Protein AF-A0A6S7JZL9-F1 (afdb_monomer)

Foldseek 3Di:
DCCLLVVLVVVPPAVVVVVVCVCVVVVVVCVVVPPDDDDDDPDDDALLRVLLVLLVCVLVVLVVLLVLLCCCVVLPLVLLVVPCVLDDPVLSCLQCPCSVLVSVLSVVLSVVQVVQCVVCVVDVLSHRLSLQSLLVCLVVLLSVLRLLVSLVRNLVVVVVQCVDPVVVVVNVVSCVVVVHDPDDPNRSSCSSVSVLSCQLVSLVSSLVSDDPPRPSNVSSVSSNVSSVVSNVLSVVLVLLLVQLLLLLLVQVQAPPDDDDRPLQQFRAWQDKDWWWKQDPNDTAIWIWTDTQQKIWIWHQDPVNNQYTYTDDMDRLVQWDKADDDQQDQPPNRDGADLKIKTAGPPDRDIIIIHDPDVVVSVVVVVSVVVSVVCNVPDDPVSDDDSVSSVVSNVVSVVVVVVVVVVVVVCVVDPDDPPPVPPPPDDPDDDDPDPPNSDNDPRDDPVVCVVVVVVVVVVVVVVPPDPPDDDDDDDDDDDD

InterPro domains:
  IPR000219 Dbl homology domain [PF00621] (54-235)
  IPR000219 Dbl homology domain [PS50010] (50-237)
  IPR000219 Dbl homology domain [SM00325] (54-236)
  IPR000219 Dbl homology domain [cd00160] (51-235)
  IPR001331 Guanine-nucleotide dissociation stimulator, CDC24, conserved site [PS00741] (185-210)
  IPR001849 Pleckstrin homology domain [PS50003] (268-373)
  IPR001849 Pleckstrin homology domain [SM00233] (269-375)
  IPR011993 PH-like domain superfamily [G3DSA:2.30.29.30] (260-411)
  IPR035899 Dbl homology (DH) domain superfamily [G3DSA:1.20.900.10] (24-259)
  IPR035899 Dbl homology (DH) domain superfamily [SSF48065] (46-258)
  IPR055251 SOS1/NGEF-like, PH domain [PF22697] (265-366)

Mean predicted aligned error: 15.06 Å

Nearest PDB structures (foldseek):
  2dfk-assembly2_C  TM=8.227E-01  e=1.086E-29  Rattus norvegicus
  4mt6-assembly1_A  TM=6.413E-01  e=4.878E-29  Rattus norvegicus
  2dx1-assembly1_A  TM=5.972E-01  e=2.735E-26  Homo sapiens
  5fi0-assembly3_E  TM=6.428E-01  e=2.958E-22  Homo sapiens
  4yon-assembly1_A  TM=5.814E-01  e=4.370E-23  Homo sapiens

Solvent-accessible surface area (backbone atoms only — not comparable to full-atom values): 27352 Å² total; per-residue (Å²): 96,72,67,51,52,51,46,44,57,69,68,40,79,54,74,67,52,52,54,51,48,49,54,54,55,46,55,53,53,48,63,73,64,58,87,76,70,97,73,95,67,89,82,75,78,52,55,64,58,52,30,52,51,49,46,50,48,54,55,50,59,45,52,55,47,44,49,54,39,44,46,46,42,64,35,44,49,52,53,43,71,73,32,64,94,80,39,50,70,68,55,48,46,45,60,52,51,59,51,64,59,52,36,56,49,41,55,54,50,49,54,53,42,49,50,33,49,60,52,14,81,78,37,83,88,52,55,52,49,50,21,55,57,46,52,78,42,51,75,64,57,56,60,52,40,61,39,60,68,42,41,68,57,16,53,54,52,47,57,58,47,55,72,38,64,73,52,41,53,50,53,50,50,32,37,60,76,64,74,50,71,100,63,55,72,71,60,59,71,42,46,63,65,49,50,58,64,42,51,35,56,54,32,49,55,42,46,76,41,43,53,86,87,40,86,43,33,64,33,24,52,51,23,27,51,48,38,45,50,51,51,49,50,44,54,46,56,53,49,44,58,58,33,38,38,34,49,34,46,42,56,73,62,37,40,78,73,77,83,79,65,65,57,77,78,27,67,49,57,51,42,71,48,75,33,35,38,48,54,96,78,40,80,39,74,29,37,39,39,35,32,33,63,32,36,39,36,26,33,71,39,86,82,50,80,86,41,37,34,53,73,52,72,43,57,47,88,52,37,44,83,41,84,51,61,71,67,43,66,43,100,68,74,48,68,37,51,34,29,37,35,38,34,40,76,86,49,102,50,69,48,36,38,28,31,96,38,59,68,54,32,54,48,51,53,51,49,55,54,48,33,54,48,50,57,69,69,50,41,88,87,74,46,82,54,65,67,61,39,49,49,28,40,50,52,36,54,50,54,52,51,53,54,53,49,53,55,52,51,55,69,71,55,72,87,69,100,75,63,90,80,81,70,89,86,70,96,71,80,96,67,96,62,85,70,79,73,67,59,61,76,48,67,59,67,72,76,47,58,57,54,54,50,54,51,54,51,50,60,66,71,66,70,80,72,83,80,79,79,82,80,86,80,87,80,84,82,84,134

Structure (mmCIF, N/CA/C/O backbone):
data_AF-A0A6S7JZL9-F1
#
_entry.id   AF-A0A6S7JZL9-F1
#
loop_
_atom_site.group_PDB
_atom_site.id
_atom_site.type_symbol
_atom_site.label_atom_id
_atom_site.label_alt_id
_atom_site.label_comp_id
_atom_site.label_asym_id
_atom_site.label_entity_id
_atom_site.label_seq_id
_atom_site.pdbx_PDB_ins_code
_atom_site.Cartn_x
_atom_site.Cartn_y
_atom_site.Cartn_z
_atom_site.occupancy
_atom_site.B_iso_or_equiv
_atom_site.auth_seq_id
_atom_site.auth_comp_id
_atom_site.auth_asym_id
_atom_site.auth_atom_id
_atom_site.pdbx_PDB_model_num
ATOM 1 N N . MET A 1 1 ? 6.982 -6.381 5.697 1.00 40.19 1 MET A N 1
ATOM 2 C 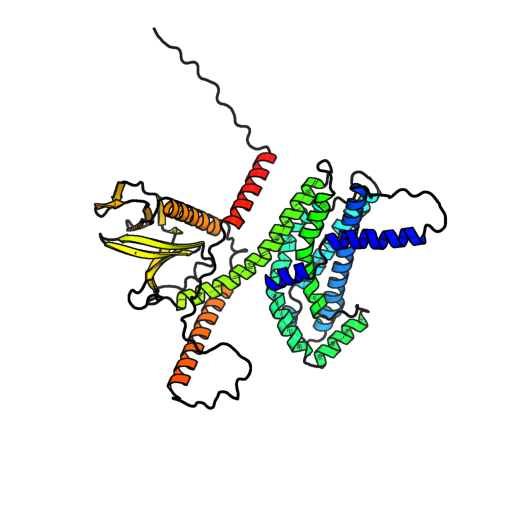CA . MET A 1 1 ? 7.280 -5.506 4.542 1.00 40.19 1 MET A CA 1
ATOM 3 C C . MET A 1 1 ? 8.010 -4.249 4.964 1.00 40.19 1 MET A C 1
ATOM 5 O O . MET A 1 1 ? 8.934 -3.948 4.258 1.00 40.19 1 MET A O 1
ATOM 9 N N . LEU A 1 2 ? 7.764 -3.617 6.121 1.00 34.31 2 LEU A N 1
ATOM 10 C CA . LEU A 1 2 ? 8.740 -2.670 6.703 1.00 34.31 2 LEU A CA 1
ATOM 11 C C . LEU A 1 2 ? 10.130 -3.304 6.828 1.00 34.31 2 LEU A C 1
ATOM 13 O O . LEU A 1 2 ? 11.086 -2.725 6.360 1.00 34.31 2 LEU A O 1
ATOM 17 N N . ALA A 1 3 ? 10.229 -4.552 7.295 1.00 35.72 3 ALA A N 1
ATOM 18 C CA . ALA A 1 3 ? 11.487 -5.297 7.249 1.00 35.72 3 ALA A CA 1
ATOM 19 C C . ALA A 1 3 ? 11.974 -5.605 5.822 1.00 35.72 3 ALA A C 1
ATOM 21 O O . ALA A 1 3 ? 13.165 -5.666 5.634 1.00 35.72 3 ALA A O 1
ATOM 22 N N . ILE A 1 4 ? 11.107 -5.759 4.811 1.00 43.84 4 ILE A N 1
ATOM 23 C CA . ILE A 1 4 ? 11.527 -6.026 3.416 1.00 43.84 4 ILE A CA 1
ATOM 24 C C . ILE A 1 4 ? 11.916 -4.729 2.706 1.00 43.84 4 ILE A C 1
ATOM 26 O O . ILE A 1 4 ? 12.874 -4.739 1.969 1.00 43.84 4 ILE A O 1
ATOM 30 N N . PHE A 1 5 ? 11.232 -3.615 2.953 1.00 46.59 5 PHE A N 1
ATOM 31 C CA . PHE A 1 5 ? 11.576 -2.270 2.512 1.00 46.59 5 PHE A CA 1
ATOM 32 C C . PHE A 1 5 ? 12.851 -1.808 3.209 1.00 46.59 5 PHE A C 1
ATOM 34 O O . PHE A 1 5 ? 13.736 -1.321 2.538 1.00 46.59 5 PHE A O 1
ATOM 41 N N . VAL A 1 6 ? 12.997 -2.025 4.518 1.00 41.16 6 VAL A N 1
ATOM 42 C CA . VAL A 1 6 ? 14.234 -1.752 5.267 1.00 41.16 6 VAL A CA 1
ATOM 43 C C . VAL A 1 6 ? 15.352 -2.698 4.829 1.00 41.16 6 VAL A C 1
ATOM 45 O O . VAL A 1 6 ? 16.457 -2.222 4.616 1.00 41.16 6 VAL A O 1
ATOM 48 N N . LEU A 1 7 ? 15.081 -3.993 4.605 1.00 40.75 7 LEU A N 1
ATOM 49 C CA . LEU A 1 7 ? 16.069 -4.937 4.066 1.00 40.75 7 LEU A CA 1
ATOM 50 C C . LEU A 1 7 ? 16.441 -4.599 2.618 1.00 40.75 7 LEU A C 1
ATOM 52 O O . LEU A 1 7 ? 17.616 -4.638 2.286 1.00 40.75 7 LEU A O 1
ATOM 56 N N . CYS A 1 8 ? 15.486 -4.198 1.776 1.00 46.50 8 CYS A N 1
ATOM 57 C CA . CYS A 1 8 ? 15.726 -3.749 0.404 1.00 46.50 8 CYS A CA 1
ATOM 58 C C . CYS A 1 8 ? 16.498 -2.431 0.405 1.00 46.50 8 CYS A C 1
ATOM 60 O O . CYS A 1 8 ? 17.469 -2.329 -0.320 1.00 46.50 8 CYS A O 1
ATOM 62 N N . ILE A 1 9 ? 16.149 -1.464 1.257 1.00 39.38 9 ILE A N 1
ATOM 63 C CA . ILE A 1 9 ? 16.909 -0.221 1.460 1.00 39.38 9 ILE A CA 1
ATOM 64 C C . ILE A 1 9 ? 18.321 -0.523 1.981 1.00 39.38 9 ILE A C 1
ATOM 66 O O . ILE A 1 9 ? 19.261 0.123 1.541 1.00 39.38 9 ILE A O 1
ATOM 70 N N . SER A 1 10 ? 18.504 -1.533 2.841 1.00 33.56 10 SER A N 1
ATOM 71 C CA . SER A 1 10 ? 19.830 -1.945 3.332 1.00 33.56 10 SER A CA 1
ATOM 72 C C . SER A 1 10 ? 20.636 -2.805 2.351 1.00 33.56 10 SER A C 1
ATOM 74 O O . SER A 1 10 ? 21.849 -2.903 2.491 1.00 33.56 10 SER A O 1
ATOM 76 N N . GLN A 1 11 ? 19.980 -3.444 1.376 1.00 37.91 11 GLN A N 1
ATOM 77 C CA . GLN A 1 11 ? 20.613 -4.197 0.284 1.00 37.91 11 GLN A CA 1
ATOM 78 C C . GLN A 1 11 ? 20.805 -3.341 -0.975 1.00 37.91 11 GLN A C 1
ATOM 80 O O . GLN A 1 11 ? 21.469 -3.769 -1.919 1.00 37.91 11 GLN A O 1
ATOM 85 N N . ILE A 1 12 ? 20.233 -2.135 -1.006 1.00 40.72 12 ILE A N 1
ATOM 86 C CA . ILE A 1 12 ? 20.536 -1.125 -2.011 1.00 40.72 12 ILE A CA 1
ATOM 87 C C . ILE A 1 12 ? 21.895 -0.525 -1.627 1.00 40.72 12 ILE A C 1
ATOM 89 O O . ILE A 1 12 ? 22.011 0.023 -0.530 1.00 40.72 12 ILE A O 1
ATOM 93 N N . PRO A 1 13 ? 22.928 -0.611 -2.488 1.00 36.69 13 PRO A N 1
ATOM 94 C CA . PRO A 1 13 ? 24.132 0.182 -2.281 1.00 36.69 13 PRO A CA 1
ATOM 95 C C . PRO A 1 13 ? 23.693 1.645 -2.180 1.00 36.69 13 PRO A C 1
ATOM 97 O O . PRO A 1 13 ? 23.060 2.175 -3.093 1.00 36.69 13 PRO A O 1
ATOM 100 N N . VAL A 1 14 ? 23.941 2.251 -1.018 1.00 37.59 14 VAL A N 1
ATOM 101 C CA . VAL A 1 14 ? 23.596 3.643 -0.704 1.00 37.59 14 VAL A CA 1
ATOM 102 C C . VAL A 1 14 ? 24.124 4.522 -1.840 1.00 37.59 14 VAL A C 1
ATOM 104 O O . VAL A 1 14 ? 25.230 4.280 -2.306 1.00 37.59 14 VAL A O 1
ATOM 107 N N . SER A 1 15 ? 23.395 5.549 -2.285 1.00 44.06 15 SER A N 1
ATOM 108 C CA . SER A 1 15 ? 23.799 6.411 -3.416 1.00 44.06 15 SER A CA 1
ATOM 109 C C . SER A 1 15 ? 25.227 6.995 -3.317 1.00 44.06 15 SER A C 1
ATOM 111 O O . SER A 1 15 ? 25.805 7.383 -4.327 1.00 44.06 15 SER A O 1
ATOM 113 N N . GLY A 1 16 ? 25.848 7.003 -2.129 1.00 39.81 16 GLY A N 1
ATOM 114 C CA . GLY A 1 16 ? 27.275 7.312 -1.946 1.00 39.81 16 GLY A CA 1
ATOM 115 C C . GLY A 1 16 ? 28.248 6.275 -2.536 1.00 39.81 16 GLY A C 1
ATOM 116 O O . GLY A 1 16 ? 29.321 6.647 -3.006 1.00 39.81 16 GLY A O 1
ATOM 117 N N . ASP A 1 17 ? 27.868 4.996 -2.602 1.00 47.16 17 ASP A N 1
ATOM 118 C CA . ASP A 1 17 ? 28.631 3.942 -3.284 1.00 47.16 17 ASP A CA 1
ATOM 119 C C . ASP A 1 17 ? 28.572 4.077 -4.804 1.00 47.16 17 ASP A C 1
ATOM 121 O O . ASP A 1 17 ? 29.486 3.616 -5.480 1.00 47.16 17 ASP A O 1
ATOM 125 N N . LEU A 1 18 ? 27.533 4.711 -5.359 1.00 44.25 18 LEU A N 1
ATOM 126 C CA . LEU A 1 18 ? 27.485 5.030 -6.785 1.00 44.25 18 LEU A CA 1
ATOM 127 C C . LEU A 1 18 ? 28.571 6.051 -7.117 1.00 44.25 18 LEU A C 1
ATOM 129 O O . LEU A 1 18 ? 29.410 5.764 -7.962 1.00 44.25 18 LEU A O 1
ATOM 133 N N . LEU A 1 19 ? 28.656 7.173 -6.391 1.00 40.94 19 LEU A N 1
ATOM 134 C CA . LEU A 1 19 ? 29.718 8.169 -6.587 1.00 40.94 19 LEU A CA 1
ATOM 135 C C . LEU A 1 19 ? 31.122 7.567 -6.389 1.00 40.94 19 LEU A C 1
ATOM 137 O O . LEU A 1 19 ? 31.997 7.792 -7.223 1.00 40.94 19 LEU A O 1
ATOM 141 N N . ASN A 1 20 ? 31.323 6.738 -5.357 1.00 43.03 20 ASN A N 1
ATOM 142 C CA . ASN A 1 20 ? 32.600 6.049 -5.132 1.00 43.03 20 ASN A CA 1
ATOM 143 C C . ASN A 1 20 ? 32.915 5.024 -6.231 1.00 43.03 20 ASN A C 1
ATOM 145 O O . ASN A 1 20 ? 34.058 4.943 -6.682 1.00 43.03 20 ASN A O 1
ATOM 149 N N . LYS A 1 21 ? 31.928 4.261 -6.720 1.00 46.53 21 LYS A N 1
ATOM 150 C CA . LYS A 1 21 ? 32.099 3.376 -7.885 1.00 46.53 21 LYS A CA 1
ATOM 151 C C . LYS A 1 21 ? 32.387 4.172 -9.155 1.00 46.53 21 LYS A C 1
ATOM 153 O O . LYS A 1 21 ? 33.223 3.730 -9.937 1.00 46.53 21 LYS A O 1
ATOM 158 N N . TYR A 1 22 ? 31.786 5.348 -9.340 1.00 43.59 22 TYR A N 1
ATOM 159 C CA . TYR A 1 22 ? 32.045 6.237 -10.473 1.00 43.59 22 TYR A CA 1
ATOM 160 C C . TYR A 1 22 ? 33.456 6.839 -10.413 1.00 43.59 22 TYR A C 1
ATOM 162 O O . TYR A 1 22 ? 34.194 6.708 -11.387 1.00 43.59 22 TYR A O 1
ATOM 170 N N . GLN A 1 23 ? 33.882 7.396 -9.275 1.00 40.81 23 GLN A N 1
ATOM 171 C CA . GLN A 1 23 ? 35.247 7.905 -9.069 1.00 40.81 23 GLN A CA 1
ATOM 172 C C . GLN A 1 23 ? 36.298 6.792 -9.228 1.00 40.81 23 GLN A C 1
ATOM 174 O O . GLN A 1 23 ? 37.316 6.983 -9.890 1.00 40.81 23 GLN A O 1
ATOM 179 N N . THR A 1 24 ? 36.027 5.588 -8.713 1.00 42.25 24 THR A N 1
ATOM 180 C CA . THR A 1 24 ? 36.975 4.460 -8.771 1.00 42.25 24 THR A CA 1
ATOM 181 C C . THR A 1 24 ? 37.019 3.781 -10.149 1.00 42.25 24 THR A C 1
ATOM 183 O O . THR A 1 24 ? 38.089 3.361 -10.594 1.00 42.25 24 THR A O 1
ATOM 186 N N . SER A 1 25 ? 35.882 3.658 -10.845 1.00 37.59 25 SER A N 1
ATOM 187 C CA . SER A 1 25 ? 35.794 3.016 -12.167 1.00 37.59 25 SER A CA 1
ATOM 188 C C . SER A 1 25 ? 36.281 3.925 -13.295 1.00 37.59 25 SER A C 1
ATOM 190 O O . SER A 1 25 ? 36.882 3.420 -14.242 1.00 37.59 25 SER A O 1
ATOM 192 N N . TYR A 1 26 ? 36.046 5.240 -13.216 1.00 37.94 26 TYR A N 1
ATOM 193 C CA . TYR A 1 26 ? 36.603 6.195 -14.180 1.00 37.94 26 TYR A CA 1
ATOM 194 C C . TYR A 1 26 ? 38.058 6.546 -13.866 1.00 37.94 26 TYR A C 1
ATOM 196 O O . TYR A 1 26 ? 38.849 6.616 -14.798 1.00 37.94 26 TYR A O 1
ATOM 204 N N . GLY A 1 27 ? 38.459 6.630 -12.590 1.00 36.88 27 GLY A N 1
ATOM 205 C CA . GLY A 1 27 ? 39.870 6.784 -12.215 1.00 36.88 27 GLY A CA 1
ATOM 206 C C . GLY A 1 27 ? 40.757 5.624 -12.692 1.00 36.88 27 GLY A C 1
ATOM 207 O O . GLY A 1 27 ? 41.928 5.827 -13.001 1.00 36.88 27 GLY A O 1
ATOM 208 N N . ARG A 1 28 ? 40.199 4.409 -12.831 1.00 37.41 28 ARG A N 1
ATOM 209 C CA . ARG A 1 28 ? 40.880 3.272 -13.481 1.00 37.41 28 ARG A CA 1
ATOM 210 C C . ARG A 1 28 ? 40.867 3.320 -15.011 1.00 37.41 28 ARG A C 1
ATOM 212 O O . ARG A 1 28 ? 41.819 2.842 -15.613 1.00 37.41 28 ARG A O 1
ATOM 219 N N . LYS A 1 29 ? 39.824 3.871 -15.644 1.00 35.69 29 LYS A N 1
ATOM 220 C CA . LYS A 1 29 ? 39.794 4.057 -17.108 1.00 35.69 29 LYS A CA 1
ATOM 221 C C . LYS A 1 29 ? 40.729 5.182 -17.567 1.00 35.69 29 LYS A C 1
ATOM 223 O O . LYS A 1 29 ? 41.372 4.998 -18.587 1.00 35.69 29 LYS A O 1
ATOM 228 N N . LEU A 1 30 ? 40.860 6.257 -16.784 1.00 35.69 30 LEU A N 1
ATOM 229 C CA . LEU A 1 30 ? 41.816 7.349 -17.014 1.00 35.69 30 LEU A CA 1
ATOM 230 C C . LEU A 1 30 ? 43.267 6.875 -16.832 1.00 35.69 30 LEU A C 1
ATOM 232 O O . LEU A 1 30 ? 44.083 7.053 -17.724 1.00 35.69 30 LEU A O 1
ATOM 236 N N . LYS A 1 31 ? 43.569 6.101 -15.776 1.00 37.84 31 LYS A N 1
ATOM 237 C CA . LYS A 1 31 ? 44.909 5.499 -15.606 1.00 37.84 31 LYS A CA 1
ATOM 238 C C . LYS A 1 31 ? 45.343 4.555 -16.733 1.00 37.84 31 LYS A C 1
ATOM 240 O O . LYS A 1 31 ? 46.538 4.387 -16.923 1.00 37.84 31 LYS A O 1
ATOM 245 N N . ASN A 1 32 ? 44.405 3.945 -17.459 1.00 35.88 32 ASN A N 1
ATOM 246 C CA . ASN A 1 32 ? 44.723 3.080 -18.600 1.00 35.88 32 ASN A CA 1
ATOM 247 C C . ASN A 1 32 ? 44.756 3.834 -19.943 1.00 35.88 32 ASN A C 1
ATOM 249 O O . ASN A 1 32 ? 45.194 3.254 -20.933 1.00 35.88 32 ASN A O 1
ATOM 253 N N . SER A 1 33 ? 44.289 5.087 -20.001 1.00 33.53 33 SER A N 1
ATOM 254 C CA . SER A 1 33 ? 44.451 5.970 -21.167 1.00 33.53 33 SER A CA 1
ATOM 255 C C . SER A 1 33 ? 45.625 6.947 -21.024 1.00 33.53 33 SER A C 1
ATOM 257 O O . SER A 1 33 ? 46.095 7.466 -22.032 1.00 33.53 33 SER A O 1
ATOM 259 N N . ASP A 1 34 ? 46.130 7.144 -19.803 1.00 35.28 34 ASP A N 1
ATOM 260 C CA . ASP A 1 34 ? 47.177 8.115 -19.457 1.00 35.28 34 ASP A CA 1
ATOM 261 C C . ASP A 1 34 ? 48.595 7.508 -19.406 1.00 35.28 34 ASP A C 1
ATOM 263 O O . ASP A 1 34 ? 49.424 7.921 -18.598 1.00 35.28 34 ASP A O 1
ATOM 267 N N . GLU A 1 35 ? 48.923 6.553 -20.284 1.00 40.00 35 GLU A N 1
ATOM 268 C CA . GLU A 1 35 ? 50.340 6.256 -20.580 1.00 40.00 35 GLU A CA 1
ATOM 269 C C . GLU A 1 35 ? 50.934 7.192 -21.647 1.00 40.00 35 GLU A C 1
ATOM 271 O O . GLU A 1 35 ? 52.113 7.081 -21.957 1.00 40.00 35 GLU A O 1
ATOM 276 N N . ASN A 1 36 ? 50.175 8.162 -22.176 1.00 39.19 36 ASN A N 1
ATOM 277 C CA . ASN A 1 36 ? 50.706 9.178 -23.092 1.00 39.19 36 ASN A CA 1
ATOM 278 C C . ASN A 1 36 ? 49.983 10.530 -22.954 1.00 39.19 36 ASN A C 1
ATOM 280 O O . ASN A 1 36 ? 49.184 10.879 -23.816 1.00 39.19 36 ASN A O 1
ATOM 284 N N . SER A 1 37 ? 50.253 11.292 -21.887 1.00 34.56 37 SER A N 1
ATOM 285 C CA . SER A 1 37 ? 50.255 12.772 -21.891 1.00 34.56 37 SER A CA 1
ATOM 286 C C . SER A 1 37 ? 50.440 13.317 -20.470 1.00 34.56 37 SER A C 1
ATOM 288 O O . SER A 1 37 ? 49.523 13.285 -19.651 1.00 34.56 37 SER A O 1
ATOM 290 N N . GLU A 1 38 ? 51.609 13.890 -20.189 1.00 40.47 38 GLU A N 1
ATOM 291 C CA . GLU A 1 38 ? 51.843 14.725 -19.010 1.00 40.47 38 GLU A CA 1
ATOM 292 C C . GLU A 1 38 ? 51.028 16.026 -19.107 1.00 40.47 38 GLU A C 1
ATOM 294 O O . GLU A 1 38 ? 51.322 16.885 -19.934 1.00 40.47 38 GLU A O 1
ATOM 299 N N . ASN A 1 39 ? 49.994 16.168 -18.271 1.00 38.00 39 ASN A N 1
ATOM 300 C CA . ASN A 1 39 ? 49.604 17.423 -17.611 1.00 38.00 39 ASN A CA 1
ATOM 301 C C . ASN A 1 39 ? 48.437 17.154 -16.649 1.00 38.00 39 ASN A C 1
ATOM 303 O O . ASN A 1 39 ? 47.273 17.075 -17.039 1.00 38.00 39 ASN A O 1
ATOM 307 N N . GLY A 1 40 ? 48.768 16.999 -15.365 1.00 40.62 40 GLY A N 1
ATOM 308 C CA . GLY A 1 40 ? 47.805 16.756 -14.298 1.00 40.62 40 GLY A CA 1
ATOM 309 C C . GLY A 1 40 ? 46.949 17.987 -14.003 1.00 40.62 40 GLY A C 1
ATOM 310 O O . GLY A 1 40 ? 47.411 18.939 -13.377 1.00 40.62 40 GLY A O 1
ATOM 311 N N . SER A 1 41 ? 45.680 17.927 -14.397 1.00 37.88 41 SER A N 1
ATOM 312 C CA . SER A 1 41 ? 44.603 18.686 -13.764 1.00 37.88 41 SER A CA 1
ATOM 313 C C . SER A 1 41 ? 43.594 17.684 -13.208 1.00 37.88 41 SER A C 1
ATOM 315 O O . SER A 1 41 ? 43.162 16.771 -13.906 1.00 37.88 41 SER A O 1
ATOM 317 N N . ASP A 1 42 ? 43.283 17.799 -11.921 1.00 40.84 42 ASP A N 1
ATOM 318 C CA . ASP A 1 42 ? 42.253 17.001 -11.255 1.00 40.84 42 ASP A CA 1
ATOM 319 C C . ASP A 1 42 ? 40.885 17.418 -11.826 1.00 40.84 42 ASP A C 1
ATOM 321 O O . ASP A 1 42 ? 40.335 18.462 -11.466 1.00 40.84 42 ASP A O 1
ATOM 325 N N . VAL A 1 43 ? 40.381 16.675 -12.820 1.00 49.47 43 VAL A N 1
ATOM 326 C CA . VAL A 1 43 ? 39.132 17.002 -13.526 1.00 49.47 43 VAL A CA 1
ATOM 327 C C . VAL A 1 43 ? 37.941 16.664 -12.627 1.00 49.47 43 VAL A C 1
ATOM 329 O O . VAL A 1 43 ? 37.384 15.565 -12.662 1.00 49.47 43 VAL A O 1
ATOM 332 N N . SER A 1 44 ? 37.534 17.629 -11.804 1.00 67.56 44 SER A N 1
ATOM 333 C CA . SER A 1 44 ? 36.250 17.598 -11.104 1.00 67.56 44 SER A CA 1
ATOM 334 C C . SER A 1 44 ? 35.112 17.704 -12.126 1.00 67.56 44 SER A C 1
ATOM 336 O O . SER A 1 44 ? 35.019 18.698 -12.844 1.00 67.56 44 SER A O 1
ATOM 338 N N . LEU A 1 45 ? 34.254 16.681 -12.202 1.00 73.94 45 LEU A N 1
ATOM 339 C CA . LEU A 1 45 ? 33.083 16.677 -13.088 1.00 73.94 45 LEU A CA 1
ATOM 340 C C . LEU A 1 45 ? 32.148 17.848 -12.755 1.00 73.94 45 LEU A C 1
ATOM 342 O O . LEU A 1 45 ? 31.828 18.096 -11.588 1.00 73.94 45 LEU A O 1
ATOM 346 N N . SER A 1 46 ? 31.661 18.524 -13.791 1.00 84.81 46 SER A N 1
ATOM 347 C CA . SER A 1 46 ? 30.620 19.545 -13.675 1.00 84.81 46 SER A CA 1
ATOM 348 C C . SER A 1 46 ? 29.300 18.942 -13.173 1.00 84.81 46 SER A C 1
ATOM 350 O O . SER A 1 46 ? 29.045 17.737 -13.283 1.00 84.81 46 SER A O 1
ATOM 352 N N . LYS A 1 47 ? 28.422 19.779 -12.606 1.00 82.19 47 LYS A N 1
ATOM 353 C CA . LYS A 1 47 ? 27.107 19.322 -12.119 1.00 82.19 47 LYS A CA 1
ATOM 354 C C . LYS A 1 47 ? 26.248 18.781 -13.262 1.00 82.19 47 LYS A C 1
ATOM 356 O O . LYS A 1 47 ? 25.504 17.825 -13.068 1.00 82.19 47 LYS A O 1
ATOM 361 N N . GLU A 1 48 ? 26.397 19.363 -14.442 1.00 82.00 48 GLU A N 1
ATOM 362 C CA . GLU A 1 48 ? 25.709 19.013 -15.676 1.00 82.00 48 GLU A CA 1
ATOM 363 C C . GLU A 1 48 ? 26.130 17.619 -16.171 1.00 82.00 48 GLU A C 1
ATOM 365 O O . GLU A 1 48 ? 25.276 16.797 -16.506 1.00 82.00 48 GLU A O 1
ATOM 370 N N . GLU A 1 49 ? 27.427 17.297 -16.124 1.00 83.06 49 GLU A N 1
ATOM 371 C CA . GLU A 1 49 ? 27.938 15.959 -16.460 1.00 83.06 49 GLU A CA 1
ATOM 372 C C . GLU A 1 49 ? 27.474 14.894 -15.462 1.00 83.06 49 GLU A C 1
ATOM 374 O O . GLU A 1 49 ? 27.139 13.773 -15.851 1.00 83.06 49 GLU A O 1
ATOM 379 N N . ILE A 1 50 ? 27.422 15.233 -14.169 1.00 85.94 50 ILE A N 1
ATOM 380 C CA . ILE A 1 50 ? 26.881 14.332 -13.143 1.00 85.94 50 ILE A CA 1
ATOM 381 C C . ILE A 1 50 ? 25.392 14.078 -13.402 1.00 85.94 50 ILE A C 1
ATOM 383 O O . ILE A 1 50 ? 24.957 12.926 -13.380 1.00 85.94 50 ILE A O 1
ATOM 387 N N . ARG A 1 51 ? 24.615 15.123 -13.710 1.00 88.19 51 ARG A N 1
ATOM 388 C CA . ARG A 1 51 ? 23.195 14.994 -14.060 1.00 88.19 51 ARG A CA 1
ATOM 389 C C . ARG A 1 51 ? 22.995 14.071 -15.264 1.00 88.19 51 ARG A C 1
ATOM 391 O O . ARG A 1 51 ? 22.159 13.172 -15.197 1.00 88.19 51 ARG A O 1
ATOM 398 N N . ALA A 1 52 ? 23.768 14.254 -16.336 1.00 86.12 52 ALA A N 1
ATOM 399 C CA . ALA A 1 52 ? 23.680 13.423 -17.538 1.00 86.12 52 ALA A CA 1
ATOM 400 C C . ALA A 1 52 ? 23.927 11.934 -17.233 1.00 86.12 52 ALA A C 1
ATOM 402 O O . ALA A 1 52 ? 23.166 11.081 -17.690 1.00 86.12 52 ALA A O 1
ATOM 403 N N . LYS A 1 53 ? 24.922 11.628 -16.390 1.00 86.38 53 LYS A N 1
ATOM 404 C CA . LYS A 1 53 ? 25.201 10.257 -15.930 1.00 86.38 53 LYS A CA 1
ATOM 405 C C . LYS A 1 53 ? 24.062 9.669 -15.099 1.00 86.38 53 LYS A C 1
ATOM 407 O O . LYS A 1 53 ? 23.720 8.506 -15.281 1.00 86.38 53 LYS A O 1
ATOM 412 N N . ILE A 1 54 ? 23.446 10.462 -14.218 1.00 89.62 54 ILE A N 1
ATOM 413 C CA . ILE A 1 54 ? 22.279 10.015 -13.437 1.00 89.62 54 ILE A CA 1
ATOM 414 C C . ILE A 1 54 ? 21.114 9.670 -14.372 1.00 89.62 54 ILE A C 1
ATOM 416 O O . ILE A 1 54 ? 20.467 8.640 -14.194 1.00 89.62 54 ILE A O 1
ATOM 420 N N . VAL A 1 55 ? 20.855 10.500 -15.388 1.00 90.81 55 VAL A N 1
ATOM 421 C CA . VAL A 1 55 ? 19.817 10.215 -16.389 1.00 90.81 55 VAL A CA 1
ATOM 422 C C . VAL A 1 55 ? 20.144 8.931 -17.154 1.00 90.81 55 VAL A C 1
ATOM 424 O O . VAL A 1 55 ? 19.281 8.063 -17.265 1.00 90.81 55 VAL A O 1
ATOM 427 N N . GLU A 1 56 ? 21.377 8.773 -17.638 1.00 90.00 56 GLU A N 1
ATOM 428 C CA . GLU A 1 56 ? 21.825 7.555 -18.322 1.00 90.00 56 GLU A CA 1
ATOM 429 C C . GLU A 1 56 ? 21.641 6.306 -17.446 1.00 90.00 56 GLU A C 1
ATOM 431 O O . GLU A 1 56 ? 21.130 5.292 -17.922 1.00 90.00 56 GLU A O 1
ATOM 436 N N . GLU A 1 57 ? 21.969 6.383 -16.154 1.00 90.56 57 GLU A N 1
ATOM 437 C CA . GLU A 1 57 ? 21.747 5.297 -15.197 1.00 90.56 57 GLU A CA 1
ATOM 438 C C . GLU A 1 57 ? 20.255 4.977 -15.032 1.00 90.56 57 GLU A C 1
ATOM 440 O O . GLU A 1 57 ? 19.872 3.804 -15.024 1.00 90.56 57 GLU A O 1
ATOM 445 N N . ILE A 1 58 ? 19.387 5.990 -14.931 1.00 92.50 58 ILE A N 1
ATOM 446 C CA . ILE A 1 58 ? 17.934 5.783 -14.858 1.00 92.50 58 ILE A CA 1
ATOM 447 C C . ILE A 1 58 ? 17.453 5.016 -16.094 1.00 92.50 58 ILE A C 1
ATOM 449 O O . ILE A 1 58 ? 16.751 4.018 -15.941 1.00 92.50 58 ILE A O 1
ATOM 453 N N . VAL A 1 59 ? 17.863 5.425 -17.300 1.00 92.56 59 VAL A N 1
ATOM 454 C CA . VAL A 1 59 ? 17.469 4.741 -18.544 1.00 92.56 59 VAL A CA 1
ATOM 455 C C . VAL A 1 59 ? 18.048 3.328 -18.608 1.00 92.56 59 VAL A C 1
ATOM 457 O O . VAL A 1 59 ? 17.325 2.378 -18.901 1.00 92.56 59 VAL A O 1
ATOM 460 N N . SER A 1 60 ? 19.335 3.166 -18.307 1.00 92.56 60 SER A N 1
ATOM 461 C CA . SER A 1 60 ? 20.030 1.876 -18.344 1.00 92.56 60 SER A CA 1
ATOM 462 C C . SER A 1 60 ? 19.401 0.869 -17.375 1.00 92.56 60 SER A C 1
ATOM 464 O O . SER A 1 60 ? 18.970 -0.212 -17.771 1.00 92.56 60 SER A O 1
ATOM 466 N N . THR A 1 61 ? 19.200 1.272 -16.118 1.00 93.94 61 THR A N 1
ATOM 467 C CA . THR A 1 61 ? 18.556 0.423 -15.104 1.00 93.94 61 THR A CA 1
ATOM 468 C C . THR A 1 61 ? 17.066 0.189 -15.364 1.00 93.94 61 THR A C 1
ATOM 470 O O . THR A 1 61 ? 16.470 -0.718 -14.778 1.00 93.94 61 THR A O 1
ATOM 473 N N . GLU A 1 62 ? 16.416 1.010 -16.190 1.00 96.44 62 GLU A N 1
ATOM 474 C CA . GLU A 1 62 ? 15.062 0.752 -16.681 1.00 96.44 62 GLU A CA 1
ATOM 475 C C . GLU A 1 62 ? 15.057 -0.320 -17.774 1.00 96.44 62 GLU A C 1
ATOM 477 O O . GLU A 1 62 ? 14.233 -1.230 -17.708 1.00 96.44 62 GLU A O 1
ATOM 482 N N . ARG A 1 63 ? 16.011 -0.283 -18.714 1.00 95.81 63 ARG A N 1
ATOM 483 C CA . ARG A 1 63 ? 16.187 -1.329 -19.739 1.00 95.81 63 ARG A CA 1
ATOM 484 C C . ARG A 1 63 ? 16.424 -2.694 -19.111 1.00 95.81 63 ARG A C 1
ATOM 486 O O . ARG A 1 63 ? 15.705 -3.638 -19.430 1.00 95.81 63 ARG A O 1
ATOM 493 N N . ASP A 1 64 ? 17.361 -2.773 -18.168 1.00 92.81 64 ASP A N 1
ATOM 494 C CA . ASP A 1 64 ? 17.659 -4.011 -17.442 1.00 92.81 64 ASP A CA 1
ATOM 495 C C . ASP A 1 64 ? 16.423 -4.532 -16.701 1.00 92.81 64 ASP A C 1
ATOM 497 O O . ASP A 1 64 ? 16.138 -5.729 -16.682 1.00 92.81 64 ASP A O 1
ATOM 501 N N . TYR A 1 65 ? 15.645 -3.628 -16.100 1.00 95.44 65 TYR A N 1
ATOM 502 C CA . TYR A 1 65 ? 14.426 -4.002 -15.396 1.00 95.44 65 TYR A CA 1
ATOM 503 C C . TYR A 1 65 ? 13.341 -4.534 -16.342 1.00 95.44 65 TYR A C 1
ATOM 505 O O . TYR A 1 65 ? 12.729 -5.562 -16.052 1.00 95.44 65 TYR A O 1
ATOM 513 N N . VAL A 1 66 ? 13.131 -3.888 -17.490 1.00 97.25 66 VAL A N 1
ATOM 514 C CA . VAL A 1 66 ? 12.187 -4.355 -18.516 1.00 97.25 66 VAL A CA 1
ATOM 515 C C . VAL A 1 66 ? 12.622 -5.703 -19.089 1.00 97.25 66 VAL A C 1
ATOM 517 O O . VAL A 1 66 ? 11.769 -6.562 -19.315 1.00 97.25 66 VAL A O 1
ATOM 520 N N . GLN A 1 67 ? 13.927 -5.924 -19.266 1.00 94.00 67 GLN A N 1
ATOM 521 C CA . GLN A 1 67 ? 14.461 -7.218 -19.682 1.00 94.00 67 GLN A CA 1
ATOM 522 C C . GLN A 1 67 ? 14.191 -8.300 -18.625 1.00 94.00 67 GLN A C 1
ATOM 524 O O . GLN A 1 67 ? 13.643 -9.345 -18.961 1.00 94.00 67 GLN A O 1
ATOM 529 N N . ASN A 1 68 ? 14.439 -8.022 -17.341 1.00 92.56 68 ASN A N 1
ATOM 530 C CA . ASN A 1 68 ? 14.106 -8.952 -16.256 1.00 92.56 68 ASN A CA 1
ATOM 531 C C . ASN A 1 68 ? 12.605 -9.293 -16.222 1.00 92.56 68 ASN A C 1
ATOM 533 O O . ASN A 1 68 ? 12.227 -10.447 -16.028 1.00 92.56 68 ASN A O 1
ATOM 537 N N . LEU A 1 69 ? 11.728 -8.303 -16.426 1.00 95.94 69 LEU A N 1
ATOM 538 C CA . LEU A 1 69 ? 10.282 -8.529 -16.509 1.00 95.94 69 LEU A CA 1
ATOM 539 C C . LEU A 1 69 ? 9.903 -9.385 -17.724 1.00 95.94 69 LEU A C 1
ATOM 541 O O . LEU A 1 69 ? 9.055 -10.272 -17.603 1.00 95.94 69 LEU A O 1
ATOM 545 N N . LYS A 1 70 ? 10.544 -9.152 -18.874 1.00 94.56 70 LYS A N 1
ATOM 546 C CA . LYS A 1 70 ? 10.365 -9.966 -20.080 1.00 94.56 70 LYS A CA 1
ATOM 547 C C . LYS A 1 70 ? 10.749 -11.418 -19.819 1.00 94.56 70 LYS A C 1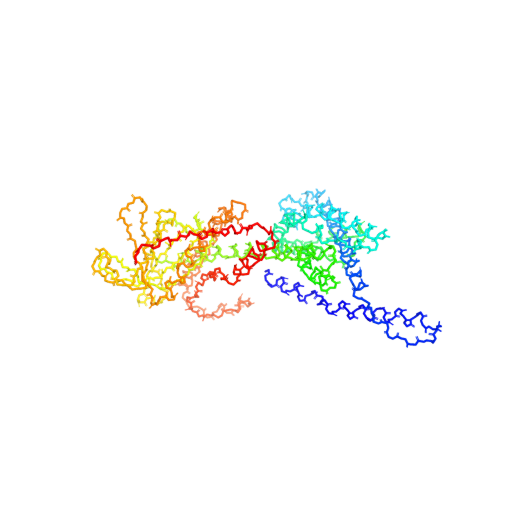
ATOM 549 O O . LYS A 1 70 ? 9.977 -12.310 -20.151 1.00 94.56 70 LYS A O 1
ATOM 554 N N . ASP A 1 71 ? 11.880 -11.655 -19.168 1.00 92.50 71 ASP A N 1
ATOM 555 C CA . ASP A 1 71 ? 12.355 -12.996 -18.827 1.00 92.50 71 ASP A CA 1
ATOM 556 C C . ASP A 1 71 ? 11.378 -13.719 -17.880 1.00 92.50 71 ASP A C 1
ATOM 558 O O . ASP A 1 71 ? 11.078 -14.902 -18.060 1.00 92.50 71 ASP A O 1
ATOM 562 N N . ILE A 1 72 ? 10.774 -12.998 -16.927 1.00 94.31 72 ILE A N 1
ATOM 563 C CA . ILE A 1 72 ? 9.700 -13.534 -16.073 1.00 94.31 72 ILE A CA 1
ATOM 564 C C . ILE A 1 72 ? 8.472 -13.930 -16.903 1.00 94.31 72 ILE A C 1
ATOM 566 O O . ILE A 1 72 ? 7.953 -15.041 -16.758 1.00 94.31 72 ILE A O 1
ATOM 570 N N . VAL A 1 73 ? 7.989 -13.032 -17.762 1.00 95.62 73 VAL A N 1
ATOM 571 C CA . VAL A 1 73 ? 6.729 -13.217 -18.496 1.00 95.62 73 VAL A CA 1
ATOM 572 C C . VAL A 1 73 ? 6.877 -14.230 -19.634 1.00 95.62 73 VAL A C 1
ATOM 574 O O . VAL A 1 73 ? 6.102 -15.185 -19.730 1.00 95.62 73 VAL A O 1
ATOM 577 N N . GLU A 1 74 ? 7.871 -14.051 -20.496 1.00 92.88 74 GLU A N 1
ATOM 578 C CA . GLU A 1 74 ? 8.095 -14.884 -21.677 1.00 92.88 74 GLU A CA 1
ATOM 579 C C . GLU A 1 74 ? 8.856 -16.171 -21.356 1.00 92.88 74 GLU A C 1
ATOM 581 O O . GLU A 1 74 ? 8.562 -17.209 -21.954 1.00 92.88 74 GLU A O 1
ATOM 586 N N . GLY A 1 75 ? 9.800 -16.113 -20.413 1.00 91.06 75 GLY A N 1
ATOM 587 C CA . GLY A 1 75 ? 10.668 -17.234 -20.062 1.00 91.06 75 GLY A CA 1
ATOM 588 C C . GLY A 1 75 ? 10.043 -18.211 -19.072 1.00 91.06 75 GLY A C 1
ATOM 589 O O . GLY A 1 75 ? 10.128 -19.422 -19.269 1.00 91.06 75 GLY A O 1
ATOM 590 N N . TYR A 1 76 ? 9.362 -17.711 -18.038 1.00 93.31 76 TYR A N 1
ATOM 591 C CA . TYR A 1 76 ? 8.764 -18.560 -17.002 1.00 93.31 76 TYR A CA 1
ATOM 592 C C . TYR A 1 76 ? 7.244 -18.676 -17.123 1.00 93.31 76 TYR A C 1
ATOM 594 O O . TYR A 1 76 ? 6.725 -19.779 -17.308 1.00 93.31 76 TYR A O 1
ATOM 602 N N . LEU A 1 77 ? 6.510 -17.560 -17.041 1.00 95.19 77 LEU A N 1
ATOM 603 C CA . LEU A 1 77 ? 5.043 -17.572 -16.976 1.00 95.19 77 LEU A CA 1
ATOM 604 C C . LEU A 1 77 ? 4.424 -18.210 -18.226 1.00 95.19 77 LEU A C 1
ATOM 606 O O . LEU A 1 77 ? 3.537 -19.058 -18.116 1.00 95.19 77 LEU A O 1
ATOM 610 N N . LYS A 1 78 ? 4.911 -17.858 -19.420 1.00 94.75 78 LYS A N 1
ATOM 611 C CA . LYS A 1 78 ? 4.419 -18.425 -20.683 1.00 94.75 78 LYS A CA 1
ATOM 612 C C . LYS A 1 78 ? 4.657 -19.931 -20.784 1.00 94.75 78 LYS A C 1
ATOM 614 O O . LYS A 1 78 ? 3.799 -20.635 -21.310 1.00 94.75 78 LYS A O 1
ATOM 619 N N . GLN A 1 79 ? 5.786 -20.439 -20.285 1.00 93.94 79 GLN A N 1
ATOM 620 C CA . GLN A 1 79 ? 6.049 -21.881 -20.272 1.00 93.94 79 GLN A CA 1
ATOM 621 C C . GLN A 1 79 ? 5.197 -22.588 -19.213 1.00 93.94 79 GLN A C 1
ATOM 623 O O . GLN A 1 79 ? 4.672 -23.667 -19.474 1.00 93.94 79 GLN A O 1
ATOM 628 N N . ALA A 1 80 ? 4.992 -21.966 -18.048 1.00 94.56 80 ALA A N 1
ATOM 629 C CA . ALA A 1 80 ? 4.155 -22.516 -16.985 1.00 94.56 80 ALA A CA 1
ATOM 630 C C . ALA A 1 80 ? 2.681 -22.628 -17.421 1.00 94.56 80 ALA A C 1
ATOM 632 O O . ALA A 1 80 ? 2.061 -23.667 -17.208 1.00 94.56 80 ALA A O 1
ATOM 633 N N . LYS A 1 81 ? 2.153 -21.625 -18.144 1.00 95.56 81 LYS A N 1
ATOM 634 C CA . LYS A 1 81 ? 0.809 -21.655 -18.762 1.00 95.56 81 LYS A CA 1
ATOM 635 C C . LYS A 1 81 ? 0.621 -22.825 -19.750 1.00 95.56 81 LYS A C 1
ATOM 637 O O . LYS A 1 81 ? -0.498 -23.288 -19.931 1.00 95.56 81 LYS A O 1
ATOM 642 N N . LYS A 1 82 ? 1.692 -23.332 -20.378 1.00 95.19 82 LYS A N 1
ATOM 643 C CA . LYS A 1 82 ? 1.639 -24.497 -21.291 1.00 95.19 82 LYS A CA 1
ATOM 644 C C . LYS A 1 82 ? 1.628 -25.848 -20.570 1.00 95.19 82 LYS A C 1
ATOM 646 O O . LYS A 1 82 ? 1.505 -26.877 -21.229 1.00 95.19 82 LYS A O 1
ATOM 651 N N . ARG A 1 83 ? 1.796 -25.867 -19.246 1.00 94.75 83 ARG A N 1
ATOM 652 C CA . ARG A 1 83 ? 1.869 -27.083 -18.425 1.00 94.75 83 ARG A CA 1
ATOM 653 C C . ARG A 1 83 ? 0.728 -27.120 -17.405 1.00 94.75 83 ARG A C 1
ATOM 655 O O . ARG A 1 83 ? 0.993 -27.034 -16.205 1.00 94.75 83 ARG A O 1
ATOM 662 N N . PRO A 1 84 ? -0.539 -27.258 -17.850 1.00 92.56 84 PRO A N 1
ATOM 663 C CA . PRO A 1 84 ? -1.693 -27.328 -16.948 1.00 92.56 84 PRO A CA 1
ATOM 664 C C . PRO A 1 84 ? -1.657 -28.559 -16.027 1.00 92.56 84 PRO A C 1
ATOM 666 O O . PRO A 1 84 ? -2.282 -28.567 -14.971 1.00 92.56 84 PRO A O 1
ATOM 669 N N . ASP A 1 85 ? -0.882 -29.584 -16.394 1.00 93.25 85 ASP A N 1
ATOM 670 C CA . ASP A 1 85 ? -0.576 -30.757 -15.570 1.00 93.25 85 ASP A CA 1
ATOM 671 C C . ASP A 1 85 ? 0.275 -30.420 -14.330 1.00 93.25 85 ASP A C 1
ATOM 673 O O . ASP A 1 85 ? 0.236 -31.134 -13.326 1.00 93.25 85 ASP A O 1
ATOM 677 N N . MET A 1 86 ? 1.041 -29.326 -14.385 1.00 93.19 86 MET A N 1
ATOM 678 C CA . MET A 1 86 ? 1.897 -28.855 -13.296 1.00 93.19 86 MET A CA 1
ATOM 679 C C . MET A 1 86 ? 1.348 -27.597 -12.622 1.00 93.19 86 MET A C 1
ATOM 681 O O . MET A 1 86 ? 1.457 -27.462 -11.407 1.00 93.19 86 MET A O 1
ATOM 685 N N . PHE A 1 87 ? 0.762 -26.676 -13.382 1.00 94.69 87 PHE A N 1
ATOM 686 C CA . PHE A 1 87 ? 0.325 -25.378 -12.885 1.00 94.69 87 PHE A CA 1
ATOM 687 C C . PHE A 1 87 ? -1.149 -25.151 -13.202 1.00 94.69 87 PHE A C 1
ATOM 689 O O . PHE A 1 87 ? -1.529 -25.008 -14.359 1.00 94.69 87 PHE A O 1
ATOM 696 N N . ASN A 1 88 ? -1.977 -25.060 -12.162 1.00 93.06 88 ASN A N 1
ATOM 697 C CA . ASN A 1 88 ? -3.345 -24.573 -12.315 1.00 93.06 88 ASN A CA 1
ATOM 698 C C . ASN A 1 88 ? -3.393 -23.037 -12.261 1.00 93.06 88 ASN A C 1
ATOM 700 O O . ASN A 1 88 ? -2.475 -22.390 -11.746 1.00 93.06 88 ASN A O 1
ATOM 704 N N . ASP A 1 89 ? -4.496 -22.457 -12.736 1.00 92.12 89 ASP A N 1
ATOM 705 C CA . ASP A 1 89 ? -4.670 -21.000 -12.823 1.00 92.12 89 ASP A CA 1
ATOM 706 C C . ASP A 1 89 ? -4.504 -20.299 -11.473 1.00 92.12 89 ASP A C 1
ATOM 708 O O . ASP A 1 89 ? -3.914 -19.223 -11.386 1.00 92.12 89 ASP A O 1
ATOM 712 N N . ARG A 1 90 ? -4.968 -20.935 -10.390 1.00 90.69 90 ARG A N 1
ATOM 713 C CA . ARG A 1 90 ? -4.848 -20.390 -9.033 1.00 90.69 90 ARG A CA 1
ATOM 714 C C . ARG A 1 90 ? -3.388 -20.289 -8.597 1.00 90.69 90 ARG A C 1
ATOM 716 O O . ARG A 1 90 ? -3.000 -19.286 -8.005 1.00 90.69 90 ARG A O 1
ATOM 723 N N . LEU A 1 91 ? -2.584 -21.312 -8.878 1.00 92.19 91 LEU A N 1
ATOM 724 C CA . LEU A 1 91 ? -1.162 -21.332 -8.555 1.00 92.19 91 LEU A CA 1
ATOM 725 C C . LEU A 1 91 ? -0.408 -20.287 -9.378 1.00 92.19 91 LEU A C 1
ATOM 727 O O . LEU A 1 91 ? 0.391 -19.543 -8.820 1.00 92.19 91 LEU A O 1
ATOM 731 N N . LEU A 1 92 ? -0.704 -20.180 -10.677 1.00 94.75 92 LEU A N 1
ATOM 732 C CA . LEU A 1 92 ? -0.114 -19.157 -11.544 1.00 94.75 92 LEU A CA 1
ATOM 733 C C . LEU A 1 92 ? -0.439 -17.743 -11.051 1.00 94.75 92 LEU A C 1
ATOM 735 O O . LEU A 1 92 ? 0.468 -16.920 -10.934 1.00 94.75 92 LEU A O 1
ATOM 739 N N . ALA A 1 93 ? -1.701 -17.487 -10.695 1.00 92.75 93 ALA A N 1
ATOM 740 C CA . ALA A 1 93 ? -2.140 -16.202 -10.159 1.00 92.75 93 ALA A CA 1
ATOM 741 C C . ALA A 1 93 ? -1.441 -15.850 -8.836 1.00 92.75 93 ALA A C 1
ATOM 743 O O . ALA A 1 93 ? -1.098 -14.693 -8.615 1.00 92.75 93 ALA A O 1
ATOM 744 N N . ILE A 1 94 ? -1.178 -16.835 -7.971 1.00 90.88 94 ILE A N 1
ATOM 745 C CA . ILE A 1 94 ? -0.444 -16.601 -6.721 1.00 90.88 94 ILE A CA 1
ATOM 746 C C . ILE A 1 94 ? 1.038 -16.331 -6.995 1.00 90.88 94 ILE A C 1
ATOM 748 O O . ILE A 1 94 ? 1.569 -15.351 -6.483 1.00 90.88 94 ILE A O 1
ATOM 752 N N . ILE A 1 95 ? 1.714 -17.175 -7.778 1.00 95.38 95 ILE A N 1
ATOM 753 C CA . ILE A 1 95 ? 3.173 -17.103 -7.957 1.00 95.38 95 ILE A CA 1
ATOM 754 C C . ILE A 1 95 ? 3.581 -15.883 -8.788 1.00 95.38 95 ILE A C 1
ATOM 756 O O . ILE A 1 95 ? 4.517 -15.177 -8.416 1.00 95.38 95 ILE A O 1
ATOM 760 N N . PHE A 1 96 ? 2.880 -15.619 -9.893 1.00 96.19 96 PHE A N 1
ATOM 761 C CA . PHE A 1 96 ? 3.244 -14.560 -10.838 1.00 96.19 96 PHE A CA 1
ATOM 762 C C . PHE A 1 96 ? 2.434 -13.272 -10.655 1.00 96.19 96 PHE A C 1
ATOM 764 O O . PHE A 1 96 ? 2.840 -12.226 -11.164 1.00 96.19 96 PHE A O 1
ATOM 771 N N . SER A 1 97 ? 1.339 -13.294 -9.885 1.00 95.94 97 SER A N 1
ATOM 772 C CA . SER A 1 97 ? 0.529 -12.102 -9.611 1.00 95.94 97 SER A CA 1
ATOM 773 C C . SER A 1 97 ? 0.114 -11.388 -10.911 1.00 95.94 97 SER A C 1
ATOM 775 O O . SER A 1 97 ? -0.111 -12.002 -11.953 1.00 95.94 97 SER A O 1
ATOM 777 N N . ASN A 1 98 ? 0.069 -10.062 -10.869 1.00 96.50 98 ASN A N 1
ATOM 778 C CA . ASN A 1 98 ? -0.103 -9.163 -11.998 1.00 96.50 98 ASN A CA 1
ATOM 779 C C . ASN A 1 98 ? 1.220 -8.756 -12.695 1.00 96.50 98 ASN A C 1
ATOM 781 O O . ASN A 1 98 ? 1.263 -7.691 -13.313 1.00 96.50 98 ASN A O 1
ATOM 785 N N . VAL A 1 99 ? 2.292 -9.568 -12.642 1.00 97.25 99 VAL A N 1
ATOM 786 C CA . VAL A 1 99 ? 3.601 -9.212 -13.247 1.00 97.25 99 VAL A CA 1
ATOM 787 C C . VAL A 1 99 ? 3.517 -8.924 -14.749 1.00 97.25 99 VAL A C 1
ATOM 789 O O . VAL A 1 99 ? 4.208 -8.044 -15.247 1.00 97.25 99 VAL A O 1
ATOM 792 N N . GLU A 1 100 ? 2.618 -9.603 -15.465 1.00 97.44 100 GLU A N 1
ATOM 793 C CA . GLU A 1 100 ? 2.368 -9.387 -16.897 1.00 97.44 100 GLU A CA 1
ATOM 794 C C . GLU A 1 100 ? 1.849 -7.962 -17.170 1.00 97.44 100 GLU A C 1
ATOM 796 O O . GLU A 1 100 ? 2.295 -7.303 -18.108 1.00 97.44 100 GLU A O 1
ATOM 801 N N . LYS A 1 101 ? 0.990 -7.421 -16.291 1.00 98.00 101 LYS A N 1
ATOM 802 C CA . LYS A 1 101 ? 0.525 -6.026 -16.382 1.00 98.00 101 LYS A CA 1
ATOM 803 C C . LYS A 1 101 ? 1.660 -5.038 -16.103 1.00 98.00 101 LYS A C 1
ATOM 805 O O . LYS A 1 101 ? 1.771 -4.033 -16.801 1.00 98.00 101 LYS A O 1
ATOM 810 N N . ILE A 1 102 ? 2.506 -5.332 -15.110 1.00 98.19 102 ILE A N 1
ATOM 811 C CA . ILE A 1 102 ? 3.691 -4.519 -14.791 1.00 98.19 102 ILE A CA 1
ATOM 812 C C . ILE A 1 102 ? 4.648 -4.498 -15.987 1.00 98.19 102 ILE A C 1
ATOM 814 O O . ILE A 1 102 ? 5.100 -3.428 -16.378 1.00 98.19 102 ILE A O 1
ATOM 818 N N . TYR A 1 103 ? 4.901 -5.643 -16.620 1.00 98.38 103 TYR A N 1
ATOM 819 C CA . TYR A 1 103 ? 5.736 -5.731 -17.817 1.00 98.38 103 TYR A CA 1
ATOM 820 C C . TYR A 1 103 ? 5.237 -4.838 -18.954 1.00 98.38 103 TYR A C 1
ATOM 822 O O . TYR A 1 103 ? 5.998 -4.014 -19.461 1.00 98.38 103 TYR A O 1
ATOM 830 N N . HIS A 1 104 ? 3.957 -4.934 -19.318 1.00 98.00 104 HIS A N 1
ATOM 831 C CA . HIS A 1 104 ? 3.395 -4.094 -20.377 1.00 98.00 104 HIS A CA 1
ATOM 832 C C . HIS A 1 104 ? 3.437 -2.602 -20.036 1.00 98.00 104 HIS A C 1
ATOM 834 O O . HIS A 1 104 ? 3.779 -1.789 -20.893 1.00 98.00 104 HIS A O 1
ATOM 840 N N . PHE A 1 105 ? 3.171 -2.242 -18.778 1.00 98.06 105 PHE A N 1
ATOM 841 C CA . PHE A 1 105 ? 3.348 -0.869 -18.317 1.00 98.06 105 PHE A CA 1
ATOM 842 C C . PHE A 1 105 ? 4.799 -0.392 -18.496 1.00 98.06 105 PHE A C 1
ATOM 844 O O . PHE A 1 105 ? 5.022 0.679 -19.057 1.00 98.06 105 PHE A O 1
ATOM 851 N N . HIS A 1 106 ? 5.781 -1.187 -18.069 1.00 98.12 106 HIS A N 1
ATOM 852 C CA . HIS A 1 106 ? 7.190 -0.806 -18.155 1.00 98.12 106 HIS A CA 1
ATOM 853 C C . HIS A 1 106 ? 7.726 -0.779 -19.590 1.00 98.12 106 HIS A C 1
ATOM 855 O O . HIS A 1 106 ? 8.579 0.049 -19.894 1.00 98.12 106 HIS A O 1
ATOM 861 N N . LEU A 1 107 ? 7.180 -1.587 -20.505 1.00 97.31 107 LEU A N 1
ATOM 862 C CA . LEU A 1 107 ? 7.451 -1.454 -21.941 1.00 97.31 107 LEU A CA 1
ATOM 863 C C . LEU A 1 107 ? 7.027 -0.082 -22.486 1.00 97.31 107 LEU A C 1
ATOM 865 O O . LEU A 1 107 ? 7.752 0.524 -23.274 1.00 97.31 107 LEU A O 1
ATOM 869 N N . ASP A 1 108 ? 5.854 0.418 -22.097 1.00 97.06 108 ASP A N 1
ATOM 870 C CA . ASP A 1 108 ? 5.389 1.754 -22.492 1.00 97.06 108 ASP A CA 1
ATOM 871 C C . ASP A 1 108 ? 6.219 2.851 -21.825 1.00 97.06 108 ASP A C 1
ATOM 873 O O . ASP A 1 108 ? 6.632 3.814 -22.472 1.00 97.06 108 ASP A O 1
ATOM 877 N N . PHE A 1 109 ? 6.483 2.685 -20.530 1.00 96.94 109 PHE A N 1
ATOM 878 C CA . PHE A 1 109 ? 7.234 3.635 -19.722 1.00 96.94 109 PHE A CA 1
ATOM 879 C C . PHE A 1 109 ? 8.668 3.815 -20.234 1.00 96.94 109 PHE A C 1
ATOM 881 O O . PHE A 1 109 ? 9.090 4.949 -20.465 1.00 96.94 109 PHE A O 1
ATOM 888 N N . LEU A 1 110 ? 9.378 2.713 -20.510 1.00 96.69 110 LEU A N 1
ATOM 889 C CA . LEU A 1 110 ? 10.715 2.737 -21.100 1.00 96.69 110 LEU A CA 1
ATOM 890 C C . LEU A 1 110 ? 10.702 3.450 -22.454 1.00 96.69 110 LEU A C 1
ATOM 892 O O . LEU A 1 110 ? 11.522 4.334 -22.677 1.00 96.69 110 LEU A O 1
ATOM 896 N N . ARG A 1 111 ? 9.729 3.151 -23.328 1.00 94.94 111 ARG A N 1
ATOM 897 C CA . ARG A 1 111 ? 9.599 3.835 -24.626 1.00 94.94 111 ARG A CA 1
ATOM 898 C C . ARG A 1 111 ? 9.437 5.348 -24.472 1.00 94.94 111 ARG A C 1
ATOM 900 O O . ARG A 1 111 ? 9.978 6.099 -25.281 1.00 94.94 111 ARG A O 1
ATOM 907 N N . CYS A 1 112 ? 8.702 5.811 -23.464 1.00 93.06 112 CYS A N 1
ATOM 908 C CA . CYS A 1 112 ? 8.563 7.239 -23.178 1.00 93.06 112 CYS A CA 1
ATOM 909 C C . CYS A 1 112 ? 9.869 7.853 -22.651 1.00 93.06 112 CYS A C 1
ATOM 911 O O . CYS A 1 112 ? 10.263 8.914 -23.134 1.00 93.06 112 CYS A O 1
ATOM 913 N N . ILE A 1 113 ? 10.560 7.182 -21.722 1.00 91.56 113 ILE A N 1
ATOM 914 C CA . ILE A 1 113 ? 11.859 7.631 -21.195 1.00 91.56 113 ILE A CA 1
ATOM 915 C C . ILE A 1 113 ? 12.907 7.706 -22.308 1.00 91.56 113 ILE A C 1
ATOM 917 O O . ILE A 1 113 ? 13.603 8.710 -22.432 1.00 91.56 113 ILE A O 1
ATOM 921 N N . GLU A 1 114 ? 13.005 6.680 -23.151 1.00 91.31 114 GLU A N 1
ATOM 922 C CA . GLU A 1 114 ? 13.980 6.634 -24.241 1.00 91.31 114 GLU A CA 1
ATOM 923 C C . GLU A 1 114 ? 13.724 7.704 -25.298 1.00 91.31 114 GLU A C 1
ATOM 925 O O . GLU A 1 114 ? 14.674 8.236 -25.864 1.00 91.31 114 GLU A O 1
ATOM 930 N N . ARG A 1 115 ? 12.462 8.067 -25.559 1.00 88.62 115 ARG A N 1
ATOM 931 C CA . ARG A 1 115 ? 12.150 9.195 -26.450 1.00 88.62 115 ARG A CA 1
ATOM 932 C C . ARG A 1 115 ? 12.718 10.503 -25.911 1.00 88.62 115 ARG A C 1
ATOM 934 O O . ARG A 1 115 ? 13.386 11.196 -26.671 1.00 88.62 115 ARG A O 1
ATOM 941 N N . GLN A 1 116 ? 12.509 10.796 -24.627 1.00 85.44 116 GLN A N 1
ATOM 942 C CA . GLN A 1 116 ? 13.062 11.999 -23.990 1.00 85.44 116 GLN A CA 1
ATOM 943 C C . GLN A 1 116 ? 14.595 11.958 -23.961 1.00 85.44 116 GLN A C 1
ATOM 945 O O . GLN A 1 116 ? 15.264 12.922 -24.328 1.00 85.44 116 GLN A O 1
ATOM 950 N N . TYR A 1 117 ? 15.166 10.800 -23.623 1.00 84.19 117 TYR A N 1
ATOM 951 C CA . TYR A 1 117 ? 16.612 10.597 -23.608 1.00 84.19 117 TYR A CA 1
ATOM 952 C C . TYR A 1 117 ? 17.257 10.727 -24.993 1.00 84.19 117 TYR A C 1
ATOM 954 O O . TYR A 1 117 ? 18.348 11.264 -25.105 1.00 84.19 117 TYR A O 1
ATOM 962 N N . ASN A 1 118 ? 16.609 10.272 -26.065 1.00 77.75 118 ASN A N 1
ATOM 963 C CA . ASN A 1 118 ? 17.166 10.352 -27.418 1.00 77.75 118 ASN A CA 1
ATOM 964 C C . ASN A 1 118 ? 16.955 11.734 -28.064 1.00 77.75 118 ASN A C 1
ATOM 966 O O . ASN A 1 118 ? 17.732 12.128 -28.933 1.00 77.75 118 ASN A O 1
ATOM 970 N N . GLN A 1 119 ? 15.920 12.477 -27.657 1.00 70.38 119 GLN A N 1
ATOM 971 C CA . GLN A 1 119 ? 15.693 13.865 -28.084 1.00 70.38 119 GLN A CA 1
ATOM 972 C C . GLN A 1 119 ? 16.729 14.825 -27.483 1.00 70.38 119 GLN A C 1
ATOM 974 O O . GLN A 1 119 ? 17.172 15.739 -28.175 1.00 70.38 119 GLN A O 1
ATOM 979 N N . ALA A 1 120 ? 17.194 14.538 -26.265 1.00 58.72 120 ALA A N 1
ATOM 980 C CA . ALA A 1 120 ? 18.283 15.234 -25.582 1.00 58.72 120 ALA A CA 1
ATOM 981 C C . ALA A 1 120 ? 19.543 15.439 -26.441 1.00 58.72 120 ALA A C 1
ATOM 983 O O . ALA A 1 120 ? 20.179 16.483 -26.388 1.00 58.72 120 ALA A O 1
ATOM 984 N N . TRP A 1 121 ? 19.907 14.456 -27.266 1.00 56.78 121 TRP A N 1
ATOM 985 C CA . TRP A 1 121 ? 21.123 14.512 -28.084 1.00 56.78 121 TRP A CA 1
ATOM 986 C C . TRP A 1 121 ? 21.028 15.485 -29.272 1.00 56.78 121 TRP A C 1
ATOM 988 O O . TRP A 1 121 ? 22.015 15.678 -29.977 1.00 56.78 121 TRP A O 1
ATOM 998 N N . LYS A 1 122 ? 19.852 16.081 -29.517 1.00 53.41 122 LYS A N 1
ATOM 999 C CA . LYS A 1 122 ? 19.618 17.044 -30.606 1.00 53.41 122 LYS A CA 1
ATOM 1000 C C . LYS A 1 122 ? 19.587 18.500 -30.138 1.00 53.41 122 LYS A C 1
ATOM 1002 O O . LYS A 1 122 ? 19.868 19.378 -30.946 1.00 53.41 122 LYS A O 1
ATOM 1007 N N . ASP A 1 123 ? 19.262 18.748 -28.872 1.00 55.16 123 ASP A N 1
ATOM 1008 C CA . ASP A 1 123 ? 19.208 20.083 -28.274 1.00 55.16 123 ASP A CA 1
ATOM 1009 C C . ASP A 1 123 ? 19.740 20.010 -26.836 1.00 55.16 123 ASP A C 1
ATOM 1011 O O . ASP A 1 123 ? 19.122 19.399 -25.963 1.00 55.16 123 ASP A O 1
ATOM 1015 N N . VAL A 1 124 ? 20.895 20.640 -26.597 1.00 56.16 124 VAL A N 1
ATOM 1016 C CA . VAL A 1 124 ? 21.608 20.635 -25.305 1.00 56.16 124 VAL A CA 1
ATOM 1017 C C . VAL A 1 124 ? 20.736 21.200 -24.171 1.00 56.16 124 VAL A C 1
ATOM 1019 O O . VAL A 1 124 ? 20.926 20.833 -23.013 1.00 56.16 124 VAL A O 1
ATOM 1022 N N . SER A 1 125 ? 19.749 22.048 -24.490 1.00 54.56 125 SER A N 1
ATOM 1023 C CA . SER A 1 125 ? 18.828 22.635 -23.508 1.00 54.56 125 SER A CA 1
ATOM 1024 C C . SER A 1 125 ? 17.735 21.674 -23.020 1.00 54.56 125 SER A C 1
ATOM 1026 O O . SER A 1 125 ? 17.198 21.873 -21.936 1.00 54.56 125 SER A O 1
ATOM 1028 N N . SER A 1 126 ? 17.434 20.618 -23.785 1.00 55.75 126 SER A N 1
ATOM 1029 C CA . SER A 1 126 ? 16.365 19.642 -23.503 1.00 55.75 126 SER A CA 1
ATOM 1030 C C . SER A 1 126 ? 16.918 18.309 -22.979 1.00 55.75 126 SER A C 1
ATOM 1032 O O . SER A 1 126 ? 16.279 17.257 -23.085 1.00 55.75 126 SER A O 1
ATOM 1034 N N . VAL A 1 127 ? 18.160 18.304 -22.480 1.00 60.38 127 VAL A N 1
ATOM 1035 C CA . VAL A 1 127 ? 18.859 17.053 -22.186 1.00 60.38 127 VAL A CA 1
ATOM 1036 C C . VAL A 1 127 ? 18.256 16.343 -20.979 1.00 60.38 127 VAL A C 1
ATOM 1038 O O . VAL A 1 127 ? 18.418 16.759 -19.834 1.00 60.38 127 VAL A O 1
ATOM 1041 N N . GLY A 1 128 ? 17.625 15.195 -21.224 1.00 66.50 128 GLY A N 1
ATOM 1042 C CA . GLY A 1 128 ? 17.232 14.265 -20.170 1.00 66.50 128 GLY A CA 1
ATOM 1043 C C . GLY A 1 128 ? 16.068 14.763 -19.320 1.00 66.50 128 GLY A C 1
ATOM 1044 O O . GLY A 1 128 ? 16.135 14.653 -18.096 1.00 66.50 128 GLY A O 1
ATOM 1045 N N . GLU A 1 129 ? 15.023 15.306 -19.952 1.00 84.38 129 GLU A N 1
ATOM 1046 C CA . GLU A 1 129 ? 13.759 15.675 -19.298 1.00 84.38 129 GLU A CA 1
ATOM 1047 C C . GLU A 1 129 ? 12.915 14.436 -18.947 1.00 84.38 129 GLU A C 1
ATOM 1049 O O . GLU A 1 129 ? 11.857 14.157 -19.517 1.00 84.38 129 GLU A O 1
ATOM 1054 N N . VAL A 1 130 ? 13.431 13.606 -18.043 1.00 90.56 130 VAL A N 1
ATOM 1055 C CA . VAL A 1 130 ? 12.787 12.343 -17.663 1.00 90.56 130 VAL A CA 1
ATOM 1056 C C . VAL A 1 130 ? 11.725 12.535 -16.581 1.00 90.56 130 VAL A C 1
ATOM 1058 O O . VAL A 1 130 ? 10.853 11.674 -16.449 1.00 90.56 130 VAL A O 1
ATOM 1061 N N . GLY A 1 131 ? 11.745 13.653 -15.839 1.00 92.25 131 GLY A N 1
ATOM 1062 C CA . GLY A 1 131 ? 10.802 13.928 -14.751 1.00 92.25 131 GLY A CA 1
ATOM 1063 C C . GLY A 1 131 ? 9.342 13.883 -15.207 1.00 92.25 131 GLY A C 1
ATOM 1064 O O . GLY A 1 131 ? 8.510 13.210 -14.591 1.00 92.25 131 GLY A O 1
ATOM 1065 N N . ALA A 1 132 ? 9.037 14.502 -16.351 1.00 91.31 132 ALA A N 1
ATOM 1066 C CA . ALA A 1 132 ? 7.679 14.552 -16.897 1.00 91.31 132 ALA A CA 1
ATOM 1067 C C . ALA A 1 132 ? 7.085 13.153 -17.154 1.00 91.31 132 ALA A C 1
ATOM 1069 O O . ALA A 1 132 ? 5.888 12.930 -16.950 1.00 91.31 132 ALA A O 1
ATOM 1070 N N . VAL A 1 133 ? 7.917 12.183 -17.553 1.00 94.44 133 VAL A N 1
ATOM 1071 C CA . VAL A 1 133 ? 7.475 10.811 -17.849 1.00 94.44 133 VAL A CA 1
ATOM 1072 C C . VAL A 1 133 ? 6.966 10.106 -16.590 1.00 94.44 133 VAL A C 1
ATOM 1074 O O . VAL A 1 133 ? 5.963 9.389 -16.651 1.00 94.44 133 VAL A O 1
ATOM 1077 N N . PHE A 1 134 ? 7.600 10.340 -15.437 1.00 96.12 134 PHE A N 1
ATOM 1078 C CA . PHE A 1 134 ? 7.140 9.815 -14.148 1.00 96.12 134 PHE A CA 1
ATOM 1079 C C . PHE A 1 134 ? 5.797 10.419 -13.743 1.00 96.12 134 PHE A C 1
ATOM 1081 O O . PHE A 1 134 ? 4.871 9.682 -13.405 1.00 96.12 134 PHE A O 1
ATOM 1088 N N . VAL A 1 135 ? 5.664 11.745 -13.834 1.00 93.75 135 VAL A N 1
ATOM 1089 C CA . VAL A 1 135 ? 4.436 12.457 -13.446 1.00 93.75 135 VAL A CA 1
ATOM 1090 C C . VAL A 1 135 ? 3.239 11.988 -14.278 1.00 93.75 135 VAL A C 1
ATOM 1092 O O . VAL A 1 135 ? 2.188 11.668 -13.720 1.00 93.75 135 VAL A O 1
ATOM 1095 N N . GLN A 1 136 ? 3.408 11.865 -15.599 1.00 93.25 136 GLN A N 1
ATOM 1096 C CA . GLN A 1 136 ? 2.355 11.411 -16.519 1.00 93.25 136 GLN A CA 1
ATOM 1097 C C . GLN A 1 136 ? 1.890 9.973 -16.254 1.00 93.25 136 GLN A C 1
ATOM 1099 O O . GLN A 1 136 ? 0.760 9.618 -16.583 1.00 93.25 136 GLN A O 1
ATOM 1104 N N . ASN A 1 137 ? 2.749 9.134 -15.671 1.00 94.19 137 ASN A N 1
ATOM 1105 C CA . ASN A 1 137 ? 2.455 7.724 -15.421 1.00 94.19 137 ASN A CA 1
ATOM 1106 C C . ASN A 1 137 ? 2.205 7.405 -13.939 1.00 94.19 137 ASN A C 1
ATOM 1108 O O . ASN A 1 137 ? 2.038 6.231 -13.608 1.00 94.19 137 ASN A O 1
ATOM 1112 N N . LYS A 1 138 ? 2.125 8.413 -13.056 1.00 90.62 138 LYS A N 1
ATOM 1113 C CA . LYS A 1 138 ? 2.005 8.228 -11.598 1.00 90.62 138 LYS A CA 1
ATOM 1114 C C . LYS A 1 138 ? 0.897 7.248 -11.188 1.00 90.62 138 LYS A C 1
ATOM 1116 O O . LYS A 1 138 ? 1.118 6.388 -10.346 1.00 90.62 138 LYS A O 1
ATOM 1121 N N . GLU A 1 139 ? -0.269 7.329 -11.831 1.00 90.00 139 GLU A N 1
ATOM 1122 C CA . GLU A 1 139 ? -1.438 6.499 -11.507 1.00 90.00 139 GLU A CA 1
ATOM 1123 C C . GLU A 1 139 ? -1.232 5.032 -11.900 1.00 90.00 139 GLU A C 1
ATOM 1125 O O . GLU A 1 139 ? -1.741 4.130 -11.242 1.00 90.00 139 GLU A O 1
ATOM 1130 N N . LYS A 1 140 ? -0.434 4.762 -12.941 1.00 93.75 140 LYS A N 1
ATOM 1131 C CA . LYS A 1 140 ? -0.155 3.390 -13.390 1.00 93.75 140 LYS A CA 1
ATOM 1132 C C . LYS A 1 140 ? 0.754 2.637 -12.422 1.00 93.75 140 LYS A C 1
ATOM 1134 O O . LYS A 1 140 ? 0.681 1.410 -12.358 1.00 93.75 140 LYS A O 1
ATOM 1139 N N . PHE A 1 141 ? 1.564 3.339 -11.624 1.00 93.69 141 PHE A N 1
ATOM 1140 C CA . PHE A 1 141 ? 2.371 2.696 -10.586 1.00 93.69 141 PHE A CA 1
ATOM 1141 C C . PHE A 1 141 ? 1.523 2.077 -9.459 1.00 93.69 141 PHE A C 1
ATOM 1143 O O . PHE A 1 141 ? 2.039 1.254 -8.704 1.00 93.69 141 PHE A O 1
ATOM 1150 N N . GLU A 1 142 ? 0.216 2.358 -9.392 1.00 88.50 142 GLU A N 1
ATOM 1151 C CA . GLU A 1 142 ? -0.727 1.689 -8.483 1.00 88.50 142 GLU A CA 1
ATOM 1152 C C . GLU A 1 142 ? -0.753 0.157 -8.679 1.00 88.50 142 GLU A C 1
ATOM 1154 O O . GLU A 1 142 ? -1.018 -0.587 -7.732 1.00 88.50 142 GLU A O 1
ATOM 1159 N N . LEU A 1 143 ? -0.381 -0.346 -9.869 1.00 92.62 143 LEU A N 1
ATOM 1160 C CA . LEU A 1 143 ? -0.209 -1.782 -10.154 1.00 92.62 143 LEU A CA 1
ATOM 1161 C C . LEU A 1 143 ? 0.724 -2.484 -9.150 1.00 92.62 143 LEU A C 1
ATOM 1163 O O . LEU A 1 143 ? 0.531 -3.663 -8.833 1.00 92.62 143 LEU A O 1
ATOM 1167 N N . TYR A 1 144 ? 1.714 -1.763 -8.615 1.00 92.81 144 TYR A N 1
ATOM 1168 C CA . TYR A 1 144 ? 2.646 -2.296 -7.622 1.00 92.81 144 TYR A CA 1
ATOM 1169 C C . TYR A 1 144 ? 1.986 -2.570 -6.272 1.00 92.81 144 TYR A C 1
ATOM 1171 O O . TYR A 1 144 ? 2.499 -3.391 -5.513 1.00 92.81 144 TYR A O 1
ATOM 1179 N N . SER A 1 145 ? 0.849 -1.942 -5.960 1.00 85.94 145 SER A N 1
ATOM 1180 C CA . SER A 1 145 ? 0.106 -2.241 -4.736 1.00 85.94 145 SER A CA 1
ATOM 1181 C C . SER A 1 145 ? -0.359 -3.694 -4.709 1.00 85.94 145 SER A C 1
ATOM 1183 O O . SER A 1 145 ? -0.157 -4.375 -3.706 1.00 85.94 145 SER A O 1
ATOM 1185 N N . GLU A 1 146 ? -0.976 -4.170 -5.790 1.00 87.56 146 GLU A N 1
ATOM 1186 C CA . GLU A 1 146 ? -1.441 -5.556 -5.911 1.00 87.56 146 GLU A CA 1
ATOM 1187 C C . GLU A 1 146 ? -0.251 -6.526 -5.834 1.00 87.56 146 GLU A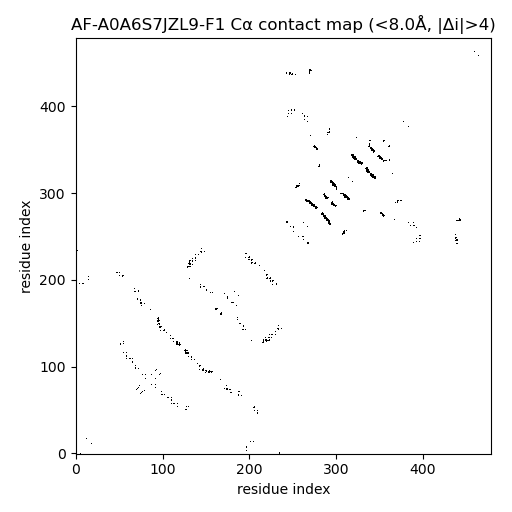 C 1
ATOM 1189 O O . GLU A 1 146 ? -0.260 -7.468 -5.037 1.00 87.56 146 GLU A O 1
ATOM 1194 N N . TYR A 1 147 ? 0.823 -6.234 -6.576 1.00 92.62 147 TYR A N 1
ATOM 1195 C CA . TYR A 1 147 ? 2.023 -7.070 -6.610 1.00 92.62 147 TYR A CA 1
ATOM 1196 C C . TYR A 1 147 ? 2.694 -7.200 -5.237 1.00 92.62 147 TYR A C 1
ATOM 1198 O O . TYR A 1 147 ? 2.928 -8.307 -4.750 1.00 92.62 147 TYR A O 1
ATOM 1206 N N . CYS A 1 148 ? 2.966 -6.075 -4.571 1.00 88.94 148 CYS A N 1
ATOM 1207 C CA . CYS A 1 148 ? 3.632 -6.047 -3.269 1.00 88.94 148 CYS A CA 1
ATOM 1208 C C . CYS A 1 148 ? 2.788 -6.692 -2.159 1.00 88.94 148 CYS A C 1
ATOM 1210 O O . CYS A 1 148 ? 3.346 -7.283 -1.230 1.00 88.94 148 CYS A O 1
ATOM 1212 N N . ASN A 1 149 ? 1.456 -6.608 -2.248 1.00 82.94 149 ASN A N 1
ATOM 1213 C CA . ASN A 1 149 ? 0.554 -7.256 -1.295 1.00 82.94 149 ASN A CA 1
ATOM 1214 C C . ASN A 1 149 ? 0.551 -8.782 -1.453 1.00 82.94 149 ASN A C 1
ATOM 1216 O O . ASN A 1 149 ? 0.554 -9.494 -0.446 1.00 82.94 149 ASN A O 1
ATOM 1220 N N . ASN A 1 150 ? 0.610 -9.287 -2.689 1.00 87.75 150 ASN A N 1
ATOM 1221 C CA . ASN A 1 150 ? 0.644 -10.722 -2.971 1.00 87.75 150 ASN A CA 1
ATOM 1222 C C . ASN A 1 150 ? 2.045 -11.352 -2.787 1.00 87.75 150 ASN A C 1
ATOM 1224 O O . ASN A 1 150 ? 2.154 -12.516 -2.395 1.00 87.75 150 ASN A O 1
ATOM 1228 N N . HIS A 1 151 ? 3.126 -10.590 -2.987 1.00 89.38 151 HIS A N 1
ATOM 1229 C CA . HIS A 1 151 ? 4.502 -11.105 -3.004 1.00 89.38 151 HIS A CA 1
ATOM 1230 C C . HIS A 1 151 ? 4.914 -11.975 -1.789 1.00 89.38 151 HIS A C 1
ATOM 1232 O O . HIS A 1 151 ? 5.547 -13.010 -2.003 1.00 89.38 151 HIS A O 1
ATOM 1238 N N . PRO A 1 152 ? 4.551 -11.663 -0.522 1.00 85.31 152 PRO A N 1
ATOM 1239 C CA . PRO A 1 152 ? 4.880 -12.534 0.611 1.00 85.31 152 PRO A CA 1
ATOM 1240 C C . PRO A 1 152 ? 4.293 -13.945 0.489 1.00 85.31 152 PRO A C 1
ATOM 1242 O O . PRO A 1 152 ? 4.950 -14.921 0.848 1.00 85.31 152 PRO A O 1
ATOM 1245 N N . ARG A 1 153 ? 3.065 -14.054 -0.033 1.00 85.69 153 ARG A N 1
ATOM 1246 C CA . ARG A 1 153 ? 2.411 -15.340 -0.283 1.00 85.69 153 ARG A CA 1
ATOM 1247 C C . ARG A 1 153 ? 3.080 -16.058 -1.449 1.00 85.69 153 ARG A C 1
ATOM 1249 O O . ARG A 1 153 ? 3.441 -17.219 -1.303 1.00 85.69 153 ARG A O 1
ATOM 1256 N N . ALA A 1 154 ? 3.307 -15.346 -2.554 1.00 91.31 154 ALA A N 1
ATOM 1257 C CA . ALA A 1 154 ? 3.999 -15.873 -3.727 1.00 91.31 154 ALA A CA 1
ATOM 1258 C C . ALA A 1 154 ? 5.367 -16.477 -3.363 1.00 91.31 154 ALA A C 1
ATOM 1260 O O . ALA A 1 154 ? 5.672 -17.599 -3.753 1.00 91.31 154 ALA A O 1
ATOM 1261 N N . SER A 1 155 ? 6.160 -15.767 -2.555 1.00 89.38 155 SER A N 1
ATOM 1262 C CA . SER A 1 155 ? 7.480 -16.213 -2.094 1.00 89.38 155 SER A CA 1
ATOM 1263 C C . SER A 1 155 ? 7.404 -17.480 -1.229 1.00 89.38 155 SER A C 1
ATOM 1265 O O . SER A 1 155 ? 8.178 -18.416 -1.433 1.00 89.38 155 SER A O 1
ATOM 1267 N N . SER A 1 156 ? 6.444 -17.542 -0.299 1.00 88.69 156 SER A N 1
ATOM 1268 C CA . SER A 1 156 ? 6.213 -18.725 0.541 1.00 88.69 156 SER A CA 1
ATOM 1269 C C . SER A 1 156 ? 5.817 -19.947 -0.291 1.00 88.69 156 SER A C 1
ATOM 1271 O O . SER A 1 156 ? 6.418 -21.015 -0.154 1.00 88.69 156 SER A O 1
ATOM 1273 N N . ASP A 1 157 ? 4.837 -19.784 -1.180 1.00 91.75 157 ASP A N 1
ATOM 1274 C CA . ASP A 1 157 ? 4.318 -20.877 -2.001 1.00 91.75 157 ASP A CA 1
ATOM 1275 C C . ASP A 1 157 ? 5.376 -21.343 -3.010 1.00 91.75 157 ASP A C 1
ATOM 1277 O O . ASP A 1 157 ? 5.597 -22.546 -3.152 1.00 91.75 157 ASP A O 1
ATOM 1281 N N . LEU A 1 158 ? 6.118 -20.419 -3.633 1.00 93.94 158 LEU A N 1
ATOM 1282 C CA . LEU A 1 158 ? 7.229 -20.754 -4.526 1.00 93.94 158 LEU A CA 1
ATOM 1283 C C . LEU A 1 158 ? 8.303 -21.567 -3.801 1.00 93.94 158 LEU A C 1
ATOM 1285 O O . LEU A 1 158 ? 8.759 -22.581 -4.326 1.00 93.94 158 LEU A O 1
ATOM 1289 N N . LYS A 1 159 ? 8.678 -21.171 -2.579 1.00 91.88 159 LYS A N 1
ATOM 1290 C CA . LYS A 1 159 ? 9.658 -21.911 -1.776 1.00 91.88 159 LYS A CA 1
ATOM 1291 C C . LYS A 1 159 ? 9.205 -23.347 -1.512 1.00 91.88 159 LYS A C 1
ATOM 1293 O O . LYS A 1 159 ? 10.029 -24.254 -1.578 1.00 91.88 159 LYS A O 1
ATOM 1298 N N . HIS A 1 160 ? 7.917 -23.562 -1.247 1.00 91.94 160 HIS A N 1
ATOM 1299 C CA . HIS A 1 160 ? 7.356 -24.903 -1.084 1.00 91.94 160 HIS A CA 1
ATOM 1300 C C . HIS A 1 160 ? 7.343 -25.690 -2.407 1.00 91.94 160 HIS A C 1
ATOM 1302 O O . HIS A 1 160 ? 7.706 -26.863 -2.427 1.00 91.94 160 HIS A O 1
ATOM 1308 N N . LEU A 1 161 ? 6.987 -25.060 -3.533 1.00 92.19 161 LEU A N 1
ATOM 1309 C CA . LEU A 1 161 ? 7.034 -25.710 -4.851 1.00 92.19 161 LEU A CA 1
ATOM 1310 C C . LEU A 1 161 ? 8.449 -26.168 -5.215 1.00 92.19 161 LEU A C 1
ATOM 1312 O O . LEU A 1 161 ? 8.627 -27.285 -5.693 1.00 92.19 161 LEU A O 1
ATOM 1316 N N . LEU A 1 162 ? 9.454 -25.331 -4.955 1.00 91.31 162 LEU A N 1
ATOM 1317 C CA . LEU A 1 162 ? 10.856 -25.615 -5.269 1.00 91.31 162 LEU A CA 1
ATOM 1318 C C . LEU A 1 162 ? 11.460 -26.759 -4.435 1.00 91.31 162 LEU A C 1
ATOM 1320 O O . LEU A 1 162 ? 12.537 -27.241 -4.779 1.00 91.31 162 LEU A O 1
ATOM 1324 N N . GLN A 1 163 ? 10.775 -27.234 -3.388 1.00 92.94 163 GLN A N 1
ATOM 1325 C CA . GLN A 1 163 ? 11.149 -28.470 -2.684 1.00 92.94 163 GLN A CA 1
ATOM 1326 C C . GLN A 1 163 ? 10.813 -29.731 -3.489 1.00 92.94 163 GLN A C 1
ATOM 1328 O O . GLN A 1 163 ? 11.325 -30.804 -3.184 1.00 92.94 163 GLN A O 1
ATOM 1333 N N . GLN A 1 164 ? 9.957 -29.625 -4.507 1.00 94.38 164 GLN A N 1
ATOM 1334 C CA . GLN A 1 164 ? 9.603 -30.745 -5.368 1.00 94.38 164 GLN A CA 1
ATOM 1335 C C . GLN A 1 164 ? 10.438 -30.706 -6.650 1.00 94.38 164 GLN A C 1
ATOM 1337 O O . GLN A 1 164 ? 10.404 -29.732 -7.409 1.00 94.38 164 GLN A O 1
ATOM 1342 N N . ASP A 1 165 ? 11.125 -31.811 -6.934 1.00 93.94 165 ASP A N 1
ATOM 1343 C CA . ASP A 1 165 ? 12.055 -31.927 -8.061 1.00 93.94 165 ASP A CA 1
ATOM 1344 C C . ASP A 1 165 ? 11.440 -31.545 -9.409 1.00 93.94 165 ASP A C 1
ATOM 1346 O O . ASP A 1 165 ? 12.076 -30.851 -10.200 1.00 93.94 165 ASP A O 1
ATOM 1350 N N . LYS A 1 166 ? 10.174 -31.909 -9.651 1.00 94.44 166 LYS A N 1
ATOM 1351 C CA . LYS A 1 166 ? 9.482 -31.575 -10.904 1.00 94.44 166 LYS A CA 1
ATOM 1352 C C . LYS A 1 166 ? 9.463 -30.068 -11.191 1.00 94.44 166 LYS A C 1
ATOM 1354 O O . LYS A 1 166 ? 9.719 -29.670 -12.323 1.00 94.44 166 LYS A O 1
ATOM 1359 N N . TYR A 1 167 ? 9.199 -29.227 -10.187 1.00 94.00 167 TYR A N 1
ATOM 1360 C CA . TYR A 1 167 ? 9.161 -27.771 -10.368 1.00 94.00 167 TYR A CA 1
ATOM 1361 C C . TYR A 1 167 ? 10.568 -27.192 -10.444 1.00 94.00 167 TYR A C 1
ATOM 1363 O O . TYR A 1 167 ? 10.817 -26.303 -11.255 1.00 94.00 167 TYR A O 1
ATOM 1371 N N . ARG A 1 168 ? 11.501 -27.726 -9.648 1.00 92.69 168 ARG A N 1
ATOM 1372 C CA . ARG A 1 168 ? 12.909 -27.323 -9.684 1.00 92.69 168 ARG A CA 1
ATOM 1373 C C . ARG A 1 168 ? 13.517 -27.533 -11.073 1.00 92.69 168 ARG A C 1
ATOM 1375 O O . ARG A 1 168 ? 14.075 -26.596 -11.633 1.00 92.69 168 ARG A O 1
ATOM 1382 N N . TYR A 1 169 ? 13.353 -28.723 -11.653 1.00 93.56 169 TYR A N 1
ATOM 1383 C CA . TYR A 1 169 ? 13.842 -29.023 -13.000 1.00 93.56 169 TYR A CA 1
ATOM 1384 C C . TYR A 1 169 ? 13.111 -28.223 -14.075 1.00 93.56 169 TYR A C 1
ATOM 1386 O O . TYR A 1 169 ? 13.746 -27.748 -15.011 1.00 93.56 169 TYR A O 1
ATOM 1394 N N . PHE A 1 170 ? 11.797 -28.025 -13.934 1.00 94.38 170 PHE A N 1
ATOM 1395 C CA . PHE A 1 170 ? 11.027 -27.209 -14.869 1.00 94.38 170 PHE A CA 1
ATOM 1396 C C . PHE A 1 170 ? 11.543 -25.765 -14.936 1.00 94.38 170 PHE A C 1
ATOM 1398 O O . PHE A 1 170 ? 11.795 -25.254 -16.027 1.00 94.38 170 PHE A O 1
ATOM 1405 N N . PHE A 1 171 ? 11.734 -25.111 -13.787 1.00 92.31 171 PHE A N 1
ATOM 1406 C CA . PHE A 1 171 ? 12.217 -23.731 -13.760 1.00 92.31 171 PHE A CA 1
ATOM 1407 C C . PHE A 1 171 ? 13.679 -23.620 -14.205 1.00 92.31 171 PHE A C 1
ATOM 1409 O O . PHE A 1 171 ? 14.005 -22.689 -14.936 1.00 92.31 171 PHE A O 1
ATOM 1416 N N . GLU A 1 172 ? 14.540 -24.582 -13.868 1.00 90.25 172 GLU A N 1
ATOM 1417 C CA . GLU A 1 172 ? 15.920 -24.586 -14.374 1.00 90.25 172 GLU A 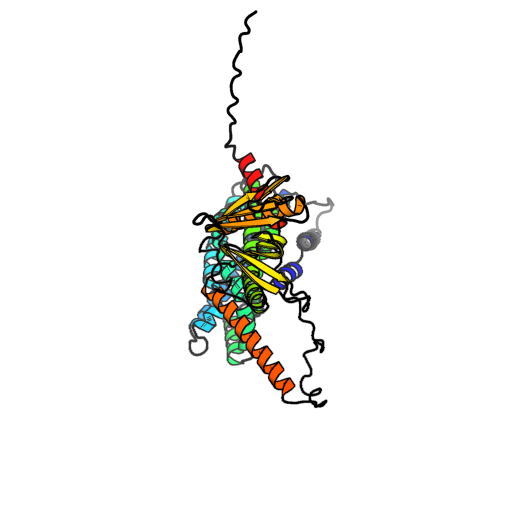CA 1
ATOM 1418 C C . GLU A 1 172 ? 15.970 -24.781 -15.899 1.00 90.25 172 GLU A C 1
ATOM 1420 O O . GLU A 1 172 ? 16.718 -24.086 -16.584 1.00 90.25 172 GLU A O 1
ATOM 1425 N N . ALA A 1 173 ? 15.116 -25.644 -16.459 1.00 91.38 173 ALA A N 1
ATOM 1426 C CA . ALA A 1 173 ? 14.994 -25.805 -17.907 1.00 91.38 173 ALA A CA 1
ATOM 1427 C C . ALA A 1 173 ? 14.511 -24.514 -18.589 1.00 91.38 173 ALA A C 1
ATOM 1429 O O . ALA A 1 173 ? 15.043 -24.140 -19.633 1.00 91.38 173 ALA A O 1
ATOM 1430 N N . CYS A 1 174 ? 13.553 -23.797 -17.986 1.00 90.12 174 CYS A N 1
ATOM 1431 C CA . CYS A 1 174 ? 13.124 -22.484 -18.478 1.00 90.12 174 CYS A CA 1
ATOM 1432 C C . CYS A 1 174 ? 14.286 -21.481 -18.468 1.00 90.12 174 CYS A C 1
ATOM 1434 O O . CYS A 1 174 ? 14.510 -20.806 -19.473 1.00 90.12 174 CYS A O 1
ATOM 1436 N N . ARG A 1 175 ? 15.053 -21.428 -17.365 1.00 89.06 175 ARG A N 1
ATOM 1437 C CA . ARG A 1 175 ? 16.240 -20.571 -17.212 1.00 89.06 175 ARG A CA 1
ATOM 1438 C C . ARG A 1 175 ? 17.255 -20.806 -18.330 1.00 89.06 175 ARG A C 1
ATOM 1440 O O . ARG A 1 175 ? 17.724 -19.851 -18.939 1.00 89.06 175 ARG A O 1
ATOM 1447 N N . MET A 1 176 ? 17.568 -22.074 -18.603 1.00 87.38 176 MET A N 1
ATOM 1448 C CA . MET A 1 176 ? 18.528 -22.467 -19.638 1.00 87.38 176 MET A CA 1
ATOM 1449 C C . MET A 1 176 ? 18.021 -22.179 -21.055 1.00 87.38 176 MET A C 1
ATOM 1451 O O . MET A 1 176 ? 18.792 -21.713 -21.886 1.00 87.38 176 MET A O 1
ATOM 1455 N N . LEU A 1 177 ? 16.737 -22.426 -21.334 1.00 85.62 177 LEU A N 1
ATOM 1456 C CA . LEU A 1 177 ? 16.153 -22.232 -22.666 1.00 85.62 177 LEU A CA 1
ATOM 1457 C C . LEU A 1 177 ? 16.203 -20.771 -23.132 1.00 85.62 177 LEU A C 1
ATOM 1459 O O . LEU A 1 177 ? 16.324 -20.511 -24.325 1.00 85.62 177 LEU A O 1
ATOM 1463 N N . HIS A 1 178 ? 16.088 -19.831 -22.198 1.00 77.56 178 HIS A N 1
ATOM 1464 C CA . HIS A 1 178 ? 16.057 -18.397 -22.484 1.00 77.56 178 HIS A CA 1
ATOM 1465 C C . HIS A 1 178 ? 17.383 -17.687 -22.168 1.00 77.56 178 HIS A C 1
ATOM 1467 O O . HIS A 1 178 ? 17.404 -16.463 -22.122 1.00 77.56 178 HIS A O 1
ATOM 1473 N N . ASP A 1 179 ? 18.464 -18.446 -21.943 1.00 80.50 179 ASP A N 1
ATOM 1474 C CA . ASP A 1 179 ? 19.806 -17.934 -21.615 1.00 80.50 179 ASP A CA 1
ATOM 1475 C C . ASP A 1 179 ? 19.807 -16.892 -20.479 1.00 80.50 179 ASP A C 1
ATOM 1477 O O . ASP A 1 179 ? 20.500 -15.876 -20.496 1.00 80.50 179 ASP A O 1
ATOM 1481 N N . MET A 1 180 ? 18.968 -17.135 -19.467 1.00 77.62 180 MET A N 1
ATOM 1482 C CA . MET A 1 180 ? 18.807 -16.218 -18.347 1.00 77.62 180 MET A CA 1
ATOM 1483 C C . MET A 1 180 ? 19.987 -16.325 -17.378 1.00 77.62 180 MET A C 1
ATOM 1485 O O . MET A 1 180 ? 20.454 -17.426 -17.042 1.00 77.62 180 MET A O 1
ATOM 1489 N N . ILE A 1 181 ? 20.404 -15.175 -16.836 1.00 73.88 181 ILE A N 1
ATOM 1490 C CA . ILE A 1 181 ? 21.419 -15.094 -15.779 1.00 73.88 181 ILE A CA 1
ATOM 1491 C C . ILE A 1 181 ? 21.089 -16.037 -14.615 1.00 73.88 181 ILE A C 1
ATOM 1493 O O . ILE A 1 181 ? 19.928 -16.342 -14.334 1.00 73.88 181 ILE A O 1
ATOM 1497 N N . LYS A 1 182 ? 22.124 -16.516 -13.915 1.00 70.94 182 LYS A N 1
ATOM 1498 C CA . LYS A 1 182 ? 22.005 -17.503 -12.829 1.00 70.94 182 LYS A CA 1
ATOM 1499 C C . LYS A 1 182 ? 21.484 -16.880 -11.522 1.00 70.94 182 LYS A C 1
ATOM 1501 O O . LYS A 1 182 ? 22.087 -17.030 -10.464 1.00 70.94 182 LYS A O 1
ATOM 1506 N N . ILE A 1 183 ? 20.368 -16.165 -11.618 1.00 73.56 183 ILE A N 1
ATOM 1507 C CA . ILE A 1 183 ? 19.558 -15.687 -10.501 1.00 73.56 183 ILE A CA 1
ATOM 1508 C C . ILE A 1 183 ? 18.345 -16.609 -10.393 1.00 73.56 183 ILE A C 1
ATOM 1510 O O . ILE A 1 183 ? 17.766 -17.032 -11.393 1.00 73.56 183 ILE A O 1
ATOM 1514 N N . SER A 1 184 ? 17.980 -16.959 -9.167 1.00 80.44 184 SER A N 1
ATOM 1515 C CA . SER A 1 184 ? 16.821 -17.799 -8.897 1.00 80.44 184 SER A CA 1
ATOM 1516 C C . SER A 1 184 ? 15.507 -17.059 -9.187 1.00 80.44 184 SER A C 1
ATOM 1518 O O . SER A 1 184 ? 15.435 -15.830 -9.123 1.00 80.44 184 SER A O 1
ATOM 1520 N N . LEU A 1 185 ? 14.441 -17.802 -9.507 1.00 87.00 185 LEU A N 1
ATOM 1521 C CA . LEU A 1 185 ? 13.136 -17.215 -9.842 1.00 87.00 185 LEU A CA 1
ATOM 1522 C C . LEU A 1 185 ? 12.580 -16.328 -8.712 1.00 87.00 185 LEU A C 1
ATOM 1524 O O . LEU A 1 185 ? 11.973 -15.297 -8.987 1.00 87.00 185 LEU A O 1
ATOM 1528 N N . ASP A 1 186 ? 12.822 -16.675 -7.445 1.00 87.31 186 ASP A N 1
ATOM 1529 C CA . ASP A 1 186 ? 12.453 -15.828 -6.303 1.00 87.31 186 ASP A CA 1
ATOM 1530 C C . ASP A 1 186 ? 13.183 -14.475 -6.323 1.00 87.31 186 ASP A C 1
ATOM 1532 O O . ASP A 1 186 ? 12.569 -13.449 -6.027 1.00 87.31 186 ASP A O 1
ATOM 1536 N N . GLY A 1 187 ? 14.450 -14.455 -6.750 1.00 86.94 187 GLY A N 1
ATOM 1537 C CA . GLY A 1 187 ? 15.222 -13.230 -6.952 1.00 86.94 187 GLY A CA 1
ATOM 1538 C C . GLY A 1 187 ? 14.628 -12.353 -8.054 1.00 86.94 187 GLY A C 1
ATOM 1539 O O . GLY A 1 187 ? 14.416 -11.161 -7.839 1.00 86.94 187 GLY A O 1
ATOM 1540 N N . PHE A 1 188 ? 14.271 -12.946 -9.198 1.00 89.00 188 PHE A N 1
ATOM 1541 C CA . PHE A 1 188 ? 13.579 -12.241 -10.283 1.00 89.00 188 PHE A CA 1
ATOM 1542 C C . PHE A 1 188 ? 12.240 -11.646 -9.822 1.00 89.00 188 PHE A C 1
ATOM 1544 O O . PHE A 1 188 ? 11.980 -10.462 -10.043 1.00 89.00 188 PHE A O 1
ATOM 1551 N N . LEU A 1 189 ? 11.415 -12.422 -9.113 1.00 92.88 189 LEU A N 1
ATOM 1552 C CA . LEU A 1 189 ? 10.107 -11.972 -8.622 1.00 92.88 189 LEU A CA 1
ATOM 1553 C C . LEU A 1 189 ? 10.202 -10.905 -7.519 1.00 92.88 189 LEU A C 1
ATOM 1555 O O . LEU A 1 189 ? 9.211 -10.221 -7.253 1.00 92.88 189 LEU A O 1
ATOM 1559 N N . LEU A 1 190 ? 11.364 -10.731 -6.884 1.00 90.81 190 LEU A N 1
ATOM 1560 C CA . LEU A 1 190 ? 11.613 -9.649 -5.929 1.00 90.81 190 LEU A CA 1
ATOM 1561 C C . LEU A 1 190 ? 11.956 -8.317 -6.622 1.00 90.81 190 LEU A C 1
ATOM 1563 O O . LEU A 1 190 ? 11.756 -7.252 -6.031 1.00 90.81 190 LEU A O 1
ATOM 1567 N N . THR A 1 191 ? 12.423 -8.345 -7.876 1.00 91.44 191 THR A N 1
ATOM 1568 C CA . THR A 1 191 ? 12.875 -7.135 -8.588 1.00 91.44 191 THR A CA 1
ATOM 1569 C C . THR A 1 191 ? 11.821 -6.024 -8.688 1.00 91.44 191 THR A C 1
ATOM 1571 O O . THR A 1 191 ? 12.211 -4.871 -8.490 1.00 91.44 191 THR A O 1
ATOM 1574 N N . PRO A 1 192 ? 10.502 -6.276 -8.864 1.00 94.44 192 PRO A N 1
ATOM 1575 C CA . PRO A 1 192 ? 9.514 -5.194 -8.874 1.00 94.44 192 PRO A CA 1
ATOM 1576 C C . PRO A 1 192 ? 9.376 -4.504 -7.512 1.00 94.44 192 PRO A C 1
ATOM 1578 O O . PRO A 1 192 ? 9.310 -3.276 -7.430 1.00 94.44 192 PRO A O 1
ATOM 1581 N N . VAL A 1 193 ? 9.417 -5.277 -6.420 1.00 90.06 193 VAL A N 1
ATOM 1582 C CA . VAL A 1 193 ? 9.382 -4.733 -5.050 1.00 90.06 193 VAL A CA 1
ATOM 1583 C C . VAL A 1 193 ? 10.601 -3.843 -4.799 1.00 90.06 193 VAL A C 1
ATOM 1585 O O . VAL A 1 193 ? 10.491 -2.792 -4.176 1.00 90.06 193 VAL A O 1
ATOM 1588 N N . GLN A 1 194 ? 11.768 -4.224 -5.321 1.00 87.00 194 GLN A N 1
ATOM 1589 C CA . GLN A 1 194 ? 12.978 -3.408 -5.226 1.00 87.00 194 GLN A CA 1
ATOM 1590 C C . GLN A 1 194 ? 12.898 -2.158 -6.106 1.00 87.00 194 GLN A C 1
ATOM 1592 O O . GLN A 1 194 ? 13.260 -1.071 -5.655 1.00 87.00 194 GLN A O 1
ATOM 1597 N N . LYS A 1 195 ? 12.430 -2.290 -7.352 1.00 93.00 195 LYS A N 1
ATOM 1598 C CA . LYS A 1 195 ? 12.400 -1.196 -8.329 1.00 93.00 195 LYS A CA 1
ATOM 1599 C C . LYS A 1 195 ? 11.536 -0.036 -7.845 1.00 93.00 195 LYS A C 1
ATOM 1601 O O . LYS A 1 195 ? 11.998 1.103 -7.872 1.00 93.00 195 LYS A O 1
ATOM 1606 N N . ILE A 1 196 ? 10.346 -0.318 -7.306 1.00 90.62 196 ILE A N 1
ATOM 1607 C CA . ILE A 1 196 ? 9.450 0.735 -6.809 1.00 90.62 196 ILE A CA 1
ATOM 1608 C C . ILE A 1 196 ? 10.059 1.538 -5.645 1.00 90.62 196 ILE A C 1
ATOM 1610 O O . ILE A 1 196 ? 9.780 2.725 -5.497 1.00 90.62 196 ILE A O 1
ATOM 1614 N N . CYS A 1 197 ? 10.955 0.925 -4.864 1.00 85.50 197 CYS A N 1
ATOM 1615 C CA . CYS A 1 197 ? 11.688 1.593 -3.785 1.00 85.50 197 CYS A CA 1
ATOM 1616 C C . CYS A 1 197 ? 12.878 2.430 -4.278 1.00 85.50 197 CYS A C 1
ATOM 1618 O O . CYS A 1 197 ? 13.323 3.330 -3.567 1.00 85.50 197 CYS A O 1
ATOM 1620 N N . LYS A 1 198 ? 13.423 2.127 -5.463 1.00 87.56 198 LYS A N 1
ATOM 1621 C CA . LYS A 1 198 ? 14.609 2.802 -6.014 1.00 87.56 198 LYS A CA 1
ATOM 1622 C C . LYS A 1 198 ? 14.274 4.143 -6.663 1.00 87.56 198 LYS A C 1
ATOM 1624 O O . LYS A 1 198 ? 15.081 5.063 -6.558 1.00 87.56 198 LYS A O 1
ATOM 1629 N N . TYR A 1 199 ? 13.092 4.291 -7.266 1.00 94.00 199 TYR A N 1
ATOM 1630 C CA . TYR A 1 199 ? 12.729 5.522 -7.976 1.00 94.00 199 TYR A CA 1
ATOM 1631 C C . TYR A 1 199 ? 12.829 6.801 -7.124 1.00 94.00 199 TYR A C 1
ATOM 1633 O O . TYR A 1 199 ? 13.446 7.753 -7.599 1.00 94.00 199 TYR A O 1
ATOM 1641 N N . PRO A 1 200 ? 12.334 6.859 -5.867 1.00 89.12 200 PRO A N 1
ATOM 1642 C CA . PRO A 1 200 ? 12.524 8.046 -5.032 1.00 89.12 200 PRO A CA 1
ATOM 1643 C C . PRO A 1 200 ? 13.998 8.400 -4.791 1.00 89.12 200 PRO A C 1
ATOM 1645 O O . PRO A 1 200 ? 14.335 9.575 -4.711 1.00 89.12 200 PRO A O 1
ATOM 1648 N N . LEU A 1 201 ? 14.882 7.402 -4.681 1.00 88.31 201 LEU A N 1
ATOM 1649 C CA . LEU A 1 201 ? 16.314 7.622 -4.454 1.00 88.31 201 LEU A CA 1
ATOM 1650 C C . LEU A 1 201 ? 16.991 8.175 -5.714 1.00 88.31 201 LEU A C 1
ATOM 1652 O O . LEU A 1 201 ? 17.738 9.145 -5.633 1.00 88.31 201 LEU A O 1
ATOM 1656 N N . GLN A 1 202 ? 16.682 7.590 -6.875 1.00 89.75 202 GLN A N 1
ATOM 1657 C CA . GLN A 1 202 ? 17.210 8.027 -8.170 1.00 89.75 202 GLN A CA 1
ATOM 1658 C C . GLN A 1 202 ? 16.749 9.452 -8.514 1.00 89.75 202 GLN A C 1
ATOM 1660 O O . GLN A 1 202 ? 17.561 10.284 -8.909 1.00 89.75 202 GLN A O 1
ATOM 1665 N N . LEU A 1 203 ? 15.466 9.762 -8.297 1.00 93.94 203 LEU A N 1
ATOM 1666 C CA . LEU A 1 203 ? 14.902 11.094 -8.546 1.00 93.94 203 LEU A CA 1
ATOM 1667 C C . LEU A 1 203 ? 15.418 12.145 -7.557 1.00 93.94 203 LEU A C 1
ATOM 1669 O O . LEU A 1 203 ? 15.624 13.295 -7.933 1.00 93.94 203 LEU A O 1
ATOM 1673 N N . GLN A 1 204 ? 15.666 11.763 -6.301 1.00 92.06 204 GLN A N 1
ATOM 1674 C CA . GLN A 1 204 ? 16.284 12.656 -5.324 1.00 92.06 204 GLN A CA 1
ATOM 1675 C C . GLN A 1 204 ? 17.724 13.011 -5.710 1.00 92.06 204 GLN A C 1
ATOM 1677 O O . GLN A 1 204 ? 18.111 14.174 -5.585 1.00 92.06 204 GLN A O 1
ATOM 1682 N N . GLU A 1 205 ? 18.503 12.038 -6.191 1.00 90.31 205 GLU A N 1
ATOM 1683 C CA . GLU A 1 205 ? 19.858 12.310 -6.679 1.00 90.31 205 GLU A CA 1
ATOM 1684 C C . GLU A 1 205 ? 19.819 13.164 -7.954 1.00 90.31 205 GLU A C 1
ATOM 1686 O O . GLU A 1 205 ? 20.569 14.130 -8.059 1.00 90.31 205 GLU A O 1
ATOM 1691 N N . LEU A 1 206 ? 18.886 12.899 -8.877 1.00 92.12 206 LEU A N 1
ATOM 1692 C CA . LEU A 1 206 ? 18.690 13.727 -10.071 1.00 92.12 206 LEU A CA 1
ATOM 1693 C C . LEU A 1 206 ? 18.362 15.184 -9.709 1.00 92.12 206 LEU A C 1
ATOM 1695 O O . LEU A 1 206 ? 18.968 16.106 -10.255 1.00 92.12 206 LEU A O 1
ATOM 1699 N N . LEU A 1 207 ? 17.451 15.405 -8.755 1.00 93.50 207 LEU A N 1
ATOM 1700 C CA . LEU A 1 207 ? 17.051 16.745 -8.317 1.00 93.50 207 LEU A CA 1
ATOM 1701 C C . LEU A 1 207 ? 18.230 17.537 -7.735 1.00 93.50 207 LEU A C 1
ATOM 1703 O O . LEU A 1 207 ? 18.370 18.724 -8.007 1.00 93.50 207 LEU A O 1
ATOM 1707 N N . LYS A 1 208 ? 19.110 16.877 -6.972 1.00 92.56 208 LYS A N 1
ATOM 1708 C CA . LYS A 1 208 ? 20.300 17.491 -6.355 1.00 92.56 208 LYS A CA 1
ATOM 1709 C C . LYS A 1 208 ? 21.261 18.104 -7.383 1.00 92.56 208 LYS A C 1
ATOM 1711 O O . LYS A 1 208 ? 21.928 19.090 -7.069 1.00 92.56 208 LYS A O 1
ATOM 1716 N N . TYR A 1 209 ? 21.329 17.529 -8.583 1.00 89.81 209 TYR A N 1
ATOM 1717 C CA . TYR A 1 209 ? 22.177 17.999 -9.685 1.00 89.81 209 TYR A CA 1
ATOM 1718 C C . TYR A 1 209 ? 21.385 18.667 -10.817 1.00 89.81 209 TYR A C 1
ATOM 1720 O O . TYR A 1 209 ? 21.944 18.947 -11.873 1.00 89.81 209 TYR A O 1
ATOM 1728 N N . THR A 1 210 ? 20.102 18.963 -10.606 1.00 89.50 210 THR A N 1
ATOM 1729 C CA . THR A 1 210 ? 19.293 19.730 -11.558 1.00 89.50 210 THR A CA 1
ATOM 1730 C C . THR A 1 210 ? 19.243 21.190 -11.108 1.00 89.50 210 THR A C 1
ATOM 1732 O O . THR A 1 210 ? 18.874 21.485 -9.973 1.00 89.50 210 THR A O 1
ATOM 1735 N N . ASN A 1 211 ? 19.657 22.111 -11.981 1.00 89.38 211 ASN A N 1
ATOM 1736 C CA . ASN A 1 211 ? 19.595 23.550 -11.715 1.00 89.38 211 ASN A CA 1
ATOM 1737 C C . ASN A 1 211 ? 18.121 23.981 -11.533 1.00 89.38 211 ASN A C 1
ATOM 1739 O O . ASN A 1 211 ? 17.302 23.557 -12.342 1.00 89.38 211 ASN A O 1
ATOM 1743 N N . PRO A 1 212 ? 17.761 24.804 -10.529 1.00 92.00 212 PRO A N 1
ATOM 1744 C CA . PRO A 1 212 ? 16.405 25.345 -10.384 1.00 92.00 212 PRO A CA 1
ATOM 1745 C C . PRO A 1 212 ? 15.831 26.037 -11.629 1.00 92.00 212 PRO A C 1
ATOM 1747 O O . PRO A 1 212 ? 14.623 26.013 -11.821 1.00 92.00 212 PRO A O 1
ATOM 1750 N N . GLU A 1 213 ? 16.684 26.609 -12.483 1.00 89.44 213 GLU A N 1
ATOM 1751 C CA . GLU A 1 213 ? 16.275 27.243 -13.748 1.00 89.44 213 GLU A CA 1
ATOM 1752 C C . GLU A 1 213 ? 16.163 26.244 -14.920 1.00 89.44 213 GLU A C 1
ATOM 1754 O O . GLU A 1 213 ? 15.829 26.620 -16.041 1.00 89.44 213 GLU A O 1
ATOM 1759 N N . HIS A 1 214 ? 16.477 24.964 -14.695 1.00 88.38 214 HIS A N 1
ATOM 1760 C CA . HIS A 1 214 ? 16.345 23.912 -15.701 1.00 88.38 214 HIS A CA 1
ATOM 1761 C C . HIS A 1 214 ? 14.862 23.586 -15.927 1.00 88.38 214 HIS A C 1
ATOM 1763 O O . HIS A 1 214 ? 14.112 23.390 -14.973 1.00 88.38 214 HIS A O 1
ATOM 1769 N N . SER A 1 215 ? 14.460 23.420 -17.187 1.00 88.81 215 SER A N 1
ATOM 1770 C CA . SER A 1 215 ? 13.086 23.089 -17.611 1.00 88.81 215 SER A CA 1
ATOM 1771 C C . SER A 1 215 ? 12.463 21.902 -16.855 1.00 88.81 215 SER A C 1
ATOM 1773 O O . SER A 1 215 ? 11.323 21.967 -16.408 1.00 88.81 215 SER A O 1
ATOM 1775 N N . ASP A 1 216 ? 13.221 20.817 -16.680 1.00 90.44 216 ASP A N 1
ATOM 1776 C CA . ASP A 1 216 ? 12.791 19.615 -15.948 1.00 90.44 216 ASP A CA 1
ATOM 1777 C C . ASP A 1 216 ? 12.810 19.728 -14.407 1.00 90.44 216 ASP A C 1
ATOM 1779 O O . ASP A 1 216 ? 12.408 18.779 -13.739 1.00 90.44 216 ASP A O 1
ATOM 1783 N N . TYR A 1 217 ? 13.274 20.827 -13.796 1.00 93.31 217 TYR A N 1
ATOM 1784 C CA . TYR A 1 217 ? 13.449 20.898 -12.333 1.00 93.31 217 TYR A CA 1
ATOM 1785 C C . TYR A 1 217 ? 12.146 20.638 -11.560 1.00 93.31 217 TYR A C 1
ATOM 1787 O O . TYR A 1 217 ? 12.105 19.773 -10.677 1.00 93.31 217 TYR A O 1
ATOM 1795 N N . ASP A 1 218 ? 11.068 21.340 -11.919 1.00 95.25 218 ASP A N 1
ATOM 1796 C CA . ASP A 1 218 ? 9.761 21.166 -11.278 1.00 95.25 218 ASP A CA 1
ATOM 1797 C C . ASP A 1 218 ? 9.176 19.776 -11.559 1.00 95.25 218 ASP A C 1
ATOM 1799 O O . ASP A 1 218 ? 8.661 19.125 -10.652 1.00 95.25 218 ASP A O 1
ATOM 1803 N N . ASN A 1 219 ? 9.353 19.256 -12.776 1.00 95.69 219 ASN A N 1
ATOM 1804 C CA . ASN A 1 219 ? 8.914 17.906 -13.131 1.00 95.69 219 ASN A CA 1
ATOM 1805 C C . ASN A 1 219 ? 9.648 16.820 -12.326 1.00 95.69 219 ASN A C 1
ATOM 1807 O O . ASN A 1 219 ? 9.019 15.860 -11.886 1.00 95.69 219 ASN A O 1
ATOM 1811 N N . VAL A 1 220 ? 10.963 16.945 -12.107 1.00 95.75 220 VAL A N 1
ATOM 1812 C CA . VAL A 1 220 ? 11.742 16.002 -11.281 1.00 95.75 220 VAL A CA 1
ATOM 1813 C C . VAL A 1 220 ? 11.305 16.076 -9.821 1.00 95.75 220 VAL A C 1
ATOM 1815 O O . VAL A 1 220 ? 11.194 15.045 -9.151 1.00 95.75 220 VAL A O 1
ATOM 1818 N N . LYS A 1 221 ? 11.028 17.281 -9.317 1.00 96.44 221 LYS A N 1
ATOM 1819 C CA . LYS A 1 221 ? 10.517 17.485 -7.959 1.00 96.44 221 LYS A CA 1
ATOM 1820 C C . LYS A 1 221 ? 9.138 16.843 -7.773 1.00 96.44 221 LYS A C 1
ATOM 1822 O O . LYS A 1 221 ? 8.949 16.097 -6.811 1.00 96.44 221 LYS A O 1
ATOM 1827 N N . ASP A 1 222 ? 8.221 17.066 -8.708 1.00 96.00 222 ASP A N 1
ATOM 1828 C CA . ASP A 1 222 ? 6.881 16.477 -8.694 1.00 96.00 222 ASP A CA 1
ATOM 1829 C C . ASP A 1 222 ? 6.936 14.952 -8.871 1.00 96.00 222 ASP A C 1
ATOM 1831 O O . ASP A 1 222 ? 6.222 14.214 -8.189 1.00 96.00 222 ASP A O 1
ATOM 1835 N N . ALA A 1 223 ? 7.834 14.452 -9.725 1.00 96.44 223 ALA A N 1
ATOM 1836 C CA . ALA A 1 223 ? 8.093 13.024 -9.884 1.00 96.44 223 ALA A CA 1
ATOM 1837 C C . ALA A 1 223 ? 8.586 12.389 -8.577 1.00 96.44 223 ALA A C 1
ATOM 1839 O O . ALA A 1 223 ? 8.108 11.323 -8.186 1.00 96.44 223 ALA A O 1
ATOM 1840 N N . LEU A 1 224 ? 9.526 13.035 -7.879 1.00 94.81 224 LEU A N 1
ATOM 1841 C CA . LEU A 1 224 ? 10.026 12.566 -6.588 1.00 94.81 224 LEU A CA 1
ATOM 1842 C C . LEU A 1 224 ? 8.895 12.474 -5.558 1.00 94.81 224 LEU A C 1
ATOM 1844 O O . LEU A 1 224 ? 8.798 11.474 -4.841 1.00 94.81 224 LEU A O 1
ATOM 1848 N N . GLU A 1 225 ? 8.048 13.499 -5.472 1.00 93.38 225 GLU A N 1
ATOM 1849 C CA . GLU A 1 225 ? 6.911 13.500 -4.553 1.00 93.38 225 GLU A CA 1
ATOM 1850 C C . GLU A 1 225 ? 5.907 12.397 -4.914 1.00 93.38 225 GLU A C 1
ATOM 1852 O O . GLU A 1 225 ? 5.565 11.587 -4.052 1.00 93.38 225 GLU A O 1
ATOM 1857 N N . ALA A 1 226 ? 5.548 12.262 -6.194 1.00 91.38 226 ALA A N 1
ATOM 1858 C CA . ALA A 1 226 ? 4.663 11.205 -6.678 1.00 91.38 226 ALA A CA 1
ATOM 1859 C C . ALA A 1 226 ? 5.197 9.801 -6.347 1.00 91.38 226 ALA A C 1
ATOM 1861 O O . ALA A 1 226 ? 4.465 8.964 -5.819 1.00 91.38 226 ALA A O 1
ATOM 1862 N N . MET A 1 227 ? 6.484 9.531 -6.582 1.00 92.12 227 MET A N 1
ATOM 1863 C CA . MET A 1 227 ? 7.061 8.214 -6.289 1.00 92.12 227 MET A CA 1
ATOM 1864 C C . MET A 1 227 ? 7.176 7.936 -4.785 1.00 92.12 227 MET A C 1
ATOM 1866 O O . MET A 1 227 ? 7.036 6.785 -4.360 1.00 92.12 227 MET A O 1
ATOM 1870 N N . ARG A 1 228 ? 7.373 8.971 -3.954 1.00 88.06 228 ARG A N 1
ATOM 1871 C CA . ARG A 1 228 ? 7.277 8.847 -2.488 1.00 88.06 228 ARG A CA 1
ATOM 1872 C C . ARG A 1 228 ? 5.853 8.521 -2.048 1.00 88.06 228 ARG A C 1
ATOM 1874 O O . ARG A 1 228 ? 5.677 7.665 -1.180 1.00 88.06 228 ARG A O 1
ATOM 1881 N N . GLU A 1 229 ? 4.849 9.160 -2.644 1.00 85.00 229 GLU A N 1
ATOM 1882 C CA . GLU A 1 229 ? 3.442 8.862 -2.369 1.00 85.00 229 GLU A CA 1
ATOM 1883 C C . GLU A 1 229 ? 3.081 7.427 -2.758 1.00 85.00 229 GLU A C 1
ATOM 1885 O O . GLU A 1 229 ? 2.478 6.722 -1.949 1.00 85.00 229 GLU A O 1
ATOM 1890 N N . VAL A 1 230 ? 3.517 6.955 -3.931 1.00 86.31 230 VAL A N 1
ATOM 1891 C CA . VAL A 1 230 ? 3.308 5.565 -4.365 1.00 86.31 230 VAL A CA 1
ATOM 1892 C C . VAL A 1 230 ? 3.927 4.590 -3.362 1.00 86.31 230 VAL A C 1
ATOM 1894 O O . VAL A 1 230 ? 3.228 3.718 -2.845 1.00 86.31 230 VAL A O 1
ATOM 1897 N N . ALA A 1 231 ? 5.203 4.760 -3.004 1.00 79.69 231 ALA A N 1
ATOM 1898 C CA . ALA A 1 231 ? 5.865 3.887 -2.031 1.00 79.69 231 ALA A CA 1
ATOM 1899 C C . ALA A 1 231 ? 5.158 3.898 -0.660 1.00 79.69 231 ALA A C 1
ATOM 1901 O O . ALA A 1 231 ? 4.975 2.851 -0.032 1.00 79.69 231 ALA A O 1
ATOM 1902 N N . SER A 1 232 ? 4.712 5.076 -0.213 1.00 77.50 232 SER A N 1
ATOM 1903 C CA . SER A 1 232 ? 3.960 5.237 1.033 1.00 77.50 232 SER A CA 1
ATOM 1904 C C . SER A 1 232 ? 2.595 4.543 0.977 1.00 77.50 232 SER A C 1
ATOM 1906 O O . SER A 1 232 ? 2.231 3.836 1.916 1.00 77.50 232 SER A O 1
ATOM 1908 N N . SER A 1 233 ? 1.867 4.665 -0.137 1.00 76.94 233 SER A N 1
ATOM 1909 C CA . SER A 1 233 ? 0.538 4.067 -0.328 1.00 76.94 233 SER A CA 1
ATOM 1910 C C . SER A 1 233 ? 0.566 2.534 -0.289 1.00 76.94 233 SER A C 1
ATOM 1912 O O . SER A 1 233 ? -0.280 1.912 0.357 1.00 76.94 233 SER A O 1
ATOM 1914 N N . ILE A 1 234 ? 1.593 1.917 -0.884 1.00 76.38 234 ILE A N 1
ATOM 1915 C CA . ILE A 1 234 ? 1.800 0.463 -0.857 1.00 76.38 234 ILE A CA 1
ATOM 1916 C C . ILE A 1 234 ? 2.034 -0.010 0.584 1.00 76.38 234 ILE A C 1
ATOM 1918 O O . ILE A 1 234 ? 1.459 -1.006 1.030 1.00 76.38 234 ILE A O 1
ATOM 1922 N N . ASN A 1 235 ? 2.858 0.720 1.341 1.00 72.69 235 ASN A N 1
ATOM 1923 C CA . ASN A 1 235 ? 3.113 0.410 2.746 1.00 72.69 235 ASN A CA 1
ATOM 1924 C C . ASN A 1 235 ? 1.864 0.630 3.623 1.00 72.69 235 ASN A C 1
ATOM 1926 O O . ASN A 1 235 ? 1.606 -0.150 4.544 1.00 72.69 235 ASN A O 1
ATOM 1930 N N . GLU A 1 236 ? 1.071 1.661 3.323 1.00 73.69 236 GLU A N 1
ATOM 1931 C CA . GLU A 1 236 ? -0.173 1.973 4.023 1.00 73.69 236 GLU A CA 1
ATOM 1932 C C . GLU A 1 236 ? -1.201 0.850 3.890 1.00 73.69 236 GLU A C 1
ATOM 1934 O O . GLU A 1 236 ? -1.713 0.386 4.905 1.00 73.69 236 GLU A O 1
ATOM 1939 N N . LYS A 1 237 ? -1.453 0.356 2.672 1.00 70.75 237 LYS A N 1
ATOM 1940 C CA . LYS A 1 237 ? -2.438 -0.710 2.427 1.00 70.75 237 LYS A CA 1
ATOM 1941 C C . LYS A 1 237 ? -2.136 -1.980 3.214 1.00 70.75 237 LYS A C 1
ATOM 1943 O O . LYS A 1 237 ? -3.025 -2.564 3.830 1.00 70.75 237 LYS A O 1
ATOM 1948 N N . LYS A 1 238 ? -0.867 -2.384 3.297 1.00 70.12 238 LYS A N 1
ATOM 1949 C CA . LYS A 1 238 ? -0.498 -3.521 4.149 1.00 70.12 238 LYS A CA 1
ATOM 1950 C C . LYS A 1 238 ? -0.727 -3.224 5.629 1.00 70.12 238 LYS A C 1
ATOM 1952 O O . LYS A 1 238 ? -1.238 -4.081 6.350 1.00 70.12 238 LYS A O 1
ATOM 1957 N N . ARG A 1 239 ? -0.354 -2.025 6.088 1.00 76.88 239 ARG A N 1
ATOM 1958 C CA . ARG A 1 239 ? -0.598 -1.614 7.475 1.00 76.88 239 ARG A CA 1
ATOM 1959 C C . ARG A 1 239 ? -2.091 -1.657 7.794 1.00 76.88 239 ARG A C 1
ATOM 1961 O O . ARG A 1 239 ? -2.456 -2.134 8.858 1.00 76.88 239 ARG A O 1
ATOM 1968 N N . GLN A 1 240 ? -2.944 -1.222 6.874 1.00 78.06 240 GLN A N 1
ATOM 1969 C CA . GLN A 1 240 ? -4.397 -1.296 6.999 1.00 78.06 240 GLN A CA 1
ATOM 1970 C C . GLN A 1 240 ? -4.886 -2.747 7.161 1.00 78.06 240 GLN A C 1
ATOM 1972 O O . GLN A 1 240 ? -5.638 -3.023 8.095 1.00 78.06 240 GLN A O 1
ATOM 1977 N N . VAL A 1 241 ? -4.388 -3.692 6.352 1.00 77.25 241 VAL A N 1
ATOM 1978 C CA . VAL A 1 241 ? -4.713 -5.129 6.487 1.00 77.25 241 VAL A CA 1
ATOM 1979 C C . VAL A 1 241 ? -4.249 -5.700 7.837 1.00 77.25 241 VAL A C 1
ATOM 1981 O O . VAL A 1 241 ? -4.984 -6.423 8.507 1.00 77.25 241 VAL A O 1
ATOM 1984 N N . GLU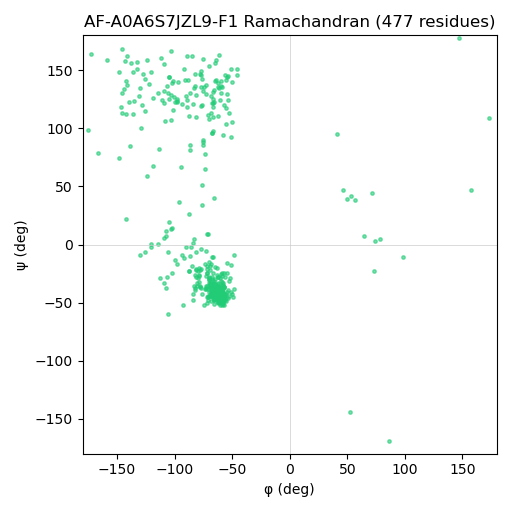 A 1 242 ? -3.042 -5.360 8.294 1.00 80.56 242 GLU A N 1
ATOM 1985 C CA . GLU A 1 242 ? -2.562 -5.773 9.623 1.00 80.56 242 GLU A CA 1
ATOM 1986 C C . GLU A 1 242 ? -3.387 -5.133 10.756 1.00 80.56 242 GLU A C 1
ATOM 1988 O O . GLU A 1 242 ? -3.626 -5.753 11.795 1.00 80.56 242 GLU A O 1
ATOM 1993 N N . ASN A 1 243 ? -3.859 -3.903 10.555 1.00 86.25 243 ASN A N 1
ATOM 1994 C CA . ASN A 1 243 ? -4.654 -3.166 11.528 1.00 86.25 243 ASN A CA 1
ATOM 1995 C C . ASN A 1 243 ? -6.054 -3.759 11.697 1.00 86.25 243 ASN A C 1
ATOM 1997 O O . ASN A 1 243 ? -6.503 -3.872 12.837 1.00 86.25 243 ASN A O 1
ATOM 2001 N N . ILE A 1 244 ? -6.727 -4.190 10.623 1.00 90.94 244 ILE A N 1
ATOM 2002 C CA . ILE A 1 244 ? -8.044 -4.831 10.767 1.00 90.94 244 ILE A CA 1
ATOM 2003 C C . ILE A 1 244 ? -7.952 -6.136 11.559 1.00 90.94 244 ILE A C 1
ATOM 2005 O O . ILE A 1 244 ? -8.798 -6.376 12.413 1.00 90.94 244 ILE A O 1
ATOM 2009 N N . LYS A 1 245 ? -6.875 -6.920 11.408 1.00 88.81 245 LYS A N 1
ATOM 2010 C CA . LYS A 1 245 ? -6.657 -8.106 12.255 1.00 88.81 245 LYS A CA 1
ATOM 2011 C C . LYS A 1 245 ? -6.583 -7.732 13.737 1.00 88.81 245 LYS A C 1
ATOM 2013 O O . LYS A 1 245 ? -7.258 -8.339 14.563 1.00 88.81 245 LYS A O 1
ATOM 2018 N N . LYS A 1 246 ? -5.843 -6.670 14.070 1.00 89.25 246 LYS A N 1
ATOM 2019 C CA . LYS A 1 246 ? -5.754 -6.159 15.449 1.00 89.25 246 LYS A CA 1
ATOM 2020 C C . LYS A 1 246 ? -7.090 -5.639 15.978 1.00 89.25 246 LYS A C 1
ATOM 2022 O O . LYS A 1 246 ? -7.384 -5.844 17.150 1.00 89.25 246 LYS A O 1
ATOM 2027 N N . ILE A 1 247 ? -7.903 -4.982 15.147 1.00 94.19 247 ILE A N 1
ATOM 2028 C CA . ILE A 1 247 ? -9.243 -4.511 15.540 1.00 94.19 247 ILE A CA 1
ATOM 2029 C C . ILE A 1 247 ? -10.164 -5.704 15.836 1.00 94.19 247 ILE A C 1
ATOM 2031 O O . ILE A 1 247 ? -10.860 -5.686 16.851 1.00 94.19 247 ILE A O 1
ATOM 2035 N N . ALA A 1 248 ? -10.134 -6.752 15.005 1.00 94.19 248 ALA A N 1
ATOM 2036 C CA . ALA A 1 248 ? -10.904 -7.976 15.236 1.00 94.19 248 ALA A CA 1
ATOM 2037 C C . ALA A 1 248 ? -10.509 -8.653 16.560 1.00 94.19 248 ALA A C 1
ATOM 2039 O O . ALA A 1 248 ? -11.369 -8.987 17.376 1.00 94.19 248 ALA A O 1
ATOM 2040 N N . GLU A 1 249 ? -9.205 -8.809 16.809 1.00 91.62 249 GLU A N 1
ATOM 2041 C CA . GLU A 1 249 ? -8.687 -9.368 18.063 1.00 91.62 249 GLU A CA 1
ATOM 2042 C C . GLU A 1 249 ? -9.035 -8.504 19.281 1.00 91.62 249 GLU A C 1
ATOM 2044 O O . GLU A 1 249 ? -9.434 -9.034 20.320 1.00 91.62 249 GLU A O 1
ATOM 2049 N N . TRP A 1 250 ? -8.914 -7.180 19.154 1.00 93.69 250 TRP A N 1
ATOM 2050 C CA . TRP A 1 250 ? -9.271 -6.227 20.203 1.00 93.69 250 TRP A CA 1
ATOM 2051 C C . TRP A 1 250 ? -10.746 -6.339 20.582 1.00 93.69 250 TRP A C 1
ATOM 2053 O O . TRP A 1 250 ? -11.065 -6.413 21.768 1.00 93.69 250 TRP A O 1
ATOM 2063 N N . GLN A 1 251 ? -11.644 -6.411 19.597 1.00 94.19 251 GLN A N 1
ATOM 2064 C CA . GLN A 1 251 ? -13.076 -6.498 19.860 1.00 94.19 251 GLN A CA 1
ATOM 2065 C C . GLN A 1 251 ? -13.439 -7.784 20.614 1.00 94.19 251 GLN A C 1
ATOM 2067 O O . GLN A 1 251 ? -14.237 -7.743 21.547 1.00 94.19 251 GLN A O 1
ATOM 2072 N N . LEU A 1 252 ? -12.820 -8.919 20.267 1.00 92.38 252 LEU A N 1
ATOM 2073 C CA . LEU A 1 252 ? -13.032 -10.194 20.968 1.00 92.38 252 LEU A CA 1
ATOM 2074 C C . LEU A 1 252 ? -12.547 -10.182 22.424 1.00 92.38 252 LEU A C 1
ATOM 2076 O O . LEU A 1 252 ? -12.949 -11.047 23.207 1.00 92.38 252 LEU A O 1
ATOM 2080 N N . ALA A 1 253 ? -11.673 -9.242 22.784 1.00 90.38 253 ALA A N 1
ATOM 2081 C CA . ALA A 1 253 ? -11.190 -9.062 24.146 1.00 90.38 253 ALA A CA 1
ATOM 2082 C C . ALA A 1 253 ? -12.098 -8.157 24.997 1.00 90.38 253 ALA A C 1
ATOM 2084 O O . ALA A 1 253 ? -11.897 -8.081 26.209 1.00 90.38 253 ALA A O 1
ATOM 2085 N N . ILE A 1 254 ? -13.082 -7.485 24.388 1.00 91.69 254 ILE A N 1
ATOM 2086 C CA . ILE A 1 254 ? -14.056 -6.657 25.102 1.00 91.69 254 ILE A CA 1
ATOM 2087 C C . ILE A 1 254 ? -15.166 -7.538 25.672 1.00 91.69 254 ILE A C 1
ATOM 2089 O O . ILE A 1 254 ? -15.794 -8.333 24.972 1.00 91.69 254 ILE A O 1
ATOM 2093 N N . GLU A 1 255 ? -15.432 -7.372 26.963 1.00 91.56 255 GLU A N 1
ATOM 2094 C CA . GLU A 1 255 ? -16.508 -8.064 27.659 1.00 91.56 255 GLU A CA 1
ATOM 2095 C C . GLU A 1 255 ? -17.867 -7.413 27.355 1.00 91.56 255 GLU A C 1
ATOM 2097 O O . GLU A 1 255 ? -17.972 -6.196 27.190 1.00 91.56 255 GLU A O 1
ATOM 2102 N N . GLN A 1 256 ? -18.918 -8.242 27.314 1.00 92.56 256 GLN A N 1
ATOM 2103 C CA . GLN A 1 256 ? -20.310 -7.821 27.087 1.00 92.56 256 GLN A CA 1
ATOM 2104 C C . GLN A 1 256 ? -20.518 -7.031 25.784 1.00 92.56 256 GLN A C 1
ATOM 2106 O O . GLN A 1 256 ? -21.279 -6.070 25.738 1.00 92.56 256 GLN A O 1
ATOM 2111 N N . TRP A 1 257 ? -19.820 -7.421 24.715 1.00 95.00 257 TRP A N 1
ATOM 2112 C CA . TRP A 1 257 ? -20.009 -6.805 23.406 1.00 95.00 257 TRP A CA 1
ATOM 2113 C C . TRP A 1 257 ? -21.455 -6.961 22.911 1.00 95.00 257 TRP A C 1
ATOM 2115 O O . TRP A 1 257 ? -21.981 -8.074 22.872 1.00 95.00 257 TRP A O 1
ATOM 2125 N N . GLU A 1 258 ? -22.064 -5.861 22.466 1.00 94.56 258 GLU A N 1
ATOM 2126 C CA . GLU A 1 258 ? -23.402 -5.851 21.867 1.00 94.56 258 GLU A CA 1
ATOM 2127 C C . GLU A 1 258 ? -23.383 -5.188 20.487 1.00 94.56 258 GLU A C 1
ATOM 2129 O O . GLU A 1 258 ? -22.717 -4.166 20.278 1.00 94.56 258 GLU A O 1
ATOM 2134 N N . GLY A 1 259 ? -24.181 -5.725 19.561 1.00 93.75 259 GLY A N 1
ATOM 2135 C CA . GLY A 1 259 ? -24.321 -5.233 18.189 1.00 93.75 259 GLY A CA 1
ATOM 2136 C C . GLY A 1 259 ? -23.286 -5.804 17.214 1.00 93.75 259 GLY A C 1
ATOM 2137 O O . GLY A 1 259 ? -22.557 -6.742 17.526 1.00 93.75 259 GLY A O 1
ATOM 2138 N N . GLU A 1 260 ? -23.232 -5.224 16.015 1.00 95.06 260 GLU A N 1
ATOM 2139 C CA . GLU A 1 260 ? -22.379 -5.692 14.912 1.00 95.06 260 GLU A CA 1
ATOM 2140 C C . GLU A 1 260 ? -20.878 -5.568 15.223 1.00 95.06 260 GLU A C 1
ATOM 2142 O O . GLU A 1 260 ? -20.470 -4.713 16.024 1.00 95.06 260 GLU A O 1
ATOM 2147 N N . ASP A 1 261 ? -20.058 -6.381 14.551 1.00 96.25 261 ASP A N 1
ATOM 2148 C CA . ASP A 1 261 ? -18.598 -6.262 14.582 1.00 96.25 261 ASP A CA 1
ATOM 2149 C C . ASP A 1 261 ? -18.167 -4.866 14.060 1.00 96.25 261 ASP A C 1
ATOM 2151 O O . ASP A 1 261 ? -18.734 -4.332 13.104 1.00 96.25 261 ASP A O 1
ATOM 2155 N N . VAL A 1 262 ? -17.156 -4.244 14.677 1.00 95.81 262 VAL A N 1
ATOM 2156 C CA . VAL A 1 262 ? -16.627 -2.917 14.291 1.00 95.81 262 VAL A CA 1
ATOM 2157 C C . VAL A 1 262 ? -16.235 -2.906 12.819 1.00 95.81 262 VAL A C 1
ATOM 2159 O O . VAL A 1 262 ? -16.562 -1.969 12.088 1.00 95.81 262 VAL A O 1
ATOM 2162 N N . LEU A 1 263 ? -15.621 -4.003 12.376 1.00 95.62 263 LEU A N 1
ATOM 2163 C CA . LEU A 1 263 ? -15.172 -4.224 11.010 1.00 95.62 263 LEU A CA 1
ATOM 2164 C C . LEU A 1 263 ? -16.297 -4.450 9.992 1.00 95.62 263 LEU A C 1
ATOM 2166 O O . LEU A 1 263 ? -15.986 -4.748 8.847 1.00 95.62 263 LEU A O 1
ATOM 2170 N N . ILE A 1 264 ? -17.570 -4.261 10.351 1.00 94.69 264 ILE A N 1
ATOM 2171 C CA . ILE A 1 264 ? -18.667 -4.141 9.377 1.00 94.69 264 ILE A CA 1
ATOM 2172 C C . ILE A 1 264 ? -18.752 -2.717 8.818 1.00 94.69 264 ILE A C 1
ATOM 2174 O O . ILE A 1 264 ? -18.920 -2.528 7.616 1.00 94.69 264 ILE A O 1
ATOM 2178 N N . LYS A 1 265 ? -18.539 -1.691 9.656 1.00 91.38 265 LYS A N 1
ATOM 2179 C CA . LYS A 1 265 ? -18.622 -0.273 9.244 1.00 91.38 265 LYS A CA 1
ATOM 2180 C C . LYS A 1 265 ? -17.274 0.439 9.186 1.00 91.38 265 LYS A C 1
ATOM 2182 O O . LYS A 1 265 ? -17.067 1.226 8.281 1.00 91.38 265 LYS A O 1
ATOM 2187 N N . SER A 1 266 ? -16.346 0.074 10.063 1.00 93.31 266 SER A N 1
ATOM 2188 C CA . SER A 1 266 ? -15.033 0.713 10.201 1.00 93.31 266 SER A CA 1
ATOM 2189 C C . SER A 1 266 ? -13.879 -0.153 9.717 1.00 93.31 266 SER A C 1
ATOM 2191 O O . SER A 1 266 ? -13.952 -1.380 9.767 1.00 93.31 266 SER A O 1
ATOM 2193 N N . SER A 1 267 ? -12.777 0.473 9.333 1.00 91.12 267 SER A N 1
ATOM 2194 C CA . SER A 1 267 ? -11.527 -0.190 8.946 1.00 91.12 267 SER A CA 1
ATOM 2195 C C . SER A 1 267 ? -10.293 0.373 9.661 1.00 91.12 267 SER A C 1
ATOM 2197 O O . SER A 1 267 ? -9.217 -0.225 9.601 1.00 91.12 267 SER A O 1
ATOM 2199 N N . GLN A 1 268 ? -10.432 1.489 10.382 1.00 90.31 268 GLN A N 1
ATOM 2200 C CA . GLN A 1 268 ? -9.313 2.233 10.940 1.00 90.31 268 GLN A CA 1
ATOM 2201 C C . GLN A 1 268 ? -9.641 2.843 12.307 1.00 90.31 268 GLN A C 1
ATOM 2203 O O . GLN A 1 268 ? -10.661 3.497 12.500 1.00 90.31 268 GLN A O 1
ATOM 2208 N N . LEU A 1 269 ? -8.726 2.684 13.265 1.00 92.44 269 LEU A N 1
ATOM 2209 C CA . LEU A 1 269 ? -8.759 3.442 14.514 1.00 92.44 269 LEU A CA 1
ATOM 2210 C C . LEU A 1 269 ? -8.095 4.809 14.305 1.00 92.44 269 LEU A C 1
ATOM 2212 O O . LEU A 1 269 ? -6.908 4.888 13.981 1.00 92.44 269 LEU A O 1
ATOM 2216 N N . VAL A 1 270 ? -8.844 5.882 14.542 1.00 91.19 270 VAL A N 1
ATOM 2217 C CA . VAL A 1 270 ? -8.352 7.263 14.472 1.00 91.19 270 VAL A CA 1
ATOM 2218 C C . VAL A 1 270 ? -7.687 7.664 15.782 1.00 91.19 270 VAL A C 1
ATOM 2220 O O . VAL A 1 270 ? -6.581 8.193 15.758 1.00 91.19 270 VAL A O 1
ATOM 2223 N N . HIS A 1 271 ? -8.329 7.403 16.925 1.00 93.75 271 HIS A N 1
ATOM 2224 C CA . HIS A 1 271 ? -7.772 7.718 18.243 1.00 93.75 271 HIS A CA 1
ATOM 2225 C C . HIS A 1 271 ? -8.415 6.895 19.368 1.00 93.75 271 HIS A C 1
ATOM 2227 O O . HIS A 1 271 ? -9.545 6.428 19.246 1.00 93.75 271 HIS A O 1
ATOM 2233 N N . SER A 1 272 ? -7.722 6.764 20.500 1.00 94.00 272 SER A N 1
ATOM 2234 C CA . SER A 1 272 ? -8.286 6.199 21.727 1.00 94.00 272 SER A CA 1
ATOM 2235 C C . SER A 1 272 ? -7.770 6.923 22.965 1.00 94.00 272 SER A C 1
ATOM 2237 O O . SER A 1 272 ? -6.574 7.204 23.045 1.00 94.00 272 SER A O 1
ATOM 2239 N N . GLY A 1 273 ? -8.629 7.149 23.957 1.00 92.56 273 GLY A N 1
ATOM 2240 C CA . GLY A 1 273 ? -8.229 7.825 25.190 1.00 92.56 273 GLY A CA 1
ATOM 2241 C C . GLY A 1 273 ? -9.300 7.826 26.276 1.00 92.56 273 GLY A C 1
ATOM 2242 O O . GLY A 1 273 ? -10.472 7.549 26.024 1.00 92.56 273 GLY A O 1
ATOM 2243 N N . GLU A 1 274 ? -8.881 8.124 27.502 1.00 93.44 274 GLU A N 1
ATOM 2244 C CA . GLU A 1 274 ? -9.762 8.217 28.669 1.00 93.44 274 GLU A CA 1
ATOM 2245 C C . GLU A 1 274 ? -10.443 9.582 28.751 1.00 93.44 274 GLU A C 1
ATOM 2247 O O . GLU A 1 274 ? -9.788 10.618 28.621 1.00 93.44 274 GLU A O 1
ATOM 2252 N N . VAL A 1 275 ? -11.745 9.577 29.022 1.00 94.88 275 VAL A N 1
ATOM 2253 C CA . VAL A 1 275 ? -12.566 10.776 29.225 1.00 94.88 275 VAL A CA 1
ATOM 2254 C C . VAL A 1 275 ? -13.639 10.487 30.276 1.00 94.88 275 VAL A C 1
ATOM 2256 O O . VAL A 1 275 ? -13.919 9.331 30.599 1.00 94.88 275 VAL A O 1
ATOM 2259 N N . VAL A 1 276 ? -14.306 11.531 30.754 1.00 93.50 276 VAL A N 1
ATOM 2260 C CA . VAL A 1 276 ? -15.498 11.398 31.594 1.00 93.50 276 VAL A CA 1
ATOM 2261 C C . VAL A 1 276 ? -16.737 11.560 30.721 1.00 93.50 276 VAL A C 1
ATOM 2263 O O . VAL A 1 276 ? -16.905 12.586 30.067 1.00 93.50 276 VAL A O 1
ATOM 2266 N N . LYS A 1 277 ? -17.628 10.567 30.708 1.00 92.19 277 LYS A N 1
ATOM 2267 C CA . LYS A 1 277 ? -18.964 10.690 30.114 1.00 92.19 277 LYS A CA 1
ATOM 2268 C C . LYS A 1 277 ? -19.943 11.189 31.172 1.00 92.19 277 LYS A C 1
ATOM 2270 O O . LYS A 1 277 ? -20.074 10.583 32.235 1.00 92.19 277 LYS A O 1
ATOM 2275 N N . LEU A 1 278 ? -20.671 12.252 30.854 1.00 88.25 278 LEU A N 1
ATOM 2276 C CA . LEU A 1 278 ? -21.741 12.800 31.681 1.00 88.25 278 LEU A CA 1
ATOM 2277 C C . LEU A 1 278 ? -23.088 12.346 31.107 1.00 88.25 278 LEU A C 1
ATOM 2279 O O . LEU A 1 278 ? -23.444 12.685 29.979 1.00 88.25 278 LEU A O 1
ATOM 2283 N N . SER A 1 279 ? -23.843 11.544 31.860 1.00 77.25 279 SER A N 1
ATOM 2284 C CA . SER A 1 279 ? -25.148 11.028 31.425 1.00 77.25 279 SER A CA 1
ATOM 2285 C C . SER A 1 279 ? -26.107 10.896 32.602 1.00 77.25 279 SER A C 1
ATOM 2287 O O . SER A 1 279 ? -25.764 10.264 33.599 1.00 77.25 279 SER A O 1
ATOM 2289 N N . LYS A 1 280 ? -27.329 11.435 32.464 1.00 69.94 280 LYS A N 1
ATOM 2290 C CA . LYS A 1 280 ? -28.409 11.354 33.470 1.00 69.94 280 LYS A CA 1
ATOM 2291 C C . LYS A 1 280 ? -27.923 11.682 34.898 1.00 69.94 280 LYS A C 1
ATOM 2293 O O . LYS A 1 280 ? -28.149 10.910 35.825 1.00 69.94 280 LYS A O 1
ATOM 2298 N N . GLY A 1 281 ? -27.161 12.770 35.045 1.00 67.38 281 GLY A N 1
ATOM 2299 C CA . GLY A 1 281 ? -26.613 13.222 36.335 1.00 67.38 281 GLY A CA 1
ATOM 2300 C C . GLY A 1 281 ? -25.441 12.406 36.904 1.00 67.38 281 GLY A C 1
ATOM 2301 O O . GLY A 1 281 ? -24.972 12.715 37.993 1.00 67.38 281 GLY A O 1
ATOM 2302 N N . LYS A 1 282 ? -24.933 11.383 36.199 1.00 80.81 282 LYS A N 1
ATOM 2303 C CA . LYS A 1 282 ? -23.765 10.594 36.629 1.00 80.81 282 LYS A CA 1
ATOM 2304 C C . LYS A 1 282 ? -22.548 10.882 35.754 1.00 80.81 282 LYS A C 1
ATOM 2306 O O . LYS A 1 282 ? -22.638 10.822 34.526 1.00 80.81 282 LYS A O 1
ATOM 2311 N N . ALA A 1 283 ? -21.415 11.125 36.406 1.00 87.50 283 ALA A N 1
ATOM 2312 C CA . ALA A 1 283 ? -20.098 11.136 35.786 1.00 87.50 283 ALA A CA 1
ATOM 2313 C C . ALA A 1 283 ? -19.523 9.717 35.770 1.00 87.50 283 ALA A C 1
ATOM 2315 O O . ALA A 1 283 ? -19.576 9.009 36.775 1.00 87.50 283 ALA A O 1
ATOM 2316 N N . GLN A 1 284 ? -19.033 9.278 34.614 1.00 89.88 284 GLN A N 1
ATOM 2317 C CA . GLN A 1 284 ? -18.487 7.937 34.437 1.00 89.88 284 GLN A CA 1
ATOM 2318 C C . GLN A 1 284 ? -17.177 8.001 33.664 1.00 89.88 284 GLN A C 1
ATOM 2320 O O . GLN A 1 284 ? -17.161 8.480 32.530 1.00 89.88 284 GLN A O 1
ATOM 2325 N N . ASP A 1 285 ? -16.110 7.459 34.243 1.00 92.06 285 ASP A N 1
ATOM 2326 C CA . ASP A 1 285 ? -14.852 7.269 33.528 1.00 92.06 285 ASP A CA 1
ATOM 2327 C C . ASP A 1 285 ? -15.035 6.215 32.437 1.00 92.06 285 ASP A C 1
ATOM 2329 O O . ASP A 1 285 ? -15.437 5.072 32.691 1.00 92.06 285 ASP A O 1
ATOM 2333 N N . VAL A 1 286 ? -14.758 6.613 31.199 1.00 94.62 286 VAL A N 1
ATOM 2334 C CA . VAL A 1 286 ? -14.846 5.750 30.024 1.00 94.62 286 VAL A CA 1
ATOM 2335 C C . VAL A 1 286 ? -13.593 5.895 29.171 1.00 94.62 286 VAL A C 1
ATOM 2337 O O . VAL A 1 286 ? -12.940 6.934 29.136 1.00 94.62 286 VAL A O 1
ATOM 2340 N N . THR A 1 287 ? -13.247 4.834 28.454 1.00 94.62 287 THR A N 1
ATOM 2341 C CA . THR A 1 287 ? -12.264 4.884 27.372 1.00 94.62 287 THR A CA 1
ATOM 2342 C C . THR A 1 287 ? -13.012 4.953 26.051 1.00 94.62 287 THR A C 1
ATOM 2344 O O . THR A 1 287 ? -13.840 4.088 25.759 1.00 94.62 287 THR A O 1
ATOM 2347 N N . LEU A 1 288 ? -12.739 5.997 25.277 1.00 96.06 288 LEU A N 1
ATOM 2348 C CA . LEU A 1 288 ? -13.251 6.187 23.929 1.00 96.06 288 LEU A CA 1
ATOM 2349 C C . LEU A 1 288 ? -12.318 5.540 22.909 1.00 96.06 288 LEU A C 1
ATOM 2351 O O . LEU A 1 288 ? -11.099 5.651 23.030 1.00 96.06 288 LEU A O 1
ATOM 2355 N N . PHE A 1 289 ? -12.905 4.941 21.879 1.00 96.62 289 PHE A N 1
ATOM 2356 C CA . PHE A 1 289 ? -12.240 4.379 20.708 1.00 96.62 289 PHE A CA 1
ATOM 2357 C C . PHE A 1 289 ? -12.919 4.941 19.460 1.00 96.62 289 PHE A C 1
ATOM 2359 O O . PHE A 1 289 ? -14.023 4.527 19.099 1.00 96.62 289 PHE A O 1
ATOM 2366 N N . LEU A 1 290 ? -12.292 5.951 18.862 1.00 96.31 290 LEU A N 1
ATOM 2367 C CA . LEU A 1 290 ? -12.778 6.639 17.673 1.00 96.31 290 LEU A CA 1
ATOM 2368 C C . LEU A 1 290 ? -12.289 5.896 16.434 1.00 96.31 290 LEU A C 1
ATOM 2370 O O . LEU A 1 290 ? -11.094 5.918 16.142 1.00 96.31 290 LEU A O 1
ATOM 2374 N N . PHE A 1 291 ? -13.211 5.263 15.721 1.00 96.00 291 PHE A N 1
ATOM 2375 C CA . PHE A 1 291 ? -12.978 4.657 14.417 1.00 96.00 291 PHE A CA 1
ATOM 2376 C C . PHE A 1 291 ? -13.550 5.545 13.307 1.00 96.00 291 PHE A C 1
ATOM 2378 O O . PHE A 1 291 ? -14.350 6.443 13.578 1.00 96.00 291 PHE A O 1
ATOM 2385 N N . ASP A 1 292 ? -13.178 5.270 12.059 1.00 92.81 292 ASP A N 1
ATOM 2386 C CA . ASP A 1 292 ? -13.934 5.751 10.901 1.00 92.81 292 ASP A CA 1
ATOM 2387 C C . ASP A 1 292 ? -15.405 5.314 11.024 1.00 92.81 292 ASP A C 1
ATOM 2389 O O . ASP A 1 292 ? -15.695 4.154 11.308 1.00 92.81 292 ASP A O 1
ATOM 2393 N N . HIS A 1 293 ? -16.341 6.249 10.861 1.00 94.56 293 HIS A N 1
ATOM 2394 C CA . HIS A 1 293 ? -17.802 6.088 10.955 1.00 94.56 293 HIS A CA 1
ATOM 2395 C C . HIS A 1 293 ? -18.408 5.894 12.353 1.00 94.56 293 HIS A C 1
ATOM 2397 O O . HIS A 1 293 ? -19.593 6.170 12.557 1.00 94.56 293 HIS A O 1
ATOM 2403 N N . GLN A 1 294 ? -17.657 5.433 13.353 1.00 95.88 294 GLN A N 1
ATOM 2404 C CA . GLN A 1 294 ? -18.241 5.166 14.672 1.00 95.88 294 GLN A CA 1
ATOM 2405 C C . GLN A 1 294 ? -17.280 5.383 15.838 1.00 95.88 294 GLN A C 1
ATOM 2407 O O . GLN A 1 294 ? -16.082 5.135 15.767 1.00 95.88 294 GLN A O 1
ATOM 2412 N N . LEU A 1 295 ? -17.849 5.786 16.969 1.00 96.75 295 LEU A N 1
ATOM 2413 C CA . LEU A 1 295 ? -17.172 5.891 18.253 1.00 96.75 295 LEU A CA 1
ATOM 2414 C C . LEU A 1 295 ? -17.690 4.793 19.181 1.00 96.75 295 LEU A C 1
ATOM 2416 O O . LEU A 1 295 ? -18.881 4.754 19.483 1.00 96.75 295 LEU A O 1
ATOM 2420 N N . VAL A 1 296 ? -16.806 3.932 19.673 1.00 96.94 296 VAL A N 1
ATOM 2421 C CA . VAL A 1 296 ? -17.118 2.929 20.702 1.00 96.94 296 VAL A CA 1
ATOM 2422 C C . VAL A 1 296 ? -16.602 3.430 22.045 1.00 96.94 296 VAL A C 1
ATOM 2424 O O . VAL A 1 296 ? -15.519 4.007 22.114 1.00 96.94 296 VAL A O 1
ATOM 2427 N N . TYR A 1 297 ? -17.349 3.220 23.128 1.00 95.44 297 TYR A N 1
ATOM 2428 C CA . TYR A 1 297 ? -16.886 3.576 24.468 1.00 95.44 297 TYR A CA 1
ATOM 2429 C C . TYR A 1 297 ? -17.055 2.424 25.456 1.00 95.44 297 TYR A C 1
ATOM 2431 O O . TYR A 1 297 ? -18.091 1.759 25.511 1.00 95.44 297 TYR A O 1
ATOM 2439 N N . CYS A 1 298 ? -16.007 2.196 26.244 1.00 94.62 298 CYS A N 1
ATOM 2440 C CA . CYS A 1 298 ? -15.921 1.104 27.210 1.00 94.62 298 CYS A CA 1
ATOM 2441 C C . CYS A 1 298 ? -15.624 1.638 28.611 1.00 94.62 298 CYS A C 1
ATOM 2443 O O . CYS A 1 298 ? -15.069 2.727 28.768 1.00 94.62 298 CYS A O 1
ATOM 2445 N N . ARG A 1 299 ? -15.941 0.851 29.637 1.00 92.25 299 ARG A N 1
ATOM 2446 C CA . ARG A 1 299 ? -15.505 1.095 31.016 1.00 92.25 299 ARG A CA 1
ATOM 2447 C C . ARG A 1 299 ? -14.389 0.115 31.374 1.00 92.25 299 ARG A C 1
ATOM 2449 O O . ARG A 1 299 ? -14.422 -1.032 30.944 1.00 92.25 299 ARG A O 1
ATOM 2456 N N . LYS A 1 300 ? -13.415 0.556 32.169 1.00 88.50 300 LYS A N 1
ATOM 2457 C CA . LYS A 1 300 ? -12.423 -0.345 32.766 1.00 88.50 300 LYS A CA 1
ATOM 2458 C C . LYS A 1 300 ? -13.049 -1.116 33.925 1.00 88.50 300 LYS A C 1
ATOM 2460 O O . LYS A 1 300 ? -13.679 -0.510 34.791 1.00 88.50 300 LYS A O 1
ATOM 2465 N N . ASP A 1 301 ? -12.857 -2.427 33.948 1.00 80.38 301 ASP A N 1
ATOM 2466 C CA . ASP A 1 301 ? -13.220 -3.248 35.101 1.00 80.38 301 ASP A CA 1
ATOM 2467 C C . ASP A 1 301 ? -12.288 -2.901 36.283 1.00 80.38 301 ASP A C 1
ATOM 2469 O O . ASP A 1 301 ? -11.061 -2.856 36.146 1.00 80.38 301 ASP A O 1
ATOM 2473 N N . LEU A 1 302 ? -12.880 -2.601 37.443 1.00 73.81 302 LEU A N 1
ATOM 2474 C CA . LEU A 1 302 ? -12.158 -2.185 38.650 1.00 73.81 302 LEU A CA 1
ATOM 2475 C C . LEU A 1 302 ? -11.395 -3.345 39.309 1.00 73.81 302 LEU A C 1
ATOM 2477 O O . LEU A 1 302 ? -10.383 -3.121 39.972 1.00 73.81 302 LEU A O 1
ATOM 2481 N N . ILE A 1 303 ? -11.872 -4.575 39.118 1.00 72.31 303 ILE A N 1
ATOM 2482 C CA . ILE A 1 303 ? -11.311 -5.799 39.694 1.00 72.31 303 ILE A CA 1
ATOM 2483 C C . ILE A 1 303 ? -10.315 -6.393 38.699 1.00 72.31 303 ILE A C 1
ATOM 2485 O O . ILE A 1 303 ? -9.141 -6.606 39.013 1.00 72.31 303 ILE A O 1
ATOM 2489 N N . LYS A 1 304 ? -10.745 -6.586 37.450 1.00 73.38 304 LYS A N 1
ATOM 2490 C CA . LYS A 1 304 ? -9.865 -7.004 36.360 1.00 73.38 304 LYS A CA 1
ATOM 2491 C C . LYS A 1 304 ? -9.237 -5.764 35.733 1.00 73.38 304 LYS A C 1
ATOM 2493 O O . LYS A 1 304 ? -9.657 -5.348 34.662 1.00 73.38 304 LYS A O 1
ATOM 2498 N N . LYS A 1 305 ? -8.172 -5.220 36.338 1.00 62.59 305 LYS A N 1
ATOM 2499 C CA . LYS A 1 305 ? -7.464 -3.980 35.914 1.00 62.59 305 LYS A CA 1
ATOM 2500 C C . LYS A 1 305 ? -7.093 -3.860 34.415 1.00 62.59 305 LYS A C 1
ATOM 2502 O O . LYS A 1 305 ? -6.613 -2.812 33.989 1.00 62.59 305 LYS A O 1
ATOM 2507 N N . ARG A 1 306 ? -7.255 -4.921 33.616 1.00 68.62 306 ARG A N 1
ATOM 2508 C CA . ARG A 1 306 ? -6.956 -4.993 32.176 1.00 68.62 306 ARG A CA 1
ATOM 2509 C C . ARG A 1 306 ? -8.170 -5.346 31.298 1.00 68.62 306 ARG A C 1
ATOM 2511 O O . ARG A 1 306 ? -7.990 -5.450 30.091 1.00 68.62 306 ARG A O 1
ATOM 2518 N N . SER A 1 307 ? -9.359 -5.544 31.873 1.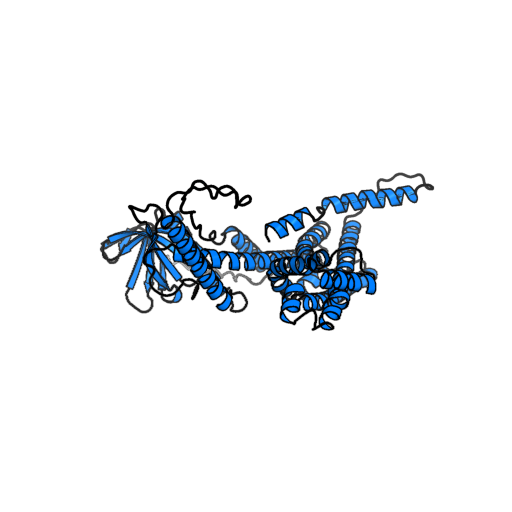00 84.00 307 SER A N 1
ATOM 2519 C CA . SER A 1 307 ? -10.593 -5.836 31.134 1.00 84.00 307 SER A CA 1
ATOM 2520 C C . SER A 1 307 ? -11.347 -4.550 30.796 1.00 84.00 307 SER A C 1
ATOM 2522 O O . SER A 1 307 ? -11.401 -3.611 31.598 1.00 84.00 307 SER A O 1
ATOM 2524 N N . LEU A 1 308 ? -11.920 -4.519 29.596 1.00 90.62 308 LEU A N 1
ATOM 2525 C CA . LEU A 1 308 ? -12.802 -3.462 29.125 1.00 90.62 308 LEU A CA 1
ATOM 2526 C C . LEU A 1 308 ? -14.195 -4.041 28.927 1.00 90.62 308 LEU A C 1
ATOM 2528 O O . LEU A 1 308 ? -14.363 -5.051 28.251 1.00 90.62 308 LEU A O 1
ATOM 2532 N N . GLU A 1 309 ? -15.184 -3.359 29.481 1.00 92.75 309 GLU A N 1
ATOM 2533 C CA . GLU A 1 309 ? -16.591 -3.699 29.342 1.00 92.75 309 GLU A CA 1
ATOM 2534 C C . GLU A 1 309 ? -17.244 -2.723 28.362 1.00 92.75 309 GLU A C 1
ATOM 2536 O O . GLU A 1 309 ? -17.162 -1.500 28.541 1.00 92.75 309 GLU A O 1
ATOM 2541 N N . TYR A 1 310 ? -17.888 -3.249 27.323 1.00 95.12 310 TYR A N 1
ATOM 2542 C CA . TYR A 1 310 ? -18.611 -2.445 26.344 1.00 95.12 310 TYR A CA 1
ATOM 2543 C C . TYR A 1 310 ? -19.761 -1.674 27.011 1.00 95.12 310 TYR A C 1
ATOM 2545 O O . TYR A 1 310 ? -20.502 -2.219 27.827 1.00 95.12 310 TYR A O 1
ATOM 2553 N N . LYS A 1 311 ? -19.916 -0.382 26.684 1.00 94.69 311 LYS A N 1
ATOM 2554 C CA . LYS A 1 311 ? -21.009 0.464 27.212 1.00 94.69 311 LYS A CA 1
ATOM 2555 C C . LYS A 1 311 ? -21.839 1.158 26.137 1.00 94.69 311 LYS A C 1
ATOM 2557 O O . LYS A 1 311 ? -22.834 1.815 26.461 1.00 94.69 311 LYS A O 1
ATOM 2562 N N . GLY A 1 312 ? -21.435 1.058 24.878 1.00 94.06 312 GLY A N 1
ATOM 2563 C CA . GLY A 1 312 ? -22.204 1.556 23.749 1.00 94.06 312 GLY A CA 1
ATOM 2564 C C . GLY A 1 312 ? -21.344 2.075 22.607 1.00 94.06 312 GLY A C 1
ATOM 2565 O O . GLY A 1 312 ? -20.112 2.125 22.672 1.00 94.06 312 GLY A O 1
ATOM 2566 N N . ARG A 1 313 ? -22.045 2.491 21.555 1.00 95.12 313 ARG A N 1
ATOM 2567 C CA . ARG A 1 313 ? -21.472 3.038 20.329 1.00 95.12 313 ARG A CA 1
ATOM 2568 C C . ARG A 1 313 ? -22.269 4.240 19.836 1.00 95.12 313 ARG A C 1
ATOM 2570 O O . ARG A 1 313 ? -23.453 4.368 20.140 1.00 95.12 313 ARG A O 1
ATOM 2577 N N . ILE A 1 314 ? -21.619 5.101 19.065 1.00 94.38 314 ILE A N 1
ATOM 2578 C CA . ILE A 1 314 ? -22.203 6.277 18.420 1.00 94.38 314 ILE A CA 1
ATOM 2579 C C . ILE A 1 314 ? -21.828 6.221 16.941 1.00 94.38 314 ILE A C 1
ATOM 2581 O O . ILE A 1 314 ? -20.646 6.227 16.612 1.00 94.38 314 ILE A O 1
ATOM 2585 N N . VAL A 1 315 ? -22.830 6.166 16.061 1.00 94.06 315 VAL A N 1
ATOM 2586 C CA . VAL A 1 315 ? -22.642 6.239 14.601 1.00 94.06 315 VAL A CA 1
ATOM 2587 C C . VAL A 1 315 ? -22.499 7.708 14.221 1.00 94.06 315 VAL A C 1
ATOM 2589 O O . VAL A 1 315 ? -23.459 8.470 14.341 1.00 94.06 315 VAL A O 1
ATOM 2592 N N . LEU A 1 316 ? -21.302 8.127 13.826 1.00 93.69 316 LEU A N 1
ATOM 2593 C CA . LEU A 1 316 ? -20.923 9.540 13.765 1.00 93.69 316 LEU A CA 1
ATOM 2594 C C . LEU A 1 316 ? -21.691 10.315 12.689 1.00 93.69 316 LEU A C 1
ATOM 2596 O O . LEU A 1 316 ? -21.967 11.498 12.868 1.00 93.69 316 LEU A O 1
ATOM 2600 N N . GLU A 1 317 ? -22.132 9.652 11.619 1.00 91.19 317 GLU A N 1
ATOM 2601 C CA . GLU A 1 317 ? -22.975 10.241 10.571 1.00 91.19 317 GLU A CA 1
ATOM 2602 C C . GLU A 1 317 ? -24.295 10.787 11.130 1.00 91.19 317 GLU A C 1
ATOM 2604 O O . GLU A 1 317 ? -24.802 11.811 10.657 1.00 91.19 317 GLU A O 1
ATOM 2609 N N . ASN A 1 318 ? -24.820 10.149 12.177 1.00 92.38 318 ASN A N 1
ATOM 2610 C CA . ASN A 1 318 ? -26.104 10.484 12.787 1.00 92.38 318 ASN A CA 1
ATOM 2611 C C . ASN A 1 318 ? -25.982 11.521 13.907 1.00 92.38 318 ASN A C 1
ATOM 2613 O O . ASN A 1 318 ? -26.996 11.921 14.475 1.00 92.38 318 ASN A O 1
ATOM 2617 N N . TYR A 1 319 ? -24.767 11.969 14.228 1.00 92.69 319 TYR A N 1
ATOM 2618 C CA . TYR A 1 319 ? -24.509 12.894 15.325 1.00 92.69 319 TYR A CA 1
ATOM 2619 C C . TYR A 1 319 ? -23.844 14.178 14.823 1.00 92.69 319 TYR A C 1
ATOM 2621 O O . TYR A 1 319 ? -23.123 14.208 13.827 1.00 92.69 319 TYR A O 1
ATOM 2629 N N . LYS A 1 320 ? -24.134 15.283 15.506 1.00 90.94 320 LYS A N 1
ATOM 2630 C CA . LYS A 1 320 ? -23.488 16.580 15.329 1.00 90.94 320 LYS A CA 1
ATOM 2631 C C . LYS A 1 320 ? -22.508 16.787 16.477 1.00 90.94 320 LYS A C 1
ATOM 2633 O O . LYS A 1 320 ? -22.881 16.638 17.640 1.00 90.94 320 LYS A O 1
ATOM 2638 N N . PHE A 1 321 ? -21.274 17.133 16.130 1.00 92.31 321 PHE A N 1
ATOM 2639 C CA . PHE A 1 321 ? -20.252 17.520 17.093 1.00 92.31 321 PHE A CA 1
ATOM 2640 C C . PHE A 1 321 ? -20.414 18.990 17.489 1.00 92.31 321 PHE A C 1
ATOM 2642 O O . PHE A 1 321 ? -20.604 19.850 16.629 1.00 92.31 321 PHE A O 1
ATOM 2649 N N . GLU A 1 322 ? -20.299 19.273 18.782 1.00 91.06 322 GLU A N 1
ATOM 2650 C CA . GLU A 1 322 ? -20.373 20.615 19.353 1.00 91.06 322 GLU A CA 1
ATOM 2651 C C . GLU A 1 322 ? -19.320 20.768 20.459 1.00 91.06 322 GLU A C 1
ATOM 2653 O O . GLU A 1 322 ? -19.288 19.997 21.420 1.00 91.06 322 GLU A O 1
ATOM 2658 N N . LYS A 1 323 ? -18.432 21.756 20.320 1.00 90.31 323 LYS A N 1
ATOM 2659 C CA . LYS A 1 323 ? -17.519 22.165 21.395 1.00 90.31 323 LYS A CA 1
ATOM 2660 C C . LYS A 1 323 ? -18.317 22.994 22.400 1.00 90.31 323 LYS A C 1
ATOM 2662 O O . LYS A 1 323 ? -19.063 23.864 21.971 1.00 90.31 323 LYS A O 1
ATOM 2667 N N . LEU A 1 324 ? -18.126 22.743 23.693 1.00 88.69 324 LEU A N 1
ATOM 2668 C CA . LEU A 1 324 ? -18.759 23.532 24.750 1.00 88.69 324 LEU A CA 1
ATOM 2669 C C . LEU A 1 324 ? -17.740 24.464 25.400 1.00 88.69 324 LEU A C 1
ATOM 2671 O O . LEU A 1 324 ? -16.564 24.096 25.554 1.00 88.69 324 LEU A O 1
ATOM 2675 N N . GLU A 1 325 ? -18.192 25.655 25.777 1.00 86.69 325 GLU A N 1
ATOM 2676 C CA . GLU A 1 325 ? -17.393 26.596 26.550 1.00 86.69 325 GLU A CA 1
ATOM 2677 C C . GLU A 1 325 ? -17.334 26.187 28.026 1.00 86.69 325 GLU A C 1
ATOM 2679 O O . GLU A 1 325 ? -18.236 25.552 28.582 1.00 86.69 325 GLU A O 1
ATOM 2684 N N . ASP A 1 326 ? -16.217 26.519 28.670 1.00 86.00 326 ASP A N 1
ATOM 2685 C CA . ASP A 1 326 ? -16.050 26.264 30.095 1.00 86.00 326 ASP A CA 1
ATOM 2686 C C . ASP A 1 326 ? -17.026 27.150 30.878 1.00 86.00 326 ASP A C 1
ATOM 2688 O O . ASP A 1 326 ? -17.089 28.357 30.657 1.00 86.00 326 ASP A O 1
ATOM 2692 N N . GLY A 1 327 ? -17.766 26.562 31.818 1.00 77.38 327 GLY A N 1
ATOM 2693 C CA . GLY A 1 327 ? -18.792 27.283 32.576 1.00 77.38 327 GLY A CA 1
ATOM 2694 C C . GLY A 1 327 ? -20.215 27.080 32.053 1.00 77.38 327 GLY A C 1
ATOM 2695 O O . GLY A 1 327 ? -21.162 27.415 32.762 1.00 77.38 327 GLY A O 1
ATOM 2696 N N . GLU A 1 328 ? -20.394 26.474 30.874 1.00 78.00 328 GLU A N 1
ATOM 2697 C CA . GLU A 1 328 ? -21.725 26.092 30.406 1.00 78.00 328 GLU A CA 1
ATOM 2698 C C . GLU A 1 328 ? -22.375 25.068 31.344 1.00 78.00 328 GLU A C 1
ATOM 2700 O O . GLU A 1 328 ? -21.749 24.113 31.815 1.00 78.00 328 GLU A O 1
ATOM 2705 N N . VAL A 1 329 ? -23.670 25.237 31.600 1.00 71.88 329 VAL A N 1
ATOM 2706 C CA . VAL A 1 329 ? -24.447 24.288 32.397 1.00 71.88 329 VAL A CA 1
ATOM 2707 C C . VAL A 1 329 ? -25.022 23.232 31.458 1.00 71.88 329 VAL A C 1
ATOM 2709 O O . VAL A 1 329 ? -25.792 23.527 30.545 1.00 71.88 329 VAL A O 1
ATOM 2712 N N . SER A 1 330 ? -24.636 21.973 31.663 1.00 70.31 330 SER A N 1
ATOM 2713 C CA . SER A 1 330 ? -25.221 20.846 30.933 1.00 70.31 330 SER A CA 1
ATOM 2714 C C . SER A 1 330 ? -26.725 20.721 31.205 1.00 70.31 330 SER A C 1
ATOM 2716 O O . SER A 1 330 ? -27.226 21.191 32.222 1.00 70.31 330 SER A O 1
ATOM 2718 N N . GLN A 1 331 ? -27.444 19.981 30.353 1.00 65.62 331 GLN A N 1
ATOM 2719 C CA . GLN A 1 331 ? -28.880 19.695 30.536 1.00 65.62 331 GLN A CA 1
ATOM 2720 C C . GLN A 1 331 ? -29.229 19.062 31.902 1.00 65.62 331 GLN A C 1
ATOM 2722 O O . GLN A 1 331 ? -30.387 19.071 32.298 1.00 65.62 331 GLN A O 1
ATOM 2727 N N . ASN A 1 332 ? -28.239 18.532 32.631 1.00 64.31 332 ASN A N 1
ATOM 2728 C CA . ASN A 1 332 ? -28.406 17.937 33.959 1.00 64.31 332 ASN A CA 1
ATOM 2729 C C . ASN A 1 332 ? -27.955 18.866 35.107 1.00 64.31 332 ASN A C 1
ATOM 2731 O O . ASN A 1 332 ? -27.721 18.381 36.209 1.00 64.31 332 ASN A O 1
ATOM 2735 N N . GLY A 1 333 ? -27.748 20.165 34.861 1.00 68.81 333 GLY A N 1
ATOM 2736 C CA . GLY A 1 333 ? -27.339 21.128 35.893 1.00 68.81 333 GLY A CA 1
ATOM 2737 C C . GLY A 1 333 ? -25.852 21.090 36.273 1.00 68.81 333 GLY A C 1
ATOM 2738 O O . GLY A 1 333 ? -25.434 21.803 37.178 1.00 68.81 333 GLY A O 1
ATOM 2739 N N . VAL A 1 334 ? -25.032 20.276 35.597 1.00 75.12 334 VAL A N 1
ATOM 2740 C CA . VAL A 1 334 ? -23.586 20.173 35.867 1.00 75.12 334 VAL A CA 1
ATOM 2741 C C . VAL A 1 334 ? -22.831 21.193 35.024 1.00 75.12 334 VAL A C 1
ATOM 2743 O O . VAL A 1 334 ? -22.958 21.161 33.797 1.00 75.12 334 VAL A O 1
ATOM 2746 N N . VAL A 1 335 ? -22.035 22.047 35.670 1.00 79.50 335 VAL A N 1
ATOM 2747 C CA . VAL A 1 335 ? -21.104 22.972 35.007 1.00 79.50 335 VAL A CA 1
ATOM 2748 C C . VAL A 1 335 ? -20.003 22.167 34.329 1.00 79.50 335 VAL A C 1
ATOM 2750 O O . VAL A 1 335 ? -19.296 21.395 34.980 1.00 79.50 335 VAL A O 1
ATOM 2753 N N . VAL A 1 336 ? -19.863 22.329 33.017 1.00 85.19 336 VAL A N 1
ATOM 2754 C CA . VAL A 1 336 ? -18.870 21.594 32.236 1.00 85.19 336 VAL A CA 1
ATOM 2755 C C . VAL A 1 336 ? -17.564 22.369 32.120 1.00 85.19 336 VAL A C 1
ATOM 2757 O O . VAL A 1 336 ? -17.530 23.600 32.135 1.00 85.19 336 VAL A O 1
ATOM 2760 N N . LYS A 1 337 ? -16.465 21.626 31.997 1.00 89.25 337 LYS A N 1
ATOM 2761 C CA . LYS A 1 337 ? -15.126 22.166 31.760 1.00 89.25 337 LYS A CA 1
ATOM 2762 C C . LYS A 1 337 ? -14.394 21.243 30.802 1.00 89.25 337 LYS A C 1
ATOM 2764 O O . LYS A 1 337 ? -14.493 20.031 30.963 1.00 89.25 337 LYS A O 1
ATOM 2769 N N . ASN A 1 338 ? -13.671 21.772 29.819 1.00 91.00 338 ASN A N 1
ATOM 2770 C CA . ASN A 1 338 ? -12.959 20.979 28.809 1.00 91.00 338 ASN A CA 1
ATOM 2771 C C . ASN A 1 338 ? -13.859 19.948 28.087 1.00 91.00 338 ASN A C 1
ATOM 2773 O O . ASN A 1 338 ? -13.450 18.803 27.868 1.00 91.00 338 ASN A O 1
ATOM 2777 N N . ALA A 1 339 ? -15.091 20.333 27.740 1.00 92.25 339 ALA A N 1
ATOM 2778 C CA . ALA A 1 339 ? -16.124 19.405 27.284 1.00 92.25 339 ALA A CA 1
ATOM 2779 C C . ALA A 1 339 ? -16.519 19.558 25.806 1.00 92.25 339 ALA A C 1
ATOM 2781 O O . ALA A 1 339 ? -16.296 20.589 25.169 1.00 92.25 339 ALA A O 1
ATOM 2782 N N . TRP A 1 340 ? -17.128 18.503 25.267 1.00 93.88 340 TRP A N 1
ATOM 2783 C CA . TRP A 1 340 ? -17.795 18.489 23.966 1.00 93.88 340 TRP A CA 1
ATOM 2784 C C . TRP A 1 340 ? -19.051 17.624 24.021 1.00 93.88 340 TRP A C 1
ATOM 2786 O O . TRP A 1 340 ? -19.194 16.735 24.867 1.00 93.88 340 TRP A O 1
ATOM 2796 N N . ARG A 1 341 ? -19.964 17.875 23.089 1.00 92.19 341 ARG A N 1
ATOM 2797 C CA . ARG A 1 341 ? -21.243 17.190 22.969 1.00 92.19 341 ARG A CA 1
ATOM 2798 C C . ARG A 1 341 ? -21.375 16.548 21.597 1.00 92.19 341 ARG A C 1
ATOM 2800 O O . ARG A 1 341 ? -21.027 17.135 20.576 1.00 92.19 341 ARG A O 1
ATOM 2807 N N . LEU A 1 342 ? -21.900 15.329 21.592 1.00 92.75 342 LEU A N 1
ATOM 2808 C CA . LEU A 1 342 ? -22.405 14.658 20.403 1.00 92.75 342 LEU A CA 1
ATOM 2809 C C . LEU A 1 342 ? -23.926 14.628 20.508 1.00 92.75 342 LEU A C 1
ATOM 2811 O O . LEU A 1 342 ? -24.474 13.862 21.302 1.00 92.75 342 LEU A O 1
ATOM 2815 N N . SER A 1 343 ? -24.599 15.458 19.719 1.00 90.44 343 SER A N 1
ATOM 2816 C CA . SER A 1 343 ? -26.063 15.560 19.692 1.00 90.44 343 SER A CA 1
ATOM 2817 C C . SER A 1 343 ? -26.607 14.795 18.495 1.00 90.44 343 SER A C 1
ATOM 2819 O O . SER A 1 343 ? -26.151 15.001 17.371 1.00 90.44 343 SER A O 1
ATOM 2821 N N . SER A 1 344 ? -27.553 13.891 18.718 1.00 91.25 344 SER A N 1
ATOM 2822 C CA . SER A 1 344 ? -28.173 13.139 17.631 1.00 91.25 344 SER A CA 1
ATOM 2823 C C . SER A 1 344 ? -28.955 14.074 16.709 1.00 91.25 344 SER A C 1
ATOM 2825 O O . SER A 1 344 ? -29.603 15.018 17.155 1.00 91.25 344 SER A O 1
ATOM 2827 N N . LYS A 1 345 ? -28.884 13.816 15.402 1.00 90.44 345 LYS A N 1
ATOM 2828 C CA . LYS A 1 345 ? -29.606 14.579 14.374 1.00 90.44 345 LYS A CA 1
ATOM 2829 C C . LYS A 1 345 ? -31.081 14.185 14.278 1.00 90.44 345 LYS A C 1
ATOM 2831 O O . LYS A 1 345 ? -31.873 14.952 13.748 1.00 90.44 345 LYS A O 1
ATOM 2836 N N . GLN A 1 346 ? -31.433 12.983 14.738 1.00 85.25 346 GLN A N 1
ATOM 2837 C CA . GLN A 1 346 ? -32.765 12.394 14.550 1.00 85.25 346 GLN A CA 1
ATOM 2838 C C . GLN A 1 346 ? -33.608 12.391 15.824 1.00 85.25 346 GLN A C 1
ATOM 2840 O O . GLN A 1 346 ? -34.832 12.409 15.758 1.00 85.25 346 GLN A O 1
ATOM 2845 N N . ASN A 1 347 ? -32.970 12.343 16.992 1.00 81.31 347 ASN A N 1
ATOM 2846 C CA . ASN A 1 347 ? -33.660 12.334 18.274 1.00 81.31 347 ASN A CA 1
ATOM 2847 C C . ASN A 1 347 ? -33.009 13.344 19.220 1.00 81.31 347 ASN A C 1
ATOM 2849 O O . ASN A 1 347 ? -31.843 13.692 19.062 1.00 81.31 347 ASN A O 1
ATOM 2853 N N . ASN A 1 348 ? -33.747 13.808 20.229 1.00 79.44 348 ASN A N 1
ATOM 2854 C CA . ASN A 1 348 ? -33.251 14.799 21.189 1.00 79.44 348 ASN A CA 1
ATOM 2855 C C . ASN A 1 348 ? -32.286 14.181 22.231 1.00 79.44 348 ASN A C 1
ATOM 2857 O O . ASN A 1 348 ? -32.294 14.554 23.402 1.00 79.44 348 ASN A O 1
ATOM 2861 N N . THR A 1 349 ? -31.495 13.175 21.833 1.00 84.62 349 THR A N 1
ATOM 2862 C CA . THR A 1 349 ? -30.495 12.540 22.698 1.00 84.62 349 THR A CA 1
ATOM 2863 C C . THR A 1 349 ? -29.124 13.147 22.440 1.00 84.62 349 THR A C 1
ATOM 2865 O O . THR A 1 349 ? -28.736 13.405 21.300 1.00 84.62 349 THR A O 1
ATOM 2868 N N . SER A 1 350 ? -28.362 13.368 23.507 1.00 87.50 350 SER A N 1
ATOM 2869 C CA . SER A 1 350 ? -26.984 13.836 23.407 1.00 87.50 350 SER A CA 1
ATOM 2870 C C . SER A 1 350 ? -26.071 13.069 24.356 1.00 87.50 350 SER A C 1
ATOM 2872 O O . SER A 1 350 ? -26.487 12.593 25.414 1.00 87.50 350 SER A O 1
ATOM 2874 N N . CYS A 1 351 ? -24.815 12.914 23.948 1.00 89.19 351 CYS A N 1
ATOM 2875 C CA . CYS A 1 351 ? -23.741 12.388 24.776 1.00 89.19 351 CYS A CA 1
ATOM 2876 C C . CYS A 1 351 ? -22.759 13.515 25.078 1.00 89.19 351 CYS A C 1
ATOM 2878 O O . CYS A 1 351 ? -22.226 14.140 24.163 1.00 89.19 351 CYS A O 1
ATOM 2880 N N . LEU A 1 352 ? -22.521 13.754 26.363 1.00 91.69 352 LEU A N 1
ATOM 2881 C CA . LEU A 1 352 ? -21.616 14.783 26.849 1.00 91.69 352 LEU A CA 1
ATOM 2882 C C . LEU A 1 352 ? -20.335 14.132 27.370 1.00 91.69 352 LEU A C 1
ATOM 2884 O O . LEU A 1 352 ? -20.395 13.192 28.168 1.00 91.69 352 LEU A O 1
ATOM 2888 N N . PHE A 1 353 ? -19.190 14.638 26.924 1.00 93.88 353 PHE A N 1
ATOM 2889 C CA . PHE A 1 353 ? -17.872 14.140 27.300 1.00 93.88 353 PHE A CA 1
ATOM 2890 C C . PHE A 1 353 ? -16.990 15.275 27.804 1.00 93.88 353 PHE A C 1
ATOM 2892 O O . PHE A 1 353 ? -17.080 16.402 27.320 1.00 93.88 353 PHE A O 1
ATOM 2899 N N . GLN A 1 354 ? -16.123 14.959 28.758 1.00 93.19 354 GLN A N 1
ATOM 2900 C CA . GLN A 1 354 ? -15.207 15.890 29.400 1.00 93.19 354 GLN A CA 1
ATOM 2901 C C . GLN A 1 354 ? -13.789 15.309 29.418 1.00 93.19 354 GLN A C 1
ATOM 2903 O O . GLN A 1 354 ? -13.571 14.181 29.865 1.00 93.19 354 GLN A O 1
ATOM 2908 N N . ALA A 1 355 ? -12.821 16.088 28.929 1.00 94.00 355 ALA A N 1
ATOM 2909 C CA . ALA A 1 355 ? -11.400 15.759 29.006 1.00 94.00 355 ALA A CA 1
ATOM 2910 C C . ALA A 1 355 ? -10.761 16.291 30.299 1.00 94.00 355 ALA A C 1
ATOM 2912 O O . ALA A 1 355 ? -11.283 17.197 30.951 1.00 94.00 355 ALA A O 1
ATOM 2913 N N . LYS A 1 356 ? -9.583 15.754 30.649 1.00 91.38 356 LYS A N 1
ATOM 2914 C CA . LYS A 1 356 ? -8.831 16.184 31.842 1.00 91.38 356 LYS A CA 1
ATOM 2915 C C . LYS A 1 356 ? -8.237 17.591 31.676 1.00 91.38 356 LYS A C 1
ATOM 2917 O O . LYS A 1 356 ? -8.076 18.301 32.663 1.00 91.38 356 LYS A O 1
ATOM 2922 N N . SER A 1 357 ? -7.940 18.009 30.444 1.00 92.88 357 SER A N 1
ATOM 2923 C CA . SER A 1 357 ? -7.400 19.336 30.123 1.00 92.88 357 SER A CA 1
ATOM 2924 C C . SER A 1 357 ? -7.986 19.906 28.830 1.00 92.88 357 SER A C 1
ATOM 2926 O O . SER A 1 357 ? -8.523 19.170 27.995 1.00 92.88 357 SER A O 1
ATOM 2928 N N . SER A 1 358 ? -7.853 21.221 28.647 1.00 91.94 358 SER A N 1
ATOM 2929 C CA . SER A 1 358 ? -8.254 21.922 27.421 1.00 91.94 358 SER A CA 1
ATOM 2930 C C . SER A 1 358 ? -7.467 21.426 26.209 1.00 91.94 358 SER A C 1
ATOM 2932 O O . SER A 1 358 ? -8.057 21.177 25.163 1.00 91.94 358 SER A O 1
ATOM 2934 N N . GLU A 1 359 ? -6.168 21.166 26.376 1.00 91.88 359 GLU A N 1
ATOM 2935 C CA . GLU A 1 359 ? -5.312 20.587 25.336 1.00 91.88 359 GLU A CA 1
ATOM 2936 C C . GLU A 1 359 ? -5.816 19.207 24.887 1.00 91.88 359 GLU A C 1
ATOM 2938 O O . GLU A 1 359 ? -5.876 18.921 23.692 1.00 91.88 359 GLU A O 1
ATOM 2943 N N . GLN A 1 360 ? -6.228 18.346 25.826 1.00 92.06 360 GLN A N 1
ATOM 2944 C CA . GLN A 1 360 ? -6.805 17.045 25.482 1.00 92.06 360 GLN A CA 1
ATOM 2945 C C . GLN A 1 360 ? -8.144 17.191 24.752 1.00 92.06 360 GLN A C 1
ATOM 2947 O O . GLN A 1 360 ? -8.364 16.485 23.770 1.00 92.06 360 GLN A O 1
ATOM 2952 N N . ARG A 1 361 ? -9.020 18.111 25.181 1.00 93.62 361 ARG A N 1
ATOM 2953 C CA . ARG A 1 361 ? -10.268 18.422 24.459 1.00 93.62 361 ARG A CA 1
ATOM 2954 C C . ARG A 1 361 ? -9.968 18.866 23.027 1.00 93.62 361 ARG A C 1
ATOM 2956 O O . ARG A 1 361 ? -10.588 18.369 22.091 1.00 93.62 361 ARG A O 1
ATOM 2963 N N . ASP A 1 362 ? -9.025 19.785 22.852 1.00 91.62 362 ASP A N 1
ATOM 2964 C CA . ASP A 1 362 ? -8.696 20.337 21.539 1.00 91.62 362 ASP A CA 1
ATOM 2965 C C . ASP A 1 362 ? -8.030 19.279 20.633 1.00 91.62 362 ASP A C 1
ATOM 2967 O O . ASP A 1 362 ? -8.335 19.221 19.441 1.00 91.62 362 ASP A O 1
ATOM 2971 N N . LYS A 1 363 ? -7.249 18.342 21.197 1.00 93.06 363 LYS A N 1
ATOM 2972 C CA . LYS A 1 363 ? -6.798 17.130 20.485 1.00 93.06 363 LYS A CA 1
ATOM 2973 C C . LYS A 1 363 ? -7.969 16.250 20.045 1.00 93.06 363 LYS A C 1
ATOM 2975 O O . LYS A 1 363 ? -8.017 15.861 18.883 1.00 93.06 363 LYS A O 1
ATOM 2980 N N . TRP A 1 364 ? -8.932 15.972 20.928 1.00 94.19 364 TRP A N 1
ATOM 2981 C CA . TRP A 1 364 ? -10.138 15.210 20.576 1.00 94.19 364 TRP A CA 1
ATOM 2982 C C . TRP A 1 364 ? -10.913 15.857 19.427 1.00 94.19 364 TRP A C 1
ATOM 2984 O O . TRP A 1 364 ? -11.282 15.158 18.486 1.00 94.19 364 TRP A O 1
ATOM 2994 N N . ILE A 1 365 ? -11.096 17.180 19.452 1.00 92.38 365 ILE A N 1
ATOM 2995 C CA . ILE A 1 365 ? -11.715 17.931 18.347 1.00 92.38 365 ILE A CA 1
ATOM 2996 C C . ILE A 1 365 ? -10.940 17.707 17.043 1.00 92.38 365 ILE A C 1
ATOM 2998 O O . ILE A 1 365 ? -11.543 17.381 16.020 1.00 92.38 365 ILE A O 1
ATOM 3002 N N . GLY A 1 366 ? -9.609 17.824 17.088 1.00 92.44 366 GLY A N 1
ATOM 3003 C CA . GLY A 1 366 ? -8.742 17.532 15.947 1.00 92.44 366 GLY A CA 1
ATOM 3004 C C . GLY A 1 366 ? -8.943 16.117 15.397 1.00 92.44 366 GLY A C 1
ATOM 3005 O O . GLY A 1 366 ? -9.062 15.946 14.186 1.00 92.44 366 GLY A O 1
ATOM 3006 N N . TYR A 1 367 ? -9.071 15.113 16.268 1.00 94.38 367 TYR A N 1
ATOM 3007 C CA . TYR A 1 367 ? -9.308 13.729 15.855 1.00 94.38 367 TYR A CA 1
ATOM 3008 C C . TYR A 1 367 ? -10.695 13.501 15.241 1.00 94.38 367 TYR A C 1
ATOM 3010 O O . TYR A 1 367 ? -10.798 12.752 14.275 1.00 94.38 367 TYR A O 1
ATOM 3018 N N . PHE A 1 368 ? -11.753 14.166 15.719 1.00 94.12 368 PHE A N 1
ATOM 3019 C CA . PHE A 1 368 ? -13.069 14.106 15.061 1.00 94.12 368 PHE A CA 1
ATOM 3020 C C . PHE A 1 368 ? -13.049 14.747 13.667 1.00 94.12 368 PHE A C 1
ATOM 3022 O O . PHE A 1 368 ? -13.652 14.219 12.735 1.00 94.12 368 PHE A O 1
ATOM 3029 N N . LEU A 1 369 ? -12.330 15.861 13.492 1.00 91.56 369 LEU A N 1
ATOM 3030 C CA . LEU A 1 369 ? -12.143 16.471 12.170 1.00 91.56 369 LEU A CA 1
ATOM 3031 C C . LEU A 1 369 ? -11.333 15.560 11.240 1.00 91.56 369 LEU A C 1
ATOM 3033 O O . LEU A 1 369 ? -11.679 15.405 10.068 1.00 91.56 369 LEU A O 1
ATOM 3037 N N . GLN A 1 370 ? -10.282 14.930 11.767 1.00 88.00 370 GLN A N 1
ATOM 3038 C CA . GLN A 1 370 ? -9.477 13.959 11.032 1.00 88.00 370 GLN A CA 1
ATOM 3039 C C . GLN A 1 370 ? -10.312 12.753 10.599 1.00 88.00 370 GLN A C 1
ATOM 3041 O O . GLN A 1 370 ? -10.201 12.312 9.460 1.00 88.00 370 GLN A O 1
ATOM 3046 N N . GLU A 1 371 ? -11.173 12.248 11.477 1.00 92.94 371 GLU A N 1
ATOM 3047 C CA . GLU A 1 371 ? -12.082 11.150 11.170 1.00 92.94 371 GLU A CA 1
ATOM 3048 C C . GLU A 1 371 ? -13.031 11.513 10.014 1.00 92.94 371 GLU A C 1
ATOM 3050 O O . GLU A 1 371 ? -13.135 10.752 9.054 1.00 92.94 371 GLU A O 1
ATOM 3055 N N . ARG A 1 372 ? -13.619 12.719 10.012 1.00 92.12 372 ARG A N 1
ATOM 3056 C CA . ARG A 1 372 ? -14.445 13.191 8.884 1.00 92.12 372 ARG A CA 1
ATOM 3057 C C . ARG A 1 372 ? -13.654 13.310 7.576 1.00 92.12 372 ARG A C 1
ATOM 3059 O O . ARG A 1 372 ? -14.203 13.005 6.519 1.00 92.12 372 ARG A O 1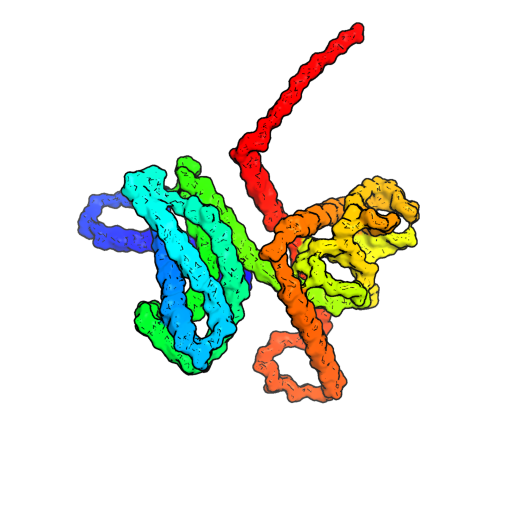
ATOM 3066 N N . LYS A 1 373 ? -12.377 13.714 7.633 1.00 88.38 373 LYS A N 1
ATOM 3067 C CA . LYS A 1 373 ? -11.480 13.749 6.461 1.00 88.38 373 LYS A CA 1
ATOM 3068 C C . LYS A 1 373 ? -11.214 12.339 5.928 1.00 88.38 373 LYS A C 1
ATOM 3070 O O . LYS A 1 373 ? -11.366 12.122 4.733 1.00 88.38 373 LYS A O 1
ATOM 3075 N N . ILE A 1 374 ? -10.905 11.380 6.806 1.00 87.06 374 ILE A N 1
ATOM 3076 C CA . ILE A 1 374 ? -10.695 9.970 6.439 1.00 87.06 374 ILE A CA 1
ATOM 3077 C C . ILE A 1 374 ? -11.940 9.402 5.756 1.00 87.06 374 ILE A C 1
ATOM 3079 O O . ILE A 1 374 ? -11.827 8.825 4.679 1.00 87.06 374 ILE A O 1
ATOM 3083 N N . VAL A 1 375 ? -13.126 9.605 6.334 1.00 88.00 375 VAL A N 1
ATOM 3084 C CA . VAL A 1 375 ? -14.393 9.128 5.756 1.00 88.00 375 VAL A CA 1
ATOM 3085 C C . VAL A 1 375 ? -14.660 9.739 4.376 1.00 88.00 375 VAL A C 1
ATOM 3087 O O . VAL A 1 375 ? -15.144 9.046 3.488 1.00 88.00 375 VAL A O 1
ATOM 3090 N N . TYR A 1 376 ? -14.324 11.015 4.173 1.00 85.31 376 TYR A N 1
ATOM 3091 C CA . TYR A 1 376 ? -14.493 11.686 2.881 1.00 85.31 376 TYR A CA 1
ATOM 3092 C C . TYR A 1 376 ? -13.474 11.225 1.822 1.00 85.31 376 TYR A C 1
ATOM 3094 O O . TYR A 1 376 ? -13.816 11.096 0.650 1.00 85.31 376 TYR A O 1
ATOM 3102 N N . GLU A 1 377 ? -12.221 10.989 2.220 1.00 80.12 377 GLU A N 1
ATOM 3103 C CA . GLU A 1 377 ? -11.132 10.581 1.318 1.00 80.12 377 GLU A CA 1
ATOM 3104 C C . GLU A 1 377 ? -11.147 9.074 1.006 1.00 80.12 377 GLU A C 1
ATOM 3106 O O . GLU A 1 377 ? -10.594 8.645 -0.011 1.00 80.12 377 GLU A O 1
ATOM 3111 N N . THR A 1 378 ? -11.790 8.265 1.852 1.00 76.75 378 THR A N 1
ATOM 3112 C CA . THR A 1 378 ? -11.945 6.823 1.643 1.00 76.75 378 THR A CA 1
ATOM 3113 C C . THR A 1 378 ? -13.006 6.571 0.574 1.00 76.75 378 THR A C 1
ATOM 3115 O O . THR A 1 378 ? -14.194 6.427 0.850 1.00 76.75 378 THR A O 1
ATOM 3118 N N . THR A 1 379 ? -12.571 6.514 -0.681 1.00 65.12 379 THR A N 1
ATOM 3119 C CA . THR A 1 379 ? -13.402 6.045 -1.794 1.00 65.12 379 THR A CA 1
ATOM 3120 C C . THR A 1 379 ? -13.526 4.520 -1.762 1.00 65.12 379 THR A C 1
ATOM 3122 O O . THR A 1 379 ? -12.676 3.828 -1.198 1.00 65.12 379 THR A O 1
ATOM 3125 N N . SER A 1 380 ? -14.545 3.964 -2.427 1.00 60.81 380 SER A N 1
ATOM 3126 C CA . SER A 1 380 ? -14.717 2.506 -2.551 1.00 60.81 380 SER A CA 1
ATOM 3127 C C . SER A 1 380 ? -13.486 1.788 -3.125 1.00 60.81 380 SER A C 1
ATOM 3129 O O . SER A 1 380 ? -13.301 0.612 -2.845 1.00 60.81 380 SER A O 1
ATOM 3131 N N . ALA A 1 381 ? -12.632 2.486 -3.885 1.00 55.25 381 ALA A N 1
ATOM 3132 C CA . ALA A 1 381 ? -11.398 1.938 -4.454 1.00 55.25 381 ALA A CA 1
ATOM 3133 C C . ALA A 1 381 ? -10.229 1.852 -3.449 1.00 55.25 381 ALA A C 1
ATOM 3135 O O . ALA A 1 381 ? -9.349 1.011 -3.609 1.00 55.25 381 ALA A O 1
ATOM 3136 N N . ASN A 1 382 ? -10.220 2.706 -2.419 1.00 64.00 382 ASN A N 1
ATOM 3137 C CA . ASN A 1 382 ? -9.154 2.776 -1.411 1.00 64.00 382 ASN A CA 1
ATOM 3138 C C . ASN A 1 382 ? -9.560 2.172 -0.057 1.00 64.00 382 ASN A C 1
ATOM 3140 O O . ASN A 1 382 ? -8.727 2.073 0.844 1.00 64.00 382 ASN A O 1
ATOM 3144 N N . SER A 1 383 ? -10.829 1.790 0.100 1.00 75.62 383 SER A N 1
ATOM 3145 C CA . SER A 1 383 ? -11.329 1.086 1.279 1.00 75.62 383 SER A CA 1
ATOM 3146 C C . SER A 1 383 ? -10.938 -0.388 1.237 1.00 75.62 383 SER A C 1
ATOM 3148 O O . SER A 1 383 ? -10.919 -1.004 0.172 1.00 75.62 383 SER A O 1
ATOM 3150 N N . ILE A 1 384 ? -10.671 -0.975 2.404 1.00 82.75 384 ILE A N 1
ATOM 3151 C CA . ILE A 1 384 ? -10.464 -2.420 2.496 1.00 82.75 384 ILE A CA 1
ATOM 3152 C C . ILE A 1 384 ? -11.795 -3.121 2.175 1.00 82.75 384 ILE A C 1
ATOM 3154 O O . ILE A 1 384 ? -12.796 -2.832 2.849 1.00 82.75 384 ILE A O 1
ATOM 3158 N N . PRO A 1 385 ? -11.827 -4.054 1.204 1.00 86.06 385 PRO A N 1
ATOM 3159 C CA . PRO A 1 385 ? -13.037 -4.782 0.850 1.00 86.06 385 PRO A CA 1
ATOM 3160 C C . PRO A 1 385 ? -13.688 -5.456 2.061 1.00 86.06 385 PRO A C 1
ATOM 3162 O O . PRO A 1 385 ? -13.010 -5.952 2.967 1.00 86.06 385 PRO A O 1
ATOM 3165 N N . LEU A 1 386 ? -15.024 -5.511 2.069 1.00 88.31 386 LEU A N 1
ATOM 3166 C CA . LEU A 1 386 ? -15.778 -6.142 3.157 1.00 88.31 386 LEU A CA 1
ATOM 3167 C C . LEU A 1 386 ? -15.372 -7.611 3.350 1.00 88.31 386 LEU A C 1
ATOM 3169 O O . LEU A 1 386 ? -15.274 -8.074 4.479 1.00 88.31 386 LEU A O 1
ATOM 3173 N N . GLU A 1 387 ? -15.074 -8.319 2.266 1.00 87.88 387 GLU A N 1
ATOM 3174 C CA . GLU A 1 387 ? -14.625 -9.715 2.280 1.00 87.88 387 GLU A CA 1
ATOM 3175 C C . GLU A 1 387 ? -13.335 -9.909 3.089 1.00 87.88 387 GLU A C 1
ATOM 3177 O O . GLU A 1 387 ? -13.263 -10.807 3.926 1.00 87.88 387 GLU A O 1
ATOM 3182 N N . GLU A 1 388 ? -12.338 -9.034 2.916 1.00 87.75 388 GLU A N 1
ATOM 3183 C CA . GLU A 1 388 ? -11.093 -9.080 3.694 1.00 87.75 388 GLU A CA 1
ATOM 3184 C C . GLU A 1 388 ? -11.338 -8.780 5.177 1.00 87.75 388 GLU A C 1
ATOM 3186 O O . GLU A 1 388 ? -10.740 -9.396 6.063 1.00 87.75 388 GLU A O 1
ATOM 3191 N N . ARG A 1 389 ? -12.257 -7.855 5.464 1.00 92.94 389 ARG A N 1
ATOM 3192 C CA . ARG A 1 389 ? -12.646 -7.494 6.833 1.00 92.94 389 ARG A CA 1
ATOM 3193 C C . ARG A 1 389 ? -13.373 -8.641 7.533 1.00 92.94 389 ARG A C 1
ATOM 3195 O O . ARG A 1 389 ? -13.060 -8.937 8.685 1.00 92.94 389 ARG A O 1
ATOM 3202 N N . LEU A 1 390 ? -14.281 -9.320 6.833 1.00 93.25 390 LEU A N 1
ATOM 3203 C CA . LEU A 1 390 ? -14.955 -10.530 7.312 1.00 93.25 390 LEU A CA 1
ATOM 3204 C C . LEU A 1 390 ? -13.957 -11.672 7.533 1.00 93.25 390 LEU A C 1
ATOM 3206 O O . LEU A 1 390 ? -13.982 -12.306 8.586 1.00 93.25 390 LEU A O 1
ATOM 3210 N N . ALA A 1 391 ? -13.012 -11.872 6.610 1.00 91.00 391 ALA A N 1
ATOM 3211 C CA . ALA A 1 391 ? -11.960 -12.872 6.768 1.00 91.00 391 ALA A CA 1
ATOM 3212 C C . ALA A 1 391 ? -11.102 -12.615 8.020 1.00 91.00 391 ALA A C 1
ATOM 3214 O O . ALA A 1 391 ? -10.806 -13.551 8.763 1.00 91.00 391 ALA A O 1
ATOM 3215 N N . ALA A 1 392 ? -10.753 -11.354 8.305 1.00 91.12 392 ALA A N 1
ATOM 3216 C CA . ALA A 1 392 ? -10.030 -10.988 9.524 1.00 91.12 392 ALA A CA 1
ATOM 3217 C C . ALA A 1 392 ? -10.847 -11.260 10.804 1.00 91.12 392 ALA A C 1
ATOM 3219 O O . ALA A 1 392 ? -10.290 -11.731 11.800 1.00 91.12 392 ALA A O 1
ATOM 3220 N N . ILE A 1 393 ? -12.163 -11.006 10.781 1.00 93.25 393 ILE A N 1
ATOM 3221 C CA . ILE A 1 393 ? -13.073 -11.354 11.884 1.00 93.25 393 ILE A CA 1
ATOM 3222 C C . ILE A 1 393 ? -13.066 -12.870 12.129 1.00 93.25 393 ILE A C 1
ATOM 3224 O O . ILE A 1 393 ? -12.908 -13.315 13.271 1.00 93.25 393 ILE A O 1
ATOM 3228 N N . ASP A 1 394 ? -13.234 -13.666 11.074 1.00 92.94 394 ASP A N 1
ATOM 3229 C CA . ASP A 1 394 ? -13.306 -15.124 11.174 1.00 92.94 394 ASP A CA 1
ATOM 3230 C C . ASP A 1 394 ? -11.978 -15.735 11.625 1.00 92.94 394 ASP A C 1
ATOM 3232 O O . ASP A 1 394 ? -11.965 -16.610 12.496 1.00 92.94 394 ASP A O 1
ATOM 3236 N N . GLU A 1 395 ? -10.851 -15.237 11.107 1.00 91.00 395 GLU A N 1
ATOM 3237 C CA . GLU A 1 395 ? -9.505 -15.623 11.539 1.00 91.00 395 GLU A CA 1
ATOM 3238 C C . GLU A 1 395 ? -9.330 -15.393 13.048 1.00 91.00 395 GLU A C 1
ATOM 3240 O O . GLU A 1 395 ? -8.929 -16.310 13.773 1.00 91.00 395 GLU A O 1
ATOM 3245 N N . ALA A 1 396 ? -9.717 -14.216 13.552 1.00 90.62 396 ALA A N 1
ATOM 3246 C CA . ALA A 1 396 ? -9.627 -13.890 14.973 1.00 90.62 396 ALA A CA 1
ATOM 3247 C C . ALA A 1 396 ? -10.546 -14.781 15.836 1.00 90.62 396 ALA A C 1
ATOM 3249 O O . ALA A 1 396 ? -10.119 -15.313 16.870 1.00 90.62 396 ALA A O 1
ATOM 3250 N N . LYS A 1 397 ? -11.795 -15.009 15.400 1.00 91.81 397 LYS A N 1
ATOM 3251 C CA . LYS A 1 397 ? -12.759 -15.890 16.091 1.00 91.81 397 LYS A CA 1
ATOM 3252 C C . LYS A 1 397 ? -12.242 -17.330 16.155 1.00 91.81 397 LYS A C 1
ATOM 3254 O O . LYS A 1 397 ? -12.328 -17.968 17.209 1.00 91.81 397 LYS A O 1
ATOM 3259 N N . ASN A 1 398 ? -11.674 -17.839 15.064 1.00 89.38 398 ASN A N 1
ATOM 3260 C CA . ASN A 1 398 ? -11.104 -19.183 14.998 1.00 89.38 398 ASN A CA 1
ATOM 3261 C C . ASN A 1 398 ? -9.857 -19.315 15.878 1.00 89.38 398 ASN A C 1
ATOM 3263 O O . ASN A 1 398 ? -9.776 -20.250 16.675 1.00 89.38 398 ASN A O 1
ATOM 3267 N N . ALA A 1 399 ? -8.942 -18.343 15.836 1.00 86.38 399 ALA A N 1
ATOM 3268 C CA . ALA A 1 399 ? -7.771 -18.318 16.710 1.00 86.38 399 ALA A CA 1
ATOM 3269 C C . ALA A 1 399 ? -8.165 -18.330 18.200 1.00 86.38 399 ALA A C 1
ATOM 3271 O O . ALA A 1 399 ? -7.572 -19.059 19.002 1.00 86.38 399 ALA A O 1
ATOM 3272 N N . MET A 1 400 ? -9.206 -17.579 18.583 1.00 85.44 400 MET A N 1
ATOM 3273 C CA . MET A 1 400 ? -9.726 -17.574 19.955 1.00 85.44 400 MET A CA 1
ATOM 3274 C C . MET A 1 400 ? -10.331 -18.930 20.356 1.00 85.44 400 MET A C 1
ATOM 3276 O O . MET A 1 400 ? -10.094 -19.400 21.473 1.00 85.44 400 MET A O 1
ATOM 3280 N N . LYS A 1 401 ? -11.095 -19.580 19.464 1.00 85.50 401 LYS A N 1
ATOM 3281 C CA . LYS A 1 401 ? -11.661 -20.922 19.699 1.00 85.50 401 LYS A CA 1
ATOM 3282 C C . LYS A 1 401 ? -10.558 -21.961 19.910 1.00 85.50 401 LYS A C 1
ATOM 3284 O O . LYS A 1 401 ? -10.613 -22.688 20.903 1.00 85.50 401 LYS A O 1
ATOM 3289 N N . SER A 1 402 ? -9.538 -21.977 19.050 1.00 80.25 402 SER A N 1
ATOM 3290 C CA . SER A 1 402 ? -8.392 -22.888 19.167 1.00 80.25 402 SER A CA 1
ATOM 3291 C C . SER A 1 402 ? -7.638 -22.686 20.484 1.00 80.25 402 SER A C 1
ATOM 3293 O O . SER A 1 402 ? -7.374 -23.653 21.194 1.00 80.25 402 SER A O 1
ATOM 3295 N N . ARG A 1 403 ? -7.392 -21.431 20.897 1.00 80.25 403 ARG A N 1
ATOM 3296 C CA . ARG A 1 403 ? -6.786 -21.126 22.210 1.00 80.25 403 ARG A CA 1
ATOM 3297 C C . ARG A 1 403 ? -7.622 -21.663 23.378 1.00 80.25 403 ARG A C 1
ATOM 3299 O O . ARG A 1 403 ? -7.071 -22.255 24.301 1.00 80.25 403 ARG A O 1
ATOM 3306 N N . LYS A 1 404 ? -8.953 -21.511 23.343 1.00 77.88 404 LYS A N 1
ATOM 3307 C CA . LYS A 1 404 ? -9.846 -22.049 24.391 1.00 77.88 404 LYS A CA 1
ATOM 3308 C C . LYS A 1 404 ? -9.835 -23.581 24.446 1.00 77.88 404 LYS A C 1
ATOM 3310 O O . LYS A 1 404 ? -9.976 -24.134 25.535 1.00 77.88 404 LYS A O 1
ATOM 3315 N N . GLN A 1 405 ? -9.687 -24.263 23.309 1.00 73.75 405 GLN A N 1
ATOM 3316 C CA . GLN A 1 405 ? -9.590 -25.726 23.262 1.00 73.75 405 GLN A CA 1
ATOM 3317 C C . GLN A 1 405 ? -8.276 -26.234 23.860 1.00 73.75 405 GLN A C 1
ATOM 3319 O O . GLN A 1 405 ? -8.321 -27.151 24.675 1.00 73.75 405 GLN A O 1
ATOM 3324 N N . ILE A 1 406 ? -7.144 -25.595 23.546 1.00 71.75 406 ILE A N 1
ATOM 3325 C CA . ILE A 1 406 ? -5.832 -25.930 24.130 1.00 71.75 406 ILE A CA 1
ATOM 3326 C C . ILE A 1 406 ? -5.880 -25.801 25.658 1.00 71.75 406 ILE A C 1
ATOM 3328 O O . ILE A 1 406 ? -5.567 -26.754 26.364 1.00 71.75 406 ILE A O 1
ATOM 3332 N N . ILE A 1 407 ? -6.408 -24.685 26.173 1.00 67.69 407 ILE A N 1
ATOM 3333 C CA . ILE A 1 407 ? -6.539 -24.452 27.623 1.00 67.69 407 ILE A CA 1
ATOM 3334 C C . ILE A 1 407 ? -7.453 -25.495 28.289 1.00 67.69 407 ILE A C 1
ATOM 3336 O O . ILE A 1 407 ? -7.206 -25.928 29.415 1.00 67.69 407 ILE A O 1
ATOM 3340 N N . LYS A 1 408 ? -8.540 -25.910 27.622 1.00 64.62 408 LYS A N 1
ATOM 3341 C CA . LYS A 1 408 ? -9.415 -26.980 28.131 1.00 64.62 408 LYS A CA 1
ATOM 3342 C C . LYS A 1 408 ? -8.724 -28.347 28.108 1.00 64.62 408 LYS A C 1
ATOM 3344 O O . LYS A 1 408 ? -8.980 -29.141 29.008 1.00 64.62 408 LYS A O 1
ATOM 3349 N N . GLY A 1 409 ? -7.869 -28.610 27.120 1.00 57.16 409 GLY A N 1
ATOM 3350 C CA . GLY A 1 409 ? -7.044 -29.816 27.035 1.00 57.16 409 GLY A CA 1
ATOM 3351 C C . GLY A 1 409 ? -6.007 -29.887 28.156 1.00 57.16 409 GLY A C 1
ATOM 3352 O O . GLY A 1 409 ? -5.949 -30.892 28.858 1.00 57.16 409 GLY A O 1
ATOM 3353 N N . GLU A 1 410 ? -5.281 -28.795 28.404 1.00 56.75 410 GLU A N 1
ATOM 3354 C CA . GLU A 1 410 ? -4.308 -28.682 29.504 1.00 56.75 410 GLU A CA 1
ATOM 3355 C C . GLU A 1 410 ? -4.961 -28.850 30.883 1.00 56.75 410 GLU A C 1
ATOM 3357 O O . GLU A 1 410 ? -4.409 -29.506 31.759 1.00 56.75 410 GLU A O 1
ATOM 3362 N N . LYS A 1 411 ? -6.181 -28.330 31.081 1.00 51.62 411 LYS A N 1
ATOM 3363 C CA . LYS A 1 411 ? -6.927 -28.533 32.336 1.00 51.62 411 LYS A CA 1
ATOM 3364 C C . LYS A 1 411 ? -7.463 -29.956 32.523 1.00 51.62 411 LYS A C 1
ATOM 3366 O O . LYS A 1 411 ? -7.778 -30.324 33.650 1.00 51.62 411 LYS A O 1
ATOM 3371 N N . LYS A 1 412 ? -7.615 -30.736 31.446 1.00 46.22 412 LYS A N 1
ATOM 3372 C CA . LYS A 1 412 ? -8.166 -32.103 31.495 1.00 46.22 412 LYS A CA 1
ATOM 3373 C C . LYS A 1 412 ? -7.091 -33.161 31.773 1.00 46.22 412 LYS A C 1
ATOM 3375 O O . LYS A 1 412 ? -7.420 -34.216 32.304 1.00 46.22 412 LYS A O 1
ATOM 3380 N N . TYR A 1 413 ? -5.828 -32.863 31.475 1.00 45.78 413 TYR A N 1
ATOM 3381 C CA . TYR A 1 413 ? -4.677 -33.709 31.788 1.00 45.78 413 TYR A CA 1
ATOM 3382 C C . TYR A 1 413 ? -3.795 -32.998 32.817 1.00 45.78 413 TYR A C 1
ATOM 3384 O O . TYR A 1 413 ? -2.828 -32.323 32.477 1.00 45.78 413 TYR A O 1
ATOM 3392 N N . GLY A 1 414 ? -4.169 -33.112 34.093 1.00 42.69 414 GLY A N 1
ATOM 3393 C CA . GLY A 1 414 ? -3.348 -32.613 35.192 1.00 42.69 414 GLY A CA 1
ATOM 3394 C C . GLY A 1 414 ? -1.964 -33.270 35.199 1.00 42.69 414 GLY A C 1
ATOM 3395 O O . GLY A 1 414 ? -1.863 -34.482 35.044 1.00 42.69 414 GLY A O 1
ATOM 3396 N N . ASN A 1 415 ? -0.926 -32.451 35.393 1.00 47.41 415 ASN A N 1
ATOM 3397 C CA . ASN A 1 415 ? 0.447 -32.823 35.750 1.00 47.41 415 ASN A CA 1
ATOM 3398 C C . ASN A 1 415 ? 1.040 -34.060 35.051 1.00 47.41 415 ASN A C 1
ATOM 3400 O O . ASN A 1 415 ? 1.001 -35.161 35.588 1.00 47.41 415 ASN A O 1
ATOM 3404 N N . PHE A 1 416 ? 1.778 -33.843 33.961 1.00 39.06 416 PHE A N 1
ATOM 3405 C CA . PHE A 1 416 ? 2.954 -34.667 33.674 1.00 39.06 416 PHE A CA 1
ATOM 3406 C C . PHE A 1 416 ? 4.114 -33.778 33.225 1.00 39.06 416 PHE A C 1
ATOM 3408 O O . PHE A 1 416 ? 4.114 -33.217 32.130 1.00 39.06 416 PHE A O 1
ATOM 3415 N N . ASN A 1 417 ? 5.140 -33.706 34.074 1.00 42.41 417 ASN A N 1
ATOM 3416 C CA . ASN A 1 417 ? 6.473 -33.155 33.805 1.00 42.41 417 ASN A CA 1
ATOM 3417 C C . ASN A 1 417 ? 7.247 -33.989 32.752 1.00 42.41 417 ASN A C 1
ATOM 3419 O O . ASN A 1 417 ? 8.442 -34.242 32.886 1.00 42.41 417 ASN A O 1
ATOM 3423 N N . THR A 1 418 ? 6.585 -34.472 31.698 1.00 38.28 418 THR A N 1
ATOM 3424 C CA . THR A 1 418 ? 7.172 -35.441 30.754 1.00 38.28 418 THR A CA 1
ATOM 3425 C C . THR A 1 418 ? 6.772 -35.194 29.298 1.00 38.28 418 THR A C 1
ATOM 3427 O O . THR A 1 418 ? 6.897 -36.081 28.464 1.00 38.28 418 THR A O 1
ATOM 3430 N N . VAL A 1 419 ? 6.360 -33.968 28.953 1.00 38.38 419 VAL A N 1
ATOM 3431 C CA . VAL A 1 419 ? 6.233 -33.528 27.543 1.00 38.38 419 VAL A CA 1
ATOM 3432 C C . VAL A 1 419 ? 7.311 -32.494 27.163 1.00 38.38 419 VAL A C 1
ATOM 3434 O O . VAL A 1 419 ? 7.382 -32.038 26.027 1.00 38.38 419 VAL A O 1
ATOM 3437 N N . SER A 1 420 ? 8.267 -32.208 28.055 1.00 36.06 420 SER A N 1
ATOM 3438 C CA . SER A 1 420 ? 9.390 -31.289 27.784 1.00 36.06 420 SER A CA 1
ATOM 3439 C C . SER A 1 420 ? 10.458 -31.824 26.815 1.00 36.06 420 SER A C 1
ATOM 3441 O O . SER A 1 420 ? 11.498 -31.192 26.660 1.00 36.06 420 SER A O 1
ATOM 3443 N N . ARG A 1 421 ? 10.247 -32.967 26.146 1.00 34.75 421 ARG A N 1
ATOM 3444 C CA . ARG A 1 421 ? 11.246 -33.550 25.226 1.00 34.75 421 ARG A CA 1
ATOM 3445 C C . ARG A 1 421 ? 10.802 -33.744 23.774 1.00 34.75 421 ARG A C 1
ATOM 3447 O O . ARG A 1 421 ? 11.639 -34.115 22.964 1.00 34.75 421 ARG A O 1
ATOM 3454 N N . ALA A 1 422 ? 9.552 -33.428 23.420 1.00 33.16 422 ALA A N 1
ATOM 3455 C CA . ALA A 1 422 ? 9.056 -33.551 22.039 1.00 33.16 422 ALA A CA 1
ATOM 3456 C C . ALA A 1 422 ? 8.686 -32.213 21.362 1.00 33.16 422 ALA A C 1
ATOM 3458 O O . ALA A 1 422 ? 8.298 -32.206 20.199 1.00 33.16 422 ALA A O 1
ATOM 3459 N N . ILE A 1 423 ? 8.844 -31.073 22.046 1.00 38.47 423 ILE A N 1
ATOM 3460 C CA . ILE A 1 423 ? 8.636 -29.728 21.473 1.00 38.47 423 ILE A CA 1
ATOM 3461 C C . ILE A 1 423 ? 9.913 -28.901 21.670 1.00 38.47 423 ILE A C 1
ATOM 3463 O O . ILE A 1 423 ? 9.948 -27.869 22.335 1.00 38.47 423 ILE A O 1
ATOM 3467 N N . GLY A 1 424 ? 11.018 -29.395 21.119 1.00 29.98 424 GLY A N 1
ATOM 3468 C CA . GLY A 1 424 ? 12.253 -28.631 20.999 1.00 29.98 424 GLY A CA 1
ATOM 3469 C C . GLY A 1 424 ? 12.231 -27.806 19.718 1.00 29.98 424 GLY A C 1
ATOM 3470 O O . GLY A 1 424 ? 12.714 -28.302 18.712 1.00 29.98 424 GLY A O 1
ATOM 3471 N N . GLN A 1 425 ? 11.637 -26.603 19.770 1.00 30.88 425 GLN A N 1
ATOM 3472 C CA . GLN A 1 425 ? 11.927 -25.392 18.957 1.00 30.88 425 GLN A CA 1
ATOM 3473 C C . GLN A 1 425 ? 10.736 -24.409 18.900 1.00 30.88 425 GLN A C 1
ATOM 3475 O O . GLN A 1 425 ? 10.399 -23.867 17.856 1.00 30.88 425 GLN A O 1
ATOM 3480 N N . LEU A 1 426 ? 10.111 -24.103 20.037 1.00 29.33 426 LEU A N 1
ATOM 3481 C CA . LEU A 1 426 ? 9.413 -22.826 20.219 1.00 29.33 426 LEU A CA 1
ATOM 3482 C C . LEU A 1 426 ? 9.726 -22.327 21.629 1.00 29.33 426 LEU A C 1
ATOM 3484 O O . LEU A 1 426 ? 8.997 -22.581 22.581 1.00 29.33 426 LEU A O 1
ATOM 3488 N N . HIS A 1 427 ? 10.859 -21.640 21.770 1.00 26.62 427 HIS A N 1
ATOM 3489 C CA . HIS A 1 427 ? 11.124 -20.824 22.950 1.00 26.62 427 HIS A CA 1
ATOM 3490 C C . HIS A 1 427 ? 10.131 -19.656 22.958 1.00 26.62 427 HIS A C 1
ATOM 3492 O O . HIS A 1 427 ? 10.359 -18.652 22.295 1.00 26.62 427 HIS A O 1
ATOM 3498 N N . TYR A 1 428 ? 9.042 -19.782 23.712 1.00 27.81 428 TYR A N 1
ATOM 3499 C CA . TYR A 1 428 ? 8.420 -18.653 24.399 1.00 27.81 428 TYR A CA 1
ATOM 3500 C C . TYR A 1 428 ? 7.850 -19.165 25.718 1.00 27.81 428 TYR A C 1
ATOM 3502 O O . TYR A 1 428 ? 6.947 -19.997 25.739 1.00 27.81 428 TYR A O 1
ATOM 3510 N N . GLY A 1 429 ? 8.458 -18.693 26.804 1.00 26.75 429 GLY A N 1
ATOM 3511 C CA . GLY A 1 429 ? 8.216 -19.136 28.164 1.00 26.75 429 GLY A CA 1
ATOM 3512 C C . GLY A 1 429 ? 6.761 -19.022 28.611 1.00 26.75 429 GLY A C 1
ATOM 3513 O O . GLY A 1 429 ? 6.012 -18.115 28.244 1.00 26.75 429 GLY A O 1
ATOM 3514 N N . SER A 1 430 ? 6.411 -19.987 29.444 1.00 28.66 430 SER A N 1
ATOM 3515 C CA . SER A 1 430 ? 5.263 -20.052 30.328 1.00 28.66 430 SER A CA 1
ATOM 3516 C C . SER A 1 430 ? 5.236 -18.869 31.300 1.00 28.66 430 SER A C 1
ATOM 3518 O O . SER A 1 430 ? 5.824 -18.940 32.371 1.00 28.66 430 SER A O 1
ATOM 3520 N N . GLU A 1 431 ? 4.514 -17.810 30.939 1.00 24.62 431 GLU A N 1
ATOM 3521 C CA . GLU A 1 431 ? 3.981 -16.795 31.853 1.00 24.62 431 GLU A CA 1
ATOM 3522 C C . GLU A 1 431 ? 2.640 -16.300 31.294 1.00 24.62 431 GLU A C 1
ATOM 3524 O O . GLU A 1 431 ? 2.554 -15.756 30.188 1.00 24.62 431 GLU A O 1
ATOM 3529 N N . ILE A 1 432 ? 1.560 -16.509 32.053 1.00 32.41 432 ILE A N 1
ATOM 3530 C CA . ILE A 1 432 ? 0.217 -16.014 31.733 1.00 32.41 432 ILE A CA 1
ATOM 3531 C C . ILE A 1 432 ? 0.199 -14.508 32.000 1.00 32.41 432 ILE A C 1
ATOM 3533 O O . ILE A 1 432 ? -0.334 -14.016 32.991 1.00 32.41 432 ILE A O 1
ATOM 3537 N N . HIS A 1 433 ? 0.760 -13.748 31.072 1.00 27.42 433 HIS A N 1
ATOM 3538 C CA . HIS A 1 433 ? 0.366 -12.370 30.881 1.00 27.42 433 HIS A CA 1
ATOM 3539 C C . HIS A 1 433 ? -0.708 -12.344 29.802 1.00 27.42 433 HIS A C 1
ATOM 3541 O O . HIS A 1 433 ? -0.485 -12.761 28.667 1.00 27.42 433 HIS A O 1
ATOM 3547 N N . HIS A 1 434 ? -1.891 -11.833 30.159 1.00 36.03 434 HIS A N 1
ATOM 3548 C CA . HIS A 1 434 ? -2.794 -11.211 29.197 1.00 36.03 434 HIS A CA 1
ATOM 3549 C C . HIS A 1 434 ? -1.965 -10.188 28.418 1.00 36.03 434 HIS A C 1
ATOM 3551 O O . HIS A 1 434 ? -1.752 -9.064 28.886 1.00 36.03 434 HIS A O 1
ATOM 3557 N N . ARG A 1 435 ? -1.402 -10.623 27.283 1.00 34.94 435 ARG A N 1
ATOM 3558 C CA . ARG A 1 435 ? -0.679 -9.750 26.369 1.00 34.94 435 ARG A CA 1
ATOM 3559 C C . ARG A 1 435 ? -1.635 -8.614 26.067 1.00 34.94 435 ARG A C 1
ATOM 3561 O O . ARG A 1 435 ? -2.784 -8.841 25.698 1.00 34.94 435 ARG A O 1
ATOM 3568 N N . LYS A 1 436 ? -1.162 -7.403 26.327 1.00 39.66 436 LYS A N 1
ATOM 3569 C CA . LYS A 1 436 ? -1.805 -6.156 25.946 1.00 39.66 436 LYS A CA 1
ATOM 3570 C C . LYS A 1 436 ? -2.138 -6.303 24.456 1.00 39.66 436 LYS A C 1
ATOM 3572 O O . LYS A 1 436 ? -1.221 -6.363 23.642 1.00 39.66 436 LYS A O 1
ATOM 3577 N N . ILE A 1 437 ? -3.407 -6.512 24.104 1.00 46.72 437 ILE A N 1
ATOM 3578 C CA . ILE A 1 437 ? -3.814 -6.469 22.698 1.00 46.72 437 ILE A CA 1
ATOM 3579 C C . ILE A 1 437 ? -3.826 -4.983 22.375 1.00 46.72 437 ILE A C 1
ATOM 3581 O O . ILE A 1 437 ? -4.808 -4.280 22.609 1.00 46.72 437 ILE A O 1
ATOM 3585 N N . ASP A 1 438 ? -2.651 -4.485 22.002 1.00 56.69 438 ASP A N 1
ATOM 3586 C CA . ASP A 1 438 ? -2.471 -3.104 21.606 1.00 56.69 438 ASP A CA 1
ATOM 3587 C C . ASP A 1 438 ? -3.205 -2.934 20.272 1.00 56.69 438 ASP A C 1
ATOM 3589 O O . ASP A 1 438 ? -2.834 -3.521 19.248 1.00 56.69 438 ASP A O 1
ATOM 3593 N N . LEU A 1 439 ? -4.277 -2.138 20.303 1.00 60.84 439 LEU A N 1
ATOM 3594 C CA . LEU A 1 439 ? -4.865 -1.565 19.099 1.00 60.84 439 LEU A CA 1
ATOM 3595 C C . LEU A 1 439 ? -3.749 -0.987 18.215 1.00 60.84 439 LEU A C 1
ATOM 3597 O O . LEU A 1 439 ? -2.711 -0.550 18.732 1.00 60.84 439 LEU A O 1
ATOM 3601 N N . PRO A 1 440 ? -3.935 -0.960 16.886 1.00 57.41 440 PRO A N 1
ATOM 3602 C CA . PRO A 1 440 ? -2.971 -0.296 16.030 1.00 57.41 440 PRO A CA 1
ATOM 3603 C C . PRO A 1 440 ? -2.766 1.150 16.507 1.00 57.41 440 PRO A C 1
ATOM 3605 O O . PRO A 1 440 ? -3.720 1.770 16.988 1.00 57.41 440 PRO A O 1
ATOM 3608 N N . PRO A 1 441 ? -1.535 1.687 16.423 1.00 53.50 441 PRO A N 1
ATOM 3609 C CA . PRO A 1 441 ? -1.297 3.062 16.823 1.00 53.50 441 PRO A CA 1
ATOM 3610 C C . PRO A 1 441 ? -2.246 3.985 16.039 1.00 53.50 441 PRO A C 1
ATOM 3612 O O . PRO A 1 441 ? -2.475 3.731 14.850 1.00 53.50 441 PRO A O 1
ATOM 3615 N N . PRO A 1 442 ? -2.789 5.038 16.682 1.00 54.94 442 PRO A N 1
ATOM 3616 C CA . PRO A 1 442 ? -3.545 6.083 16.002 1.00 54.94 442 PRO A CA 1
ATOM 3617 C C . PRO A 1 442 ? -2.821 6.541 14.736 1.00 54.94 442 PRO A C 1
ATOM 3619 O O . PRO A 1 442 ? -1.587 6.586 14.713 1.00 54.94 442 PRO A O 1
ATOM 3622 N N . VAL A 1 443 ? -3.568 6.908 13.696 1.00 53.62 443 VAL A N 1
ATOM 3623 C CA . VAL A 1 443 ? -2.985 7.470 12.470 1.00 53.62 443 VAL A CA 1
ATOM 3624 C C . VAL A 1 443 ? -2.088 8.647 12.851 1.00 53.62 443 VAL A C 1
ATOM 3626 O O . VAL A 1 443 ? -2.575 9.650 13.373 1.00 53.62 443 VAL A O 1
ATOM 3629 N N . SER A 1 444 ? -0.773 8.511 12.641 1.00 42.66 444 SER A N 1
ATOM 3630 C CA . SER A 1 444 ? 0.199 9.518 13.079 1.00 42.66 444 SER A CA 1
ATOM 3631 C C . SER A 1 444 ? -0.141 10.877 12.475 1.00 42.66 444 SER A C 1
ATOM 3633 O O . SER A 1 444 ? -0.133 11.043 11.255 1.00 42.66 444 SER A O 1
ATOM 3635 N N . SER A 1 445 ? -0.388 11.865 13.336 1.00 36.28 445 SER A N 1
ATOM 3636 C CA . SER A 1 445 ? -0.647 13.250 12.937 1.00 36.28 445 SER A CA 1
ATOM 3637 C C . SER A 1 445 ? 0.495 13.819 12.072 1.00 36.28 445 SER A C 1
ATOM 3639 O O . SER A 1 445 ? 0.253 14.640 11.190 1.00 36.28 445 SER A O 1
ATOM 3641 N N . ALA A 1 446 ? 1.731 13.328 12.246 1.00 33.59 446 ALA A N 1
ATOM 3642 C CA . ALA A 1 446 ? 2.908 13.768 11.491 1.00 33.59 446 ALA A CA 1
ATOM 3643 C C . ALA A 1 446 ? 2.863 13.397 9.994 1.00 33.59 446 ALA A C 1
ATOM 3645 O O . ALA A 1 446 ? 3.358 14.158 9.167 1.00 33.59 446 ALA A O 1
ATOM 3646 N N . MET A 1 447 ? 2.220 12.279 9.632 1.00 36.31 447 MET A N 1
ATOM 3647 C CA . MET A 1 447 ? 2.084 11.831 8.233 1.00 36.31 447 MET A CA 1
ATOM 3648 C C . MET A 1 447 ? 1.134 12.724 7.414 1.00 36.31 447 MET A C 1
ATOM 3650 O O . MET A 1 447 ? 1.129 12.659 6.189 1.00 36.31 447 MET A O 1
ATOM 3654 N N . LEU A 1 448 ? 0.326 13.565 8.073 1.00 39.19 448 LEU A N 1
ATOM 3655 C CA . LEU A 1 448 ? -0.684 14.405 7.419 1.00 39.19 448 LEU A CA 1
ATOM 3656 C C . LEU A 1 448 ? -0.373 15.904 7.493 1.00 39.19 448 LEU A C 1
ATOM 3658 O O . LEU A 1 448 ? -0.699 16.620 6.549 1.00 39.19 448 LEU A O 1
ATOM 3662 N N . PHE A 1 449 ? 0.332 16.381 8.527 1.00 32.56 449 PHE A N 1
ATOM 3663 C CA . PHE A 1 449 ? 0.811 17.772 8.556 1.00 32.56 449 PHE A CA 1
ATOM 3664 C C . PHE A 1 449 ? 1.798 18.086 7.416 1.00 32.56 449 PHE A C 1
ATOM 3666 O O . PHE A 1 449 ? 1.821 19.216 6.930 1.00 32.56 449 PHE A O 1
ATOM 3673 N N . GLN A 1 450 ? 2.548 17.092 6.922 1.00 34.19 450 GLN A N 1
ATOM 3674 C CA . GLN A 1 450 ? 3.357 17.231 5.701 1.00 34.19 450 GLN A CA 1
ATOM 3675 C C . GLN A 1 450 ? 2.487 17.359 4.436 1.00 34.19 450 GLN A C 1
ATOM 3677 O O . GLN A 1 450 ? 2.799 18.154 3.552 1.00 34.19 450 GLN A O 1
ATOM 3682 N N . ARG A 1 451 ? 1.349 16.654 4.384 1.00 34.47 451 ARG A N 1
ATOM 3683 C CA . ARG A 1 451 ? 0.408 16.659 3.249 1.00 34.47 451 ARG A CA 1
ATOM 3684 C C . ARG A 1 451 ? -0.330 17.995 3.093 1.00 34.47 451 ARG A C 1
ATOM 3686 O O . ARG A 1 451 ? -0.541 18.460 1.975 1.00 34.47 451 ARG A O 1
ATOM 3693 N N . ASP A 1 452 ? -0.671 18.647 4.206 1.00 32.69 452 ASP A N 1
ATOM 3694 C CA . ASP A 1 452 ? -1.291 19.980 4.187 1.00 32.69 452 ASP A CA 1
ATOM 3695 C C . ASP A 1 452 ? -0.259 21.109 3.954 1.00 32.69 452 ASP A C 1
ATOM 3697 O O . ASP A 1 452 ? -0.601 22.125 3.345 1.00 32.69 452 ASP A O 1
ATOM 3701 N N . GLN A 1 453 ? 1.020 20.929 4.327 1.00 32.44 453 GLN A N 1
ATOM 3702 C CA . GLN A 1 453 ? 2.095 21.858 3.932 1.00 32.44 453 GLN A CA 1
ATOM 3703 C C . GLN A 1 453 ? 2.397 21.802 2.425 1.00 32.44 453 GLN A C 1
ATOM 3705 O O . GLN A 1 453 ? 2.560 22.863 1.820 1.00 32.44 453 GLN A O 1
ATOM 3710 N N . ALA A 1 454 ? 2.385 20.612 1.813 1.00 32.78 454 ALA A N 1
ATOM 3711 C CA . ALA A 1 454 ? 2.569 20.425 0.369 1.00 32.78 454 ALA A CA 1
ATOM 3712 C C . ALA A 1 454 ? 1.396 20.988 -0.465 1.00 32.78 454 ALA A C 1
ATOM 3714 O O . ALA A 1 454 ? 1.595 21.657 -1.477 1.00 32.78 454 ALA A O 1
ATOM 3715 N N . ARG A 1 455 ? 0.145 20.836 -0.006 1.00 32.53 455 ARG A N 1
ATOM 3716 C CA . ARG A 1 455 ? -1.017 21.467 -0.670 1.00 32.53 455 ARG A CA 1
ATOM 3717 C C . ARG A 1 455 ? -1.074 22.987 -0.473 1.00 32.53 455 ARG A C 1
ATOM 3719 O O . ARG A 1 455 ? -1.457 23.713 -1.391 1.00 32.53 455 ARG A O 1
ATOM 3726 N N . SER A 1 456 ? -0.669 23.491 0.696 1.00 31.39 456 SER A N 1
ATOM 3727 C CA . SER A 1 456 ? -0.565 24.936 0.963 1.00 31.39 456 SER A CA 1
ATOM 3728 C C . SER A 1 456 ? 0.542 25.605 0.137 1.00 31.39 456 SER A C 1
ATOM 3730 O O . SER A 1 456 ? 0.392 26.770 -0.235 1.00 31.39 456 SER A O 1
ATOM 3732 N N . SER A 1 457 ? 1.655 24.921 -0.150 1.00 32.16 457 SER A N 1
ATOM 3733 C CA . SER A 1 457 ? 2.711 25.456 -1.021 1.00 32.16 457 SER A CA 1
ATOM 3734 C C . SER A 1 457 ? 2.277 25.470 -2.492 1.00 32.16 457 SER A C 1
ATOM 3736 O O . SER A 1 457 ? 2.525 26.471 -3.168 1.00 32.16 457 SER A O 1
ATOM 3738 N N . PHE A 1 458 ? 1.537 24.453 -2.948 1.00 29.83 458 PHE A N 1
ATOM 3739 C CA . PHE A 1 458 ? 0.978 24.374 -4.304 1.00 29.83 458 PHE A CA 1
ATOM 3740 C C . PHE A 1 458 ? -0.059 25.480 -4.585 1.00 29.83 458 PHE A C 1
ATOM 3742 O O . PHE A 1 458 ? -0.002 26.148 -5.614 1.00 29.83 458 PHE A O 1
ATOM 3749 N N . LEU A 1 459 ? -0.950 25.774 -3.628 1.00 32.91 459 LEU A N 1
ATOM 3750 C CA . LEU A 1 459 ? -1.934 26.866 -3.748 1.00 32.91 459 LEU A CA 1
ATOM 3751 C C . LEU A 1 459 ? -1.322 28.275 -3.643 1.00 32.91 459 LEU A C 1
ATOM 3753 O O . LEU A 1 459 ? -1.945 29.246 -4.071 1.00 32.91 459 LEU A O 1
ATOM 3757 N N . ARG A 1 460 ? -0.108 28.412 -3.090 1.00 33.78 460 ARG A N 1
ATOM 3758 C CA . ARG A 1 460 ? 0.640 29.681 -3.124 1.00 33.78 460 ARG A CA 1
ATOM 3759 C C . ARG A 1 460 ? 1.374 29.898 -4.448 1.00 33.78 460 ARG A C 1
ATOM 3761 O O . ARG A 1 460 ? 1.540 31.053 -4.825 1.00 33.78 460 ARG A O 1
ATOM 3768 N N . HIS A 1 461 ? 1.766 28.830 -5.147 1.00 34.69 461 HIS A N 1
ATOM 3769 C CA . HIS A 1 461 ? 2.460 28.915 -6.439 1.00 34.69 461 HIS A CA 1
ATOM 3770 C C . HIS A 1 461 ? 1.504 28.991 -7.640 1.00 34.69 461 HIS A C 1
ATOM 3772 O O . HIS A 1 461 ? 1.870 29.558 -8.662 1.00 34.69 461 HIS A O 1
ATOM 3778 N N . SER A 1 462 ? 0.255 28.525 -7.519 1.00 30.78 462 SER A N 1
ATOM 3779 C CA . SER A 1 462 ? -0.711 28.531 -8.630 1.00 30.78 462 SER A CA 1
ATOM 3780 C C . SER A 1 462 ? -1.461 29.856 -8.857 1.00 30.78 462 SER A C 1
ATOM 3782 O O . SER A 1 462 ? -2.324 29.926 -9.726 1.00 30.78 462 SER A O 1
ATOM 3784 N N . GLY A 1 463 ? -1.157 30.937 -8.128 1.00 33.66 463 GLY A N 1
ATOM 3785 C CA . GLY A 1 463 ? -1.625 32.293 -8.474 1.00 33.66 463 GLY A CA 1
ATOM 3786 C C . GLY A 1 463 ? -3.145 32.541 -8.436 1.00 33.66 463 GLY A C 1
ATOM 3787 O O . GLY A 1 463 ? -3.595 33.632 -8.796 1.00 33.66 463 GLY A O 1
ATOM 3788 N N . VAL A 1 464 ? -3.965 31.599 -7.960 1.00 35.66 464 VAL A N 1
ATOM 3789 C CA . VAL A 1 464 ? -5.429 31.752 -7.898 1.00 35.66 464 VAL A CA 1
ATOM 3790 C C . VAL A 1 464 ? -5.864 32.271 -6.526 1.00 35.66 464 VAL A C 1
ATOM 3792 O O . VAL A 1 464 ? -6.508 31.565 -5.773 1.00 35.66 464 VAL A O 1
ATOM 3795 N N . PHE A 1 465 ? -5.505 33.510 -6.175 1.00 28.64 465 PHE A N 1
ATOM 3796 C CA . PHE A 1 465 ? -6.252 34.351 -5.218 1.00 28.64 465 PHE A CA 1
ATOM 3797 C C . PHE A 1 465 ? -5.751 35.805 -5.310 1.00 28.64 465 PHE A C 1
ATOM 3799 O O . PHE A 1 465 ? -5.012 36.303 -4.459 1.00 28.64 465 PHE A O 1
ATOM 3806 N N . LYS A 1 466 ? -6.193 36.553 -6.333 1.00 29.92 466 LYS A N 1
ATOM 3807 C CA . LYS A 1 466 ? -6.159 38.024 -6.268 1.00 29.92 466 LYS A CA 1
ATOM 3808 C C . LYS A 1 466 ? -7.169 38.476 -5.206 1.00 29.92 466 LYS A C 1
ATOM 3810 O O . LYS A 1 466 ? -8.356 38.623 -5.490 1.00 29.92 466 LYS A O 1
ATOM 3815 N N . LYS A 1 467 ? -6.702 38.712 -3.974 1.00 31.88 46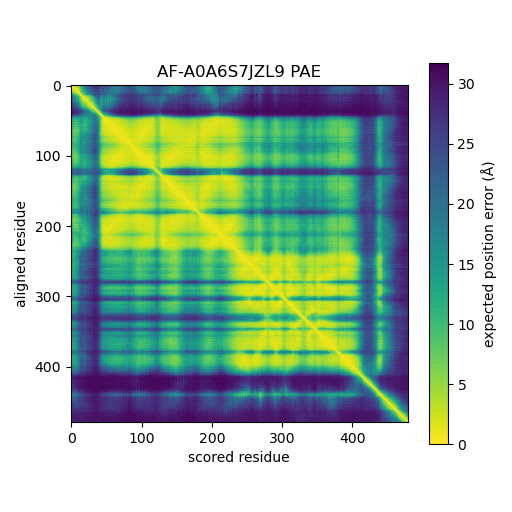7 LYS A N 1
ATOM 3816 C CA . LYS A 1 467 ? -7.452 39.460 -2.951 1.00 31.88 467 LYS A CA 1
ATOM 3817 C C . LYS A 1 467 ? -7.821 40.836 -3.523 1.00 31.88 467 LYS A C 1
ATOM 3819 O O . LYS A 1 467 ? -6.978 41.728 -3.593 1.00 31.88 467 LYS A O 1
ATOM 3824 N N . ARG A 1 468 ? -9.084 41.026 -3.919 1.00 29.55 468 ARG A N 1
ATOM 3825 C CA . ARG A 1 468 ? -9.659 42.361 -4.135 1.00 29.55 468 ARG A CA 1
ATOM 3826 C C . ARG A 1 468 ? -9.632 43.097 -2.792 1.00 29.55 468 ARG A C 1
ATOM 3828 O O . ARG A 1 468 ? -10.341 42.717 -1.866 1.00 29.55 468 ARG A O 1
ATOM 3835 N N . ARG A 1 469 ? -8.785 44.124 -2.672 1.00 30.61 469 ARG A N 1
ATOM 3836 C CA . ARG A 1 469 ? -8.811 45.059 -1.536 1.00 30.61 469 ARG A CA 1
ATOM 3837 C C . ARG A 1 469 ? -10.130 45.851 -1.574 1.00 30.61 469 ARG A C 1
ATOM 3839 O O . ARG A 1 469 ? -10.471 46.360 -2.643 1.00 30.61 469 ARG A O 1
ATOM 3846 N N . PRO A 1 470 ? -10.867 45.993 -0.462 1.00 30.34 470 PRO A N 1
ATOM 3847 C CA . PRO A 1 470 ? -12.017 46.888 -0.415 1.00 30.34 470 PRO A CA 1
ATOM 3848 C C . PRO A 1 470 ? -11.547 48.353 -0.357 1.00 30.34 470 PRO A C 1
ATOM 3850 O O . PRO A 1 470 ? -10.617 48.687 0.376 1.00 30.34 470 PRO A O 1
ATOM 3853 N N . LYS A 1 471 ? -12.182 49.224 -1.155 1.00 31.53 471 LYS A N 1
ATOM 3854 C CA . LYS A 1 471 ? -11.976 50.684 -1.128 1.00 31.53 471 LYS A CA 1
ATOM 3855 C C . LYS A 1 471 ? -12.425 51.267 0.227 1.00 31.53 471 LYS A C 1
ATOM 3857 O O . LYS A 1 471 ? -13.466 50.843 0.732 1.00 31.53 471 LYS A O 1
ATOM 3862 N N . PRO A 1 472 ? -11.713 52.259 0.791 1.00 32.12 472 PRO A N 1
ATOM 3863 C CA . PRO A 1 472 ? -12.131 52.916 2.024 1.00 32.12 472 PRO A CA 1
ATOM 3864 C C . PRO A 1 472 ? -13.336 53.834 1.769 1.00 32.12 472 PRO A C 1
ATOM 3866 O O . PRO A 1 472 ? -13.330 54.653 0.851 1.00 32.12 472 PRO A O 1
ATOM 3869 N N . ARG A 1 473 ? -14.386 53.689 2.587 1.00 33.47 473 ARG A N 1
ATOM 3870 C CA . ARG A 1 473 ? -15.514 54.628 2.653 1.00 33.47 473 ARG A CA 1
ATOM 3871 C C . ARG A 1 473 ? -15.077 55.869 3.434 1.00 33.47 473 ARG A C 1
ATOM 3873 O O . ARG A 1 473 ? -14.753 55.758 4.614 1.00 33.47 473 ARG A O 1
ATOM 3880 N N . HIS A 1 474 ? -15.115 57.035 2.792 1.00 32.91 474 HIS A N 1
ATOM 3881 C CA . HIS A 1 474 ? -15.073 58.324 3.480 1.00 32.91 474 HIS A CA 1
ATOM 3882 C C . HIS A 1 474 ? -16.281 58.442 4.416 1.00 32.91 474 HIS A C 1
ATOM 3884 O O . HIS A 1 474 ? -17.426 58.292 3.990 1.00 32.91 474 HIS A O 1
ATOM 3890 N N . ARG A 1 475 ? -16.011 58.700 5.697 1.00 35.62 475 ARG A N 1
ATOM 3891 C CA . ARG A 1 475 ? -17.005 59.061 6.708 1.00 35.62 475 ARG A CA 1
ATOM 3892 C C . ARG A 1 475 ? -16.889 60.568 6.923 1.00 35.62 475 ARG A C 1
ATOM 3894 O O . ARG A 1 475 ? -15.908 61.039 7.484 1.00 35.62 475 ARG A O 1
ATOM 3901 N N . SER A 1 476 ? -17.869 61.308 6.425 1.00 36.50 476 SER A N 1
ATOM 3902 C CA . SER A 1 476 ? -18.133 62.698 6.787 1.00 36.50 476 SER A CA 1
ATOM 3903 C C . SER A 1 476 ? -18.569 62.764 8.255 1.00 36.50 476 SER A C 1
ATOM 3905 O O . SER A 1 476 ? -19.537 62.100 8.633 1.00 36.50 476 SER A O 1
ATOM 3907 N N . GLN A 1 477 ? -17.861 63.536 9.079 1.00 32.81 477 GLN A N 1
ATOM 3908 C CA . GLN A 1 477 ? -18.352 63.981 10.387 1.00 32.81 477 GLN A CA 1
ATOM 3909 C C . GLN A 1 477 ? -19.252 65.211 10.213 1.00 32.81 477 GLN A C 1
ATOM 3911 O O . GLN A 1 477 ? -18.967 66.043 9.350 1.00 32.81 477 GLN A O 1
ATOM 3916 N N . PRO A 1 478 ? -20.282 65.380 11.056 1.00 46.44 478 PRO A N 1
ATOM 3917 C CA . PRO A 1 478 ? -20.830 66.689 11.358 1.00 46.44 478 PRO A CA 1
ATOM 3918 C C . PRO A 1 478 ? -20.440 67.158 12.772 1.00 46.44 478 PRO A C 1
ATOM 3920 O O . PRO A 1 478 ? -20.613 66.415 13.737 1.00 46.44 478 PRO A O 1
ATOM 3923 N N . ARG A 1 479 ? -20.053 68.441 12.810 1.00 34.25 479 ARG A N 1
ATOM 3924 C CA . ARG A 1 479 ? -19.817 69.371 13.932 1.00 34.25 479 ARG A CA 1
ATOM 3925 C C . ARG A 1 479 ? -18.561 69.187 14.772 1.00 34.25 479 ARG A C 1
ATOM 3927 O O . ARG A 1 479 ? -18.482 68.213 15.546 1.00 34.25 479 ARG A O 1
#

pLDDT: mean 76.17, std 22.96, range [24.62, 98.38]

Sequence (479 aa):
MLAIFVLCISQIPVSGDLLNKYQTSYGRKLKNSDENSENGSDVSLSKEEIRAKIVEEIVSTERDYVQNLKDIVEGYLKQAKKRPDMFNDRLLAIIFSNVEKIYHFHLDFLRCIERQYNQAWKDVSSVGEVGAVFVQNKEKFELYSEYCNNHPRASSDLKHLLQQDKYRYFFEACRMLHDMIKISLDGFLLTPVQKICKYPLQLQELLKYTNPEHSDYDNVKDALEAMREVASSINEKKRQVENIKKIAEWQLAIEQWEGEDVLIKSSQLVHSGEVVKLSKGKAQDVTLFLFDHQLVYCRKDLIKKRSLEYKGRIVLENYKFEKLEDGEVSQNGVVVKNAWRLSSKQNNTSCLFQAKSSEQRDKWIGYFLQERKIVYETTSANSIPLEERLAAIDEAKNAMKSRKQIIKGEKKYGNFNTVSRAIGQLHYGSEIHHRKIDLPPPVSSAMLFQRDQARSSFLRHSGVFKKRRPKPRHRSQPR

Secondary structure (DSSP, 8-state):
-HHHHHHHHHHSPPHHHHHHHHHHHHHHHHHHHTTS-------PPPHHHHHHHHHHHHHHHHHHHHHHHHIIIIIIIHHHHT-TTT--HHHHHHHHTTHHHHHHHHHHHHHHHHHHHHHGGG-GGGTT--HHHHHHHGGGGGHHHHHHHHHHHHHHHHHHHTTSHHHHHHHHHHHHHTT--S--HHHHHHHHHHHHHHHHHHHHHHHHTS-TTSTTHHHHHHHHHHHHHHHHHHHHHHHHHHHHHHHHHHHHTSBT--SS-HHHH---EEEEEEEEEEETTEEEEEEEEEESSEEEEEEE-SSSTT-EEEEEEEEGGGEEEEE--TTPBPTTSPBPSSEEEEEESSSS-EEEEE-SSHHHHHHHHHHHHHHHHHHHH--TTTSPPHHHHHHHHHHHHHHHHHHHHHHHHHHHS---TT-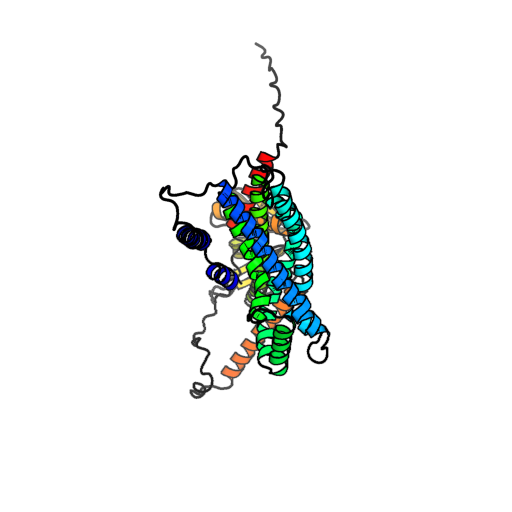TTS-TT-------------PPP---THHHHHHHHHHHHHHHHS------PPPPPP-----

Radius of gyration: 30.35 Å; Cα contacts (8 Å, |Δi|>4): 515; chains: 1; bounding box: 86×105×70 Å

Organism: Paramuricea clavata (NCBI:txid317549)